Protein AF-A0A0G0MK67-F1 (afdb_monomer)

Structure (mmCIF, N/CA/C/O backbone):
data_AF-A0A0G0MK67-F1
#
_entry.id   AF-A0A0G0MK67-F1
#
loop_
_atom_site.group_PDB
_atom_site.id
_atom_site.type_symbol
_atom_site.label_atom_id
_atom_site.label_alt_id
_atom_site.label_comp_id
_atom_site.label_asym_id
_atom_site.label_entity_id
_atom_site.label_seq_id
_atom_site.pdbx_PDB_ins_code
_atom_site.Cartn_x
_atom_site.Cartn_y
_atom_site.Cartn_z
_atom_site.occupancy
_atom_site.B_iso_or_equiv
_atom_site.auth_seq_id
_atom_site.auth_comp_id
_atom_site.auth_asym_id
_atom_site.auth_atom_id
_atom_site.pdbx_PDB_model_num
ATOM 1 N N . MET A 1 1 ? 23.928 -10.838 -13.574 1.00 69.81 1 MET A N 1
ATOM 2 C CA . MET A 1 1 ? 23.032 -9.668 -13.659 1.00 69.81 1 MET A CA 1
ATOM 3 C C . MET A 1 1 ? 22.895 -9.276 -15.114 1.00 69.81 1 MET A C 1
ATOM 5 O O . MET A 1 1 ? 23.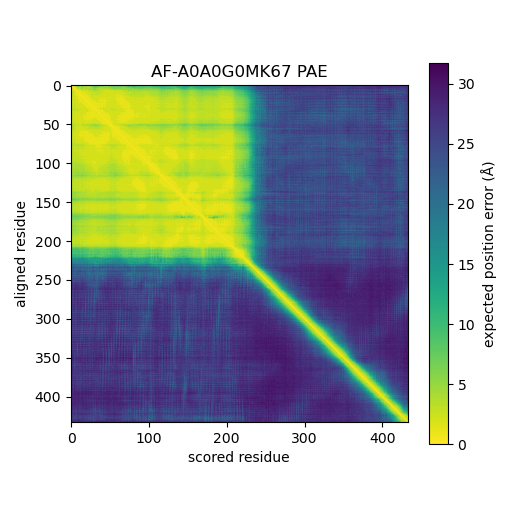907 -9.032 -15.768 1.00 69.81 1 MET A O 1
ATOM 9 N N . LEU A 1 2 ? 21.671 -9.293 -15.635 1.00 80.62 2 LEU A N 1
ATOM 10 C CA . LEU A 1 2 ? 21.385 -8.818 -16.987 1.00 80.62 2 LEU A CA 1
ATOM 11 C C . LEU A 1 2 ? 21.678 -7.317 -17.064 1.00 80.62 2 LEU A C 1
ATOM 13 O O . LEU A 1 2 ? 21.271 -6.547 -16.198 1.00 80.62 2 LEU A O 1
ATOM 17 N N . ASN A 1 3 ? 22.394 -6.876 -18.098 1.00 88.88 3 ASN A N 1
ATOM 18 C CA . ASN A 1 3 ? 22.620 -5.450 -18.303 1.00 88.88 3 ASN A CA 1
ATOM 19 C C . ASN A 1 3 ? 21.432 -4.831 -19.058 1.00 88.88 3 ASN A C 1
ATOM 21 O O . ASN A 1 3 ? 21.464 -4.693 -20.282 1.00 88.88 3 ASN A O 1
ATOM 25 N N . PHE A 1 4 ? 20.381 -4.452 -18.324 1.00 87.62 4 PHE A N 1
ATOM 26 C CA . PHE A 1 4 ? 19.138 -3.906 -18.894 1.00 87.62 4 PHE A CA 1
ATOM 27 C C . PHE A 1 4 ? 19.347 -2.661 -19.761 1.00 87.62 4 PHE A C 1
ATOM 29 O O . PHE A 1 4 ? 18.572 -2.416 -20.684 1.00 87.62 4 PHE A O 1
ATOM 36 N N . SER A 1 5 ? 20.418 -1.901 -19.506 1.00 86.56 5 SER A N 1
ATOM 37 C CA . SER A 1 5 ? 20.736 -0.683 -20.261 1.00 86.56 5 SER A CA 1
ATOM 38 C C . SER A 1 5 ? 21.025 -0.936 -21.747 1.00 86.56 5 SER A C 1
ATOM 40 O O . SER A 1 5 ? 20.899 -0.018 -22.554 1.00 86.56 5 SER A O 1
ATOM 42 N N . GLN A 1 6 ? 21.369 -2.172 -22.127 1.00 91.69 6 GLN A N 1
ATOM 43 C CA . GLN A 1 6 ? 21.769 -2.526 -23.492 1.00 91.69 6 GLN A CA 1
ATOM 44 C C . GLN A 1 6 ? 20.662 -3.209 -24.311 1.00 91.69 6 GLN A C 1
ATOM 46 O O . GLN A 1 6 ? 20.811 -3.372 -25.520 1.00 91.69 6 GLN A O 1
ATOM 51 N N . LEU A 1 7 ? 19.551 -3.613 -23.687 1.00 94.31 7 LEU A N 1
ATOM 52 C CA . LEU A 1 7 ? 18.495 -4.373 -24.362 1.00 94.31 7 LEU A CA 1
ATOM 53 C C . LEU A 1 7 ? 17.641 -3.465 -25.240 1.00 94.31 7 LEU A C 1
ATOM 55 O O . LEU A 1 7 ? 16.976 -2.578 -24.718 1.00 94.31 7 LEU A O 1
ATOM 59 N N . THR A 1 8 ? 17.606 -3.693 -26.552 1.00 95.56 8 THR A N 1
ATOM 60 C CA . THR A 1 8 ? 16.693 -3.001 -27.485 1.00 95.56 8 THR A CA 1
ATOM 61 C C . THR A 1 8 ? 15.224 -3.227 -27.111 1.00 95.56 8 THR A C 1
ATOM 63 O O . THR A 1 8 ? 14.902 -4.167 -26.387 1.00 95.56 8 THR A O 1
ATOM 66 N N . GLN A 1 9 ? 14.311 -2.389 -27.610 1.00 95.25 9 GLN A N 1
ATOM 67 C CA . GLN A 1 9 ? 12.880 -2.542 -27.321 1.00 95.25 9 GLN A CA 1
ATOM 68 C C . GLN A 1 9 ? 12.332 -3.903 -27.764 1.00 95.25 9 GLN A C 1
ATOM 70 O O . GLN A 1 9 ? 11.582 -4.535 -27.018 1.00 95.25 9 GLN A O 1
ATOM 75 N N . ASP A 1 10 ? 12.755 -4.384 -28.933 1.00 96.06 10 ASP A N 1
ATOM 76 C CA . ASP A 1 10 ? 12.340 -5.689 -29.444 1.00 96.06 10 ASP A CA 1
ATOM 77 C C . ASP A 1 10 ? 12.833 -6.825 -28.555 1.00 96.06 10 ASP A C 1
ATOM 79 O O . ASP A 1 10 ? 12.104 -7.786 -28.353 1.00 96.06 10 ASP A O 1
ATOM 83 N N . GLN A 1 11 ? 14.048 -6.721 -28.002 1.00 96.31 11 GLN A N 1
ATOM 84 C CA . GLN A 1 11 ? 14.570 -7.691 -27.034 1.00 96.31 11 GLN A CA 1
ATOM 85 C C . GLN A 1 11 ? 13.819 -7.609 -25.704 1.00 96.31 11 GLN A C 1
ATOM 87 O O . GLN A 1 11 ? 13.453 -8.635 -25.148 1.00 96.31 11 GLN A O 1
ATOM 92 N N . PHE A 1 12 ? 13.548 -6.399 -25.214 1.00 96.06 12 PHE A N 1
ATOM 93 C CA . PHE A 1 12 ? 12.846 -6.177 -23.950 1.00 96.06 12 PHE A CA 1
ATOM 94 C C . PHE A 1 12 ? 11.377 -6.631 -23.999 1.00 96.06 12 PHE A C 1
ATOM 96 O O . PHE A 1 12 ? 10.801 -6.997 -22.981 1.00 96.06 12 PHE A O 1
ATOM 103 N N . SER A 1 13 ? 10.786 -6.674 -25.194 1.00 96.62 13 SER A N 1
ATOM 104 C CA . SER A 1 13 ? 9.431 -7.186 -25.427 1.00 96.62 13 SER A CA 1
ATOM 105 C C . SER A 1 13 ? 9.372 -8.711 -25.582 1.00 96.62 13 SER A C 1
ATOM 107 O O . SER A 1 13 ? 8.296 -9.252 -25.825 1.00 96.62 13 SER A O 1
ATOM 109 N N . ARG A 1 14 ? 10.499 -9.426 -25.474 1.00 97.44 14 ARG A N 1
ATOM 110 C CA . ARG A 1 14 ? 10.517 -10.889 -25.597 1.00 97.44 14 ARG A CA 1
ATOM 111 C C . ARG A 1 14 ? 10.083 -11.563 -24.291 1.00 97.44 14 ARG A C 1
ATOM 113 O O . ARG A 1 14 ? 10.579 -11.177 -23.227 1.00 97.44 14 ARG A O 1
ATOM 120 N N . PRO A 1 15 ? 9.237 -12.609 -24.344 1.00 97.56 15 PRO A N 1
ATOM 121 C CA . PRO A 1 15 ? 8.839 -13.371 -23.159 1.00 97.56 15 PRO A CA 1
ATOM 122 C C . PRO A 1 15 ? 10.022 -13.932 -22.362 1.00 97.56 15 PRO A C 1
ATOM 124 O O . PRO A 1 15 ? 9.974 -13.971 -21.136 1.00 97.56 15 PRO A O 1
ATOM 127 N N . GLU A 1 16 ? 11.111 -14.319 -23.030 1.00 97.12 16 GLU A N 1
ATOM 128 C CA . GLU A 1 16 ? 12.305 -14.861 -22.377 1.00 97.12 16 GLU A CA 1
ATOM 129 C C . GLU A 1 16 ? 13.009 -13.803 -21.520 1.00 97.12 16 GLU A C 1
ATOM 131 O O . GLU A 1 16 ? 13.462 -14.088 -20.411 1.00 97.12 16 GLU A O 1
ATOM 136 N N . THR A 1 17 ? 13.071 -12.559 -22.007 1.00 97.00 17 THR A N 1
ATOM 137 C CA . THR A 1 17 ? 13.635 -11.436 -21.251 1.00 97.00 17 THR A CA 1
ATOM 138 C C . THR A 1 17 ? 12.751 -11.077 -20.065 1.00 97.00 17 THR A C 1
ATOM 140 O O . THR A 1 17 ? 13.273 -10.878 -18.969 1.00 97.00 17 THR A O 1
ATOM 143 N N . LEU A 1 18 ? 11.426 -11.060 -20.246 1.00 97.31 18 LEU A N 1
ATOM 144 C CA . LEU A 1 18 ? 10.483 -10.874 -19.143 1.00 97.31 18 LEU A CA 1
ATOM 145 C C . LEU A 1 18 ? 10.673 -11.943 -18.066 1.00 97.31 18 LEU A C 1
ATOM 147 O O . LEU A 1 18 ? 10.776 -11.607 -16.889 1.00 97.31 18 LEU A O 1
ATOM 151 N N . GLN A 1 19 ? 10.764 -13.214 -18.458 1.00 97.69 19 GLN A N 1
ATOM 152 C CA . GLN A 1 19 ? 10.926 -14.320 -17.520 1.00 97.69 19 GLN A CA 1
ATOM 153 C C . GLN A 1 19 ? 12.242 -14.227 -16.739 1.00 97.69 19 GLN A C 1
ATOM 155 O O . GLN A 1 19 ? 12.255 -14.485 -15.537 1.00 97.69 19 GLN A O 1
ATOM 160 N N . ALA A 1 20 ? 13.334 -13.822 -17.391 1.00 96.81 20 ALA A N 1
ATOM 161 C CA . ALA A 1 20 ? 14.616 -13.644 -16.721 1.00 96.81 20 ALA A CA 1
ATOM 162 C C . ALA A 1 20 ? 14.596 -12.473 -15.722 1.00 96.81 20 ALA A C 1
ATOM 164 O O . ALA A 1 20 ? 15.058 -12.629 -14.594 1.00 96.81 20 ALA A O 1
ATOM 165 N N . VAL A 1 21 ? 13.996 -11.333 -16.094 1.00 97.12 21 VAL A N 1
ATOM 166 C CA . VAL A 1 21 ? 13.812 -10.193 -15.173 1.00 97.12 21 VAL A CA 1
ATOM 167 C C . VAL A 1 21 ? 12.928 -10.591 -13.998 1.00 97.12 21 VAL A C 1
ATOM 169 O O . VAL A 1 21 ? 13.211 -10.226 -12.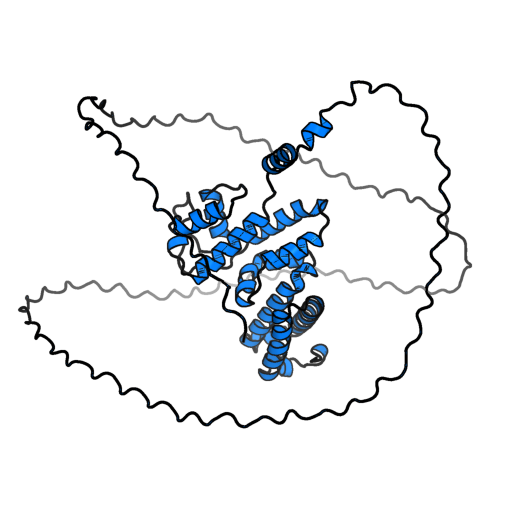865 1.00 97.12 21 VAL A O 1
ATOM 172 N N . LYS A 1 22 ? 11.865 -11.351 -14.261 1.00 97.50 22 LYS A N 1
ATOM 173 C CA . LYS A 1 22 ? 10.928 -11.830 -13.246 1.00 97.50 22 LYS A CA 1
ATOM 174 C C . LYS A 1 22 ? 11.592 -12.759 -12.242 1.00 97.50 22 LYS A C 1
ATOM 176 O O . LYS A 1 22 ? 11.349 -12.610 -11.052 1.00 97.50 22 LYS A O 1
ATOM 181 N N . ALA A 1 23 ? 12.449 -13.667 -12.705 1.00 97.19 23 ALA A N 1
ATOM 182 C CA . ALA A 1 23 ? 13.240 -14.518 -11.825 1.00 97.19 23 ALA A CA 1
ATOM 183 C C . ALA A 1 23 ? 14.174 -13.691 -10.926 1.00 97.19 23 ALA A C 1
ATOM 185 O O . ALA A 1 23 ? 14.188 -13.900 -9.719 1.00 97.19 23 ALA A O 1
ATOM 186 N N . GLU A 1 24 ? 14.892 -12.713 -11.492 1.00 97.56 24 GLU A N 1
ATOM 187 C CA . GLU A 1 24 ? 15.771 -11.821 -10.720 1.00 97.56 24 GLU A CA 1
ATOM 188 C C . GLU A 1 24 ? 14.975 -10.959 -9.728 1.00 97.56 24 GLU A C 1
ATOM 190 O O . GLU A 1 24 ? 15.344 -10.852 -8.565 1.00 97.56 24 GLU A O 1
ATOM 195 N N . ALA A 1 25 ? 13.841 -10.389 -10.144 1.00 97.75 25 ALA A N 1
ATOM 196 C CA . ALA A 1 25 ? 13.008 -9.569 -9.273 1.00 97.75 25 ALA A CA 1
ATOM 197 C C . ALA A 1 25 ? 12.413 -10.371 -8.107 1.00 97.75 25 ALA A C 1
ATOM 199 O O . ALA A 1 25 ? 12.406 -9.872 -6.985 1.00 97.75 25 ALA A O 1
ATOM 200 N N . PHE A 1 26 ? 11.936 -11.597 -8.349 1.00 97.56 26 PHE A N 1
ATOM 201 C CA . PHE A 1 26 ? 11.417 -12.446 -7.276 1.00 97.56 26 PHE A CA 1
ATOM 202 C C . PHE A 1 26 ? 12.500 -12.893 -6.307 1.00 97.56 26 PHE A C 1
ATOM 204 O O . PHE A 1 26 ? 12.257 -12.851 -5.110 1.00 97.56 26 PHE A O 1
ATOM 211 N N . ASP A 1 27 ? 13.699 -13.218 -6.789 1.00 97.88 27 ASP A N 1
ATOM 212 C CA . ASP A 1 27 ? 14.822 -13.542 -5.908 1.00 97.88 27 ASP A CA 1
ATOM 213 C C . ASP A 1 27 ? 15.132 -12.386 -4.939 1.00 97.88 27 ASP A C 1
ATOM 215 O O . ASP A 1 27 ? 15.285 -12.596 -3.735 1.00 97.88 27 ASP A O 1
ATOM 219 N N . LEU A 1 28 ? 15.126 -11.141 -5.432 1.00 97.94 28 LEU A N 1
ATOM 220 C CA . LEU A 1 28 ? 15.316 -9.958 -4.587 1.00 97.94 28 LEU A CA 1
ATOM 221 C C . LEU A 1 28 ? 14.152 -9.717 -3.615 1.00 97.94 28 LEU A C 1
ATOM 223 O O . LEU A 1 28 ? 14.387 -9.252 -2.497 1.00 97.94 28 LEU A O 1
ATOM 227 N N . VAL A 1 29 ? 12.916 -10.007 -4.036 1.00 97.75 29 VAL A N 1
ATOM 228 C CA . VAL A 1 29 ? 11.720 -9.883 -3.191 1.00 97.75 29 VAL A CA 1
ATOM 229 C C . VAL A 1 29 ? 11.734 -10.923 -2.082 1.00 97.75 29 VAL A C 1
ATOM 231 O O . VAL A 1 29 ? 11.586 -10.534 -0.930 1.00 97.75 29 VAL A O 1
ATOM 234 N N . ASP A 1 30 ? 11.988 -12.192 -2.394 1.00 97.44 30 ASP A N 1
ATOM 235 C CA . ASP A 1 30 ? 11.990 -13.301 -1.435 1.00 97.44 30 ASP A CA 1
ATOM 236 C C . ASP A 1 30 ? 13.092 -13.137 -0.379 1.00 97.44 30 ASP A C 1
ATOM 238 O O . ASP A 1 30 ? 12.869 -13.373 0.809 1.00 97.44 30 ASP A O 1
ATOM 242 N N . HIS A 1 31 ? 14.270 -12.657 -0.791 1.00 97.81 31 HIS A N 1
ATOM 243 C CA . HIS A 1 31 ? 15.400 -12.407 0.109 1.00 97.81 31 HIS A CA 1
ATOM 244 C C . HIS A 1 31 ? 15.414 -10.994 0.703 1.00 97.81 31 HIS A C 1
ATOM 246 O O . HIS A 1 31 ? 16.312 -10.658 1.475 1.00 97.81 31 HIS A O 1
ATOM 252 N N . LEU A 1 32 ? 14.418 -10.163 0.382 1.00 97.19 32 LEU A N 1
ATOM 253 C CA . LEU A 1 32 ? 14.241 -8.823 0.943 1.00 97.19 32 LEU A CA 1
ATOM 254 C C . LEU A 1 32 ? 15.464 -7.902 0.722 1.00 97.19 32 LEU A C 1
ATOM 256 O O . LEU A 1 32 ? 15.816 -7.094 1.586 1.00 97.19 32 LEU A O 1
ATOM 260 N N . MET A 1 33 ? 16.125 -8.022 -0.431 1.00 97.69 33 MET A N 1
ATOM 261 C CA . MET A 1 33 ? 17.372 -7.321 -0.765 1.00 97.69 33 MET A CA 1
ATOM 262 C C . MET A 1 33 ? 17.106 -5.841 -1.088 1.00 97.69 33 MET A C 1
ATOM 264 O O . MET A 1 33 ? 16.861 -5.470 -2.238 1.00 97.69 33 MET A O 1
ATOM 268 N N . VAL A 1 34 ? 17.097 -4.981 -0.063 1.00 97.06 34 VAL A N 1
ATOM 269 C CA . VAL A 1 34 ? 16.663 -3.569 -0.157 1.00 97.06 34 VAL A CA 1
ATOM 270 C C . VAL A 1 34 ? 17.471 -2.741 -1.179 1.00 97.06 34 VAL A C 1
ATOM 272 O O . VAL A 1 34 ? 16.844 -2.127 -2.052 1.00 97.06 34 VAL A O 1
ATOM 275 N N . PRO A 1 35 ? 18.820 -2.676 -1.125 1.00 97.38 35 PRO A N 1
ATOM 276 C CA . PRO A 1 35 ? 19.597 -1.844 -2.052 1.00 97.38 35 PRO A CA 1
ATOM 277 C C . PRO A 1 35 ? 19.467 -2.293 -3.512 1.00 97.38 35 PRO A C 1
ATOM 279 O O . PRO A 1 35 ? 19.279 -1.468 -4.411 1.00 97.38 35 PRO A O 1
ATOM 282 N N . GLU A 1 36 ? 19.537 -3.599 -3.748 1.00 97.69 36 GLU A N 1
ATOM 283 C CA . GLU A 1 36 ? 19.430 -4.229 -5.060 1.00 97.69 36 GLU A CA 1
ATOM 284 C C . GLU A 1 36 ? 18.031 -4.033 -5.638 1.00 97.69 36 GLU A C 1
ATOM 286 O O . GLU A 1 36 ? 17.906 -3.649 -6.801 1.00 97.69 36 GLU A O 1
ATOM 291 N N . SER A 1 37 ? 16.988 -4.191 -4.816 1.00 97.94 37 SER A N 1
ATOM 292 C CA . SER A 1 37 ? 15.603 -3.951 -5.229 1.00 97.94 37 SER A CA 1
ATOM 293 C C . SER A 1 37 ? 15.399 -2.504 -5.666 1.00 97.94 37 SER A C 1
ATOM 295 O O . SER A 1 37 ? 14.836 -2.253 -6.733 1.00 97.94 37 SER A O 1
ATOM 297 N N . LYS A 1 38 ? 15.929 -1.534 -4.904 1.00 97.88 38 LYS A N 1
ATOM 298 C CA . LYS A 1 38 ? 15.880 -0.112 -5.279 1.00 97.88 38 LYS A CA 1
ATOM 299 C C . LYS A 1 38 ? 16.573 0.136 -6.619 1.00 97.88 38 LYS A C 1
ATOM 301 O O . LYS A 1 38 ? 16.034 0.834 -7.478 1.00 97.88 38 LYS A O 1
ATOM 306 N N . LYS A 1 39 ? 17.771 -0.429 -6.793 1.00 97.50 39 LYS A N 1
ATOM 307 C CA . LYS A 1 39 ? 18.569 -0.281 -8.014 1.00 97.50 39 LYS A CA 1
ATOM 308 C C . LYS A 1 39 ? 17.855 -0.883 -9.224 1.00 97.50 39 LYS A C 1
ATOM 310 O O . LYS A 1 39 ? 17.766 -0.218 -10.254 1.00 97.50 39 LYS A O 1
ATOM 315 N N . LEU A 1 40 ? 17.334 -2.104 -9.101 1.00 97.38 40 LEU A N 1
ATOM 316 C CA . LEU A 1 40 ? 16.629 -2.784 -10.184 1.00 97.38 40 LEU A CA 1
ATOM 317 C C . LEU A 1 40 ? 15.329 -2.057 -10.547 1.00 97.38 40 LEU A C 1
ATOM 319 O O . LEU A 1 40 ? 15.063 -1.852 -11.729 1.00 97.38 40 LEU A O 1
ATOM 323 N N . ALA A 1 41 ? 14.560 -1.597 -9.554 1.00 97.94 41 ALA A N 1
ATOM 324 C CA . ALA A 1 41 ? 13.352 -0.810 -9.788 1.00 97.94 41 ALA A CA 1
ATOM 325 C C . ALA A 1 41 ? 13.643 0.446 -10.622 1.00 97.94 41 ALA A C 1
ATOM 327 O O . ALA A 1 41 ? 12.952 0.692 -11.609 1.00 97.94 41 ALA A O 1
ATOM 328 N N . ALA A 1 42 ? 14.689 1.200 -10.263 1.00 97.25 42 ALA A N 1
ATOM 329 C CA . ALA A 1 42 ? 15.096 2.397 -10.996 1.00 97.25 42 ALA A CA 1
ATOM 330 C C . ALA A 1 42 ? 15.524 2.070 -12.437 1.00 97.25 42 ALA A C 1
ATOM 332 O O . ALA A 1 42 ? 15.062 2.706 -13.379 1.00 97.25 42 ALA A O 1
ATOM 333 N N . GLN A 1 43 ? 16.342 1.028 -12.626 1.00 96.62 43 GLN A N 1
ATOM 334 C CA . GLN A 1 43 ? 16.786 0.600 -13.957 1.00 96.62 43 GLN A CA 1
ATOM 335 C C . GLN A 1 43 ? 15.622 0.180 -14.864 1.00 96.62 43 GLN A C 1
ATOM 337 O O . GLN A 1 43 ? 15.594 0.548 -16.040 1.00 96.62 43 GLN A O 1
ATOM 342 N N . LEU A 1 44 ? 14.666 -0.587 -14.331 1.00 97.00 44 LEU A N 1
ATOM 343 C CA . LEU A 1 44 ? 13.484 -1.017 -15.076 1.00 97.00 44 LEU A CA 1
ATOM 344 C C . LEU A 1 44 ? 12.588 0.169 -15.422 1.00 97.00 44 LEU A C 1
ATOM 346 O O . LEU A 1 44 ? 12.163 0.299 -16.566 1.00 97.00 44 LEU A O 1
ATOM 350 N N . GLU A 1 45 ? 12.330 1.054 -14.466 1.00 97.12 45 GLU A N 1
ATOM 351 C CA . GLU A 1 45 ? 11.505 2.235 -14.687 1.00 97.12 45 GLU A CA 1
ATOM 352 C C . GLU A 1 45 ? 12.109 3.179 -15.734 1.00 97.12 45 GLU A C 1
ATOM 354 O O . GLU A 1 45 ? 11.406 3.609 -16.652 1.00 97.12 45 GLU A O 1
ATOM 359 N N . ASP A 1 46 ? 13.411 3.461 -15.645 1.00 96.31 46 ASP A N 1
ATOM 360 C CA . ASP A 1 46 ? 14.123 4.269 -16.634 1.00 96.31 46 ASP A CA 1
ATOM 361 C C . ASP A 1 46 ? 14.036 3.628 -18.020 1.00 96.31 46 ASP A C 1
ATOM 363 O O . ASP A 1 46 ? 13.763 4.313 -19.010 1.00 96.31 46 ASP A O 1
ATOM 367 N N . ARG A 1 47 ? 14.174 2.297 -18.111 1.00 95.75 47 ARG A N 1
ATOM 368 C CA . ARG A 1 47 ? 14.028 1.597 -19.392 1.00 95.75 47 ARG A CA 1
ATOM 369 C C . ARG A 1 47 ? 12.613 1.725 -19.947 1.00 95.75 47 ARG A C 1
ATOM 371 O O . ARG A 1 47 ? 12.466 2.089 -21.114 1.00 95.75 47 ARG A O 1
ATOM 378 N N . LEU A 1 48 ? 11.585 1.507 -19.126 1.00 96.12 48 LEU A N 1
ATOM 379 C CA . LEU A 1 48 ? 10.182 1.630 -19.535 1.00 96.12 48 LEU A CA 1
ATOM 380 C C . LEU A 1 48 ? 9.849 3.048 -20.023 1.00 96.12 48 LEU A C 1
ATOM 382 O O . LEU A 1 48 ? 9.129 3.196 -21.009 1.00 96.12 48 LEU A O 1
ATOM 386 N N . LYS A 1 49 ? 10.412 4.090 -19.394 1.00 96.56 49 LYS A N 1
ATOM 387 C CA . LYS A 1 49 ? 10.259 5.492 -19.830 1.00 96.56 49 LYS A CA 1
ATOM 388 C C . LYS A 1 49 ? 10.850 5.744 -21.220 1.00 96.56 49 LYS A C 1
ATOM 390 O O . LYS A 1 49 ? 10.289 6.524 -21.984 1.00 96.56 49 LYS A O 1
ATOM 395 N N . THR A 1 50 ? 11.949 5.072 -21.575 1.00 96.75 50 THR A N 1
ATOM 396 C CA . THR A 1 50 ? 12.578 5.195 -22.906 1.00 96.75 50 THR A CA 1
ATOM 397 C C . THR A 1 50 ? 11.847 4.436 -24.022 1.00 96.75 50 THR A C 1
ATOM 399 O O . THR A 1 50 ? 12.173 4.631 -25.191 1.00 96.75 50 THR A O 1
ATOM 402 N N . MET A 1 51 ? 10.858 3.594 -23.693 1.00 95.38 51 MET A N 1
ATOM 403 C CA . MET A 1 51 ? 10.112 2.752 -24.645 1.00 95.38 51 MET A CA 1
ATOM 404 C C . MET A 1 51 ? 8.593 2.995 -24.587 1.00 95.38 51 MET A C 1
ATOM 406 O O . MET A 1 51 ? 7.824 2.064 -24.336 1.00 95.38 51 MET A O 1
ATOM 410 N N . PRO A 1 52 ? 8.108 4.222 -24.841 1.00 94.44 52 PRO A N 1
ATOM 411 C CA . PRO A 1 52 ? 6.684 4.542 -24.714 1.00 94.44 52 PRO A CA 1
ATOM 412 C C . PRO A 1 52 ? 5.789 3.727 -25.663 1.00 94.44 52 PRO A C 1
ATOM 414 O O . PRO A 1 52 ? 4.632 3.462 -25.347 1.00 94.44 52 PRO A O 1
ATOM 417 N N . THR A 1 53 ? 6.312 3.283 -26.811 1.00 96.94 53 THR A N 1
ATOM 418 C CA . THR A 1 53 ? 5.563 2.465 -27.780 1.00 96.94 53 THR A CA 1
ATOM 419 C C . THR A 1 53 ? 5.315 1.037 -27.292 1.00 96.94 53 THR A C 1
ATOM 421 O O . THR A 1 53 ? 4.371 0.403 -27.758 1.00 96.94 53 THR A O 1
ATOM 424 N N . MET A 1 54 ? 6.088 0.545 -26.316 1.00 95.75 54 MET A N 1
ATOM 425 C CA . MET A 1 54 ? 5.922 -0.799 -25.757 1.00 95.75 54 MET A CA 1
ATOM 426 C C . MET A 1 54 ? 4.567 -0.978 -25.068 1.00 95.75 54 MET A C 1
ATOM 428 O O . MET A 1 54 ? 3.957 -2.040 -25.179 1.00 95.75 54 MET A O 1
ATOM 432 N N . ALA A 1 55 ? 4.060 0.073 -24.419 1.00 96.38 55 ALA A N 1
ATOM 433 C CA . ALA A 1 55 ? 2.737 0.055 -23.801 1.00 96.38 55 ALA A CA 1
ATOM 434 C C . ALA A 1 55 ? 1.618 -0.214 -24.827 1.00 96.38 55 ALA A C 1
ATOM 436 O O . ALA A 1 55 ? 0.602 -0.809 -24.478 1.00 96.38 55 ALA A O 1
ATOM 437 N N . ALA A 1 56 ? 1.813 0.187 -26.089 1.00 96.94 56 ALA A N 1
ATOM 438 C CA . ALA A 1 56 ? 0.866 -0.061 -27.173 1.00 96.94 56 ALA A CA 1
ATOM 439 C C . ALA A 1 56 ? 1.129 -1.391 -27.900 1.00 96.94 56 ALA A C 1
ATOM 441 O O . ALA A 1 56 ? 0.180 -2.087 -28.249 1.00 96.94 56 ALA A O 1
ATOM 442 N N . SER A 1 57 ? 2.396 -1.753 -28.136 1.00 97.19 57 SER A N 1
ATOM 443 C CA . SER A 1 57 ? 2.750 -2.948 -28.915 1.00 97.19 57 SER A CA 1
ATOM 444 C C . SER A 1 57 ? 2.685 -4.251 -28.114 1.00 97.19 57 SER A C 1
ATOM 446 O O . SER A 1 57 ? 2.383 -5.296 -28.681 1.00 97.19 57 SER A O 1
ATOM 448 N N . ALA A 1 58 ? 2.980 -4.206 -26.812 1.00 97.25 58 ALA A N 1
ATOM 449 C CA . ALA A 1 58 ? 3.010 -5.367 -25.922 1.00 97.25 58 ALA A CA 1
ATOM 450 C C . ALA A 1 58 ? 2.462 -5.007 -24.520 1.00 97.25 58 ALA A C 1
ATOM 452 O O . ALA A 1 58 ? 3.201 -5.056 -23.530 1.00 97.25 58 ALA A O 1
ATOM 453 N N . PRO A 1 59 ? 1.166 -4.646 -24.411 1.00 97.00 59 PRO A N 1
ATOM 454 C CA . PRO A 1 59 ? 0.578 -4.109 -23.179 1.00 97.00 59 PRO A CA 1
ATOM 455 C C . PRO A 1 59 ? 0.674 -5.067 -21.984 1.00 97.00 59 PRO A C 1
ATOM 457 O O . PRO A 1 59 ? 0.916 -4.630 -20.860 1.00 97.00 59 PRO A O 1
ATOM 460 N N . GLU A 1 60 ? 0.529 -6.374 -22.212 1.00 97.50 60 GLU A N 1
ATOM 461 C CA . GLU A 1 60 ? 0.601 -7.382 -21.149 1.00 97.50 60 GLU A CA 1
ATOM 462 C C . GLU A 1 60 ? 2.005 -7.464 -20.532 1.00 97.50 60 GLU A C 1
ATOM 464 O O . GLU A 1 60 ? 2.156 -7.446 -19.311 1.00 97.50 60 GLU A O 1
ATOM 469 N N . ILE A 1 61 ? 3.043 -7.485 -21.371 1.00 97.50 61 ILE A N 1
ATOM 470 C CA . ILE A 1 61 ? 4.442 -7.524 -20.927 1.00 97.50 61 ILE A CA 1
ATOM 471 C C . ILE A 1 61 ? 4.794 -6.226 -20.195 1.00 97.50 61 ILE A C 1
ATOM 473 O O . ILE A 1 61 ? 5.388 -6.264 -19.117 1.00 97.50 61 ILE A O 1
ATOM 477 N N . TYR A 1 62 ? 4.381 -5.078 -20.740 1.00 97.69 62 TYR A N 1
ATOM 478 C CA . TYR A 1 62 ? 4.575 -3.777 -20.102 1.00 97.69 62 TYR A CA 1
ATOM 479 C C . TYR A 1 62 ? 3.934 -3.726 -18.705 1.00 97.69 62 TYR A C 1
ATOM 481 O O . TYR A 1 62 ? 4.586 -3.325 -17.741 1.00 97.69 62 TYR A O 1
ATOM 489 N N . SER A 1 63 ? 2.694 -4.211 -18.569 1.00 97.38 63 SER A N 1
ATOM 490 C CA . SER A 1 63 ? 1.996 -4.290 -17.281 1.00 97.38 63 SER A CA 1
ATOM 491 C C . SER A 1 63 ? 2.725 -5.189 -16.275 1.00 97.38 63 SER A C 1
ATOM 493 O O . SER A 1 63 ? 2.862 -4.821 -15.107 1.00 97.38 63 SER A O 1
ATOM 495 N N . GLN A 1 64 ? 3.272 -6.328 -16.716 1.00 98.00 64 GLN A N 1
ATOM 496 C CA . GLN A 1 64 ? 4.070 -7.194 -15.843 1.00 98.00 64 GLN A CA 1
ATOM 497 C C . GLN A 1 64 ? 5.353 -6.506 -15.358 1.00 98.00 64 GLN A C 1
ATOM 499 O O . GLN A 1 64 ? 5.678 -6.602 -14.174 1.00 98.00 64 GLN A O 1
ATOM 504 N N . TYR A 1 65 ? 6.050 -5.756 -16.218 1.00 98.12 65 TYR A N 1
ATOM 505 C CA . TYR A 1 65 ? 7.202 -4.955 -15.792 1.00 98.12 65 TYR A CA 1
ATOM 506 C C . TYR A 1 65 ? 6.828 -3.880 -14.773 1.00 98.12 65 TYR A C 1
ATOM 508 O O . TYR A 1 65 ? 7.518 -3.736 -13.764 1.00 98.12 65 TYR A O 1
ATOM 516 N N . GLN A 1 66 ? 5.720 -3.165 -14.985 1.00 98.00 66 GLN A N 1
ATOM 517 C CA . GLN A 1 66 ? 5.227 -2.193 -14.007 1.00 98.00 66 GLN A CA 1
ATOM 518 C C . GLN A 1 66 ? 4.937 -2.854 -12.654 1.00 98.00 66 GLN A C 1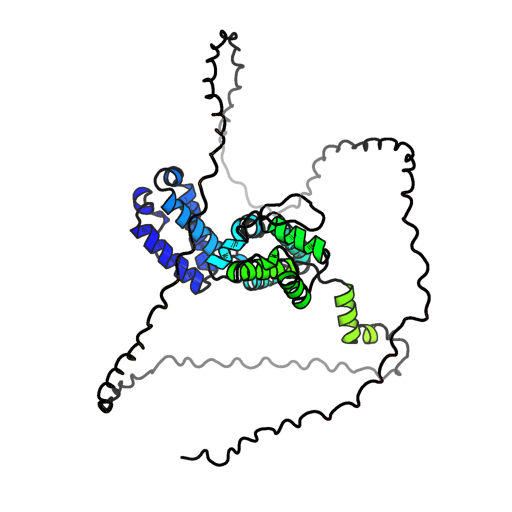
ATOM 520 O O . GLN A 1 66 ? 5.320 -2.312 -11.617 1.00 98.00 66 GLN A O 1
ATOM 525 N N . LYS A 1 67 ? 4.334 -4.051 -12.657 1.00 98.19 67 LYS A N 1
ATOM 526 C CA . LYS A 1 67 ? 4.071 -4.807 -11.426 1.00 98.19 67 LYS A CA 1
ATOM 527 C C . LYS A 1 67 ? 5.363 -5.174 -10.690 1.00 98.19 67 LYS A C 1
ATOM 529 O O . LYS A 1 67 ? 5.448 -4.991 -9.480 1.00 98.19 67 LYS A O 1
ATOM 534 N N . MET A 1 68 ? 6.397 -5.609 -11.412 1.00 98.25 68 MET A N 1
ATOM 535 C CA . MET A 1 68 ? 7.708 -5.894 -10.812 1.00 98.25 68 MET A CA 1
ATOM 536 C C . MET A 1 68 ? 8.363 -4.642 -10.221 1.00 98.25 68 MET A C 1
ATOM 538 O O . MET A 1 68 ? 8.900 -4.707 -9.119 1.00 98.25 68 MET A O 1
ATOM 542 N N . VAL A 1 69 ? 8.280 -3.491 -10.900 1.00 98.44 69 VAL A N 1
ATOM 543 C CA . VAL A 1 69 ? 8.775 -2.213 -10.354 1.00 98.44 69 VAL A CA 1
ATOM 544 C C . VAL A 1 69 ? 8.078 -1.881 -9.033 1.00 98.44 69 VAL A C 1
ATOM 546 O O . VAL A 1 69 ? 8.749 -1.480 -8.083 1.00 98.44 69 VAL A O 1
ATOM 549 N N . ILE A 1 70 ? 6.761 -2.086 -8.940 1.00 98.50 70 ILE A N 1
ATOM 550 C CA . ILE A 1 70 ? 6.000 -1.891 -7.697 1.00 98.50 70 ILE A CA 1
ATOM 551 C C . ILE A 1 70 ? 6.515 -2.825 -6.594 1.00 98.50 70 ILE A C 1
ATOM 553 O O . ILE A 1 70 ? 6.830 -2.348 -5.507 1.00 98.50 70 ILE A O 1
ATOM 557 N N . TYR A 1 71 ? 6.673 -4.123 -6.863 1.00 98.50 71 TYR A N 1
ATOM 558 C CA . TYR A 1 71 ? 7.161 -5.090 -5.867 1.00 98.50 71 TYR A CA 1
ATOM 559 C C . TYR A 1 71 ? 8.556 -4.745 -5.348 1.00 98.50 71 TYR A C 1
ATOM 561 O O . TYR A 1 71 ? 8.775 -4.681 -4.140 1.00 98.50 71 TYR A O 1
ATOM 569 N N . LEU A 1 72 ? 9.481 -4.432 -6.253 1.00 98.50 72 LEU A N 1
ATOM 570 C CA . LEU A 1 72 ? 10.841 -4.036 -5.899 1.00 98.50 72 LEU A CA 1
ATOM 571 C C . LEU A 1 72 ? 10.858 -2.742 -5.074 1.00 98.50 72 LEU A C 1
ATOM 573 O O . LEU A 1 72 ? 11.619 -2.619 -4.115 1.00 98.50 72 LEU A O 1
ATOM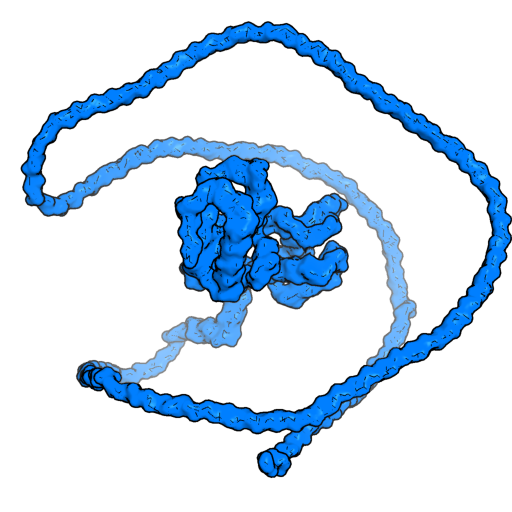 577 N N . ARG A 1 73 ? 9.984 -1.781 -5.395 1.00 98.44 73 ARG A N 1
ATOM 578 C CA . ARG A 1 73 ? 9.812 -0.560 -4.597 1.00 98.44 73 ARG A CA 1
ATOM 579 C C . ARG A 1 73 ? 9.242 -0.844 -3.204 1.00 98.44 73 ARG A C 1
ATOM 581 O O . ARG A 1 73 ? 9.698 -0.231 -2.244 1.00 98.44 73 ARG A O 1
ATOM 588 N N . LEU A 1 74 ? 8.294 -1.773 -3.076 1.00 98.06 74 LEU A N 1
ATOM 589 C CA . LEU A 1 74 ? 7.733 -2.179 -1.781 1.00 98.06 74 LEU A CA 1
ATOM 590 C C . LEU A 1 74 ? 8.789 -2.848 -0.885 1.00 98.06 74 LEU A C 1
ATOM 592 O O . LEU A 1 74 ? 8.831 -2.574 0.312 1.00 98.06 74 LEU A O 1
ATOM 596 N N . VAL A 1 75 ? 9.693 -3.654 -1.452 1.00 98.12 75 VAL A N 1
ATOM 597 C CA . VAL A 1 75 ? 10.865 -4.183 -0.722 1.00 98.12 75 VAL A CA 1
ATOM 598 C C . VAL A 1 75 ? 11.793 -3.043 -0.309 1.00 98.12 75 VAL A C 1
ATOM 600 O O . VAL A 1 75 ? 12.225 -2.959 0.840 1.00 98.12 75 VAL A O 1
ATOM 603 N N . ALA A 1 76 ? 12.061 -2.124 -1.237 1.00 97.94 76 ALA A N 1
ATOM 604 C CA . ALA A 1 76 ? 12.958 -0.996 -1.041 1.00 97.94 76 ALA A CA 1
ATOM 605 C C . ALA A 1 76 ? 12.388 0.145 -0.177 1.00 97.94 76 ALA A C 1
ATOM 607 O O . ALA A 1 76 ? 13.050 1.176 -0.049 1.00 97.94 76 ALA A O 1
ATOM 608 N N . LEU A 1 77 ? 11.198 -0.007 0.417 1.00 97.62 77 LEU A N 1
ATOM 609 C CA . LEU A 1 77 ? 10.415 1.076 1.026 1.00 97.62 77 LEU A CA 1
ATOM 610 C C . LEU A 1 77 ? 11.226 1.949 1.996 1.00 97.62 77 LEU A C 1
ATOM 612 O O . LEU A 1 77 ? 11.144 3.175 1.939 1.00 97.62 77 LEU A O 1
ATOM 616 N N . MET A 1 78 ? 12.066 1.340 2.839 1.00 96.56 78 MET A N 1
ATOM 617 C CA . MET A 1 78 ? 12.914 2.063 3.800 1.00 96.56 78 MET A CA 1
ATOM 618 C C . MET A 1 78 ? 13.948 2.995 3.145 1.00 96.56 78 MET A C 1
ATOM 620 O O . MET A 1 78 ? 14.310 4.018 3.719 1.00 96.56 78 MET A O 1
ATOM 624 N N . ALA A 1 79 ? 14.398 2.670 1.931 1.00 97.06 79 ALA A N 1
ATOM 625 C CA . ALA A 1 79 ? 15.413 3.413 1.191 1.00 97.06 79 ALA A CA 1
ATOM 626 C C . ALA A 1 79 ? 14.822 4.410 0.177 1.00 97.06 79 ALA A C 1
ATOM 628 O O . ALA A 1 79 ? 15.582 5.126 -0.485 1.00 97.06 79 ALA A O 1
ATOM 629 N N . LEU A 1 80 ? 13.498 4.438 0.007 1.00 97.75 80 LEU A N 1
ATOM 630 C CA . LEU A 1 80 ? 12.804 5.387 -0.864 1.00 97.75 80 LEU A CA 1
ATOM 631 C C . LEU A 1 80 ? 12.592 6.729 -0.160 1.00 97.75 80 LEU A C 1
ATOM 633 O O . LEU A 1 80 ? 12.550 6.806 1.071 1.00 97.75 80 LEU A O 1
ATOM 637 N N . ASP A 1 81 ? 12.462 7.795 -0.945 1.00 97.50 81 ASP A N 1
ATOM 638 C CA . ASP A 1 81 ? 12.060 9.097 -0.425 1.00 97.50 81 ASP A CA 1
ATOM 639 C C . ASP A 1 81 ? 10.586 9.087 0.006 1.00 97.50 81 ASP A C 1
ATOM 641 O O . ASP A 1 81 ? 9.785 8.251 -0.416 1.00 97.50 81 ASP A O 1
ATOM 645 N N . ASN A 1 82 ? 10.237 10.039 0.863 1.00 97.19 82 ASN A N 1
ATOM 646 C CA . ASN A 1 82 ? 8.927 10.100 1.497 1.00 97.19 82 ASN A CA 1
ATOM 647 C C . ASN A 1 82 ? 7.783 10.263 0.483 1.00 97.19 82 ASN A C 1
ATOM 649 O O . ASN A 1 82 ? 6.751 9.619 0.636 1.00 97.19 82 ASN A O 1
ATOM 653 N N . ASN A 1 83 ? 7.967 11.040 -0.590 1.00 98.06 83 ASN A N 1
ATOM 654 C CA . ASN A 1 83 ? 6.916 11.246 -1.593 1.00 98.06 83 ASN A CA 1
ATOM 655 C C . ASN A 1 83 ? 6.642 9.968 -2.386 1.00 98.06 83 ASN A C 1
ATOM 657 O O . ASN A 1 83 ? 5.484 9.610 -2.594 1.00 98.06 83 ASN A O 1
ATOM 661 N N . THR A 1 84 ? 7.697 9.248 -2.775 1.00 98.00 84 THR A N 1
ATOM 662 C CA . THR A 1 84 ? 7.549 7.954 -3.451 1.00 98.00 84 THR A CA 1
ATOM 663 C C . THR A 1 84 ? 6.829 6.941 -2.559 1.00 98.00 84 THR A C 1
ATOM 665 O O . THR A 1 84 ? 5.983 6.187 -3.038 1.00 98.00 84 THR A O 1
ATOM 668 N N . VAL A 1 85 ? 7.116 6.922 -1.252 1.00 98.38 85 VAL A N 1
ATOM 669 C CA . VAL A 1 85 ? 6.407 6.043 -0.308 1.00 98.38 85 VAL A CA 1
ATOM 670 C C . VAL A 1 85 ? 4.932 6.436 -0.186 1.00 98.38 85 VAL A C 1
ATOM 672 O O . VAL A 1 85 ? 4.077 5.557 -0.267 1.00 98.38 85 VAL A O 1
ATOM 675 N N . LEU A 1 86 ? 4.610 7.727 -0.053 1.00 98.38 86 LEU A N 1
ATOM 676 C CA . LEU A 1 86 ? 3.221 8.205 -0.029 1.00 98.38 86 LEU A CA 1
ATOM 677 C C . LEU A 1 86 ? 2.461 7.789 -1.296 1.00 98.38 86 LEU A C 1
ATOM 679 O O . LEU A 1 86 ? 1.347 7.273 -1.202 1.00 98.38 86 LEU A O 1
ATOM 683 N N . GLU A 1 87 ? 3.078 7.940 -2.471 1.00 98.38 87 GLU A N 1
ATOM 684 C CA . GLU A 1 87 ? 2.495 7.506 -3.742 1.00 98.38 87 GLU A CA 1
ATOM 685 C C . GLU A 1 87 ? 2.234 5.991 -3.770 1.00 98.38 87 GLU A C 1
ATOM 687 O O . GLU A 1 87 ? 1.153 5.561 -4.182 1.00 98.38 87 GLU A O 1
ATOM 692 N N . LEU A 1 88 ? 3.187 5.178 -3.300 1.00 98.25 88 LEU A N 1
ATOM 693 C CA . LEU A 1 88 ? 3.033 3.722 -3.226 1.00 98.25 88 LEU A CA 1
ATOM 694 C C . LEU A 1 88 ? 1.886 3.316 -2.301 1.00 98.25 88 LEU A C 1
ATOM 696 O O . LEU A 1 88 ? 1.081 2.465 -2.671 1.00 98.25 88 LEU A O 1
ATOM 700 N N . ILE A 1 89 ? 1.767 3.935 -1.125 1.00 98.50 89 ILE A N 1
ATOM 701 C CA . ILE A 1 89 ? 0.664 3.658 -0.195 1.00 98.50 89 ILE A CA 1
ATOM 702 C C . ILE A 1 89 ? -0.678 4.091 -0.795 1.00 98.50 89 ILE A C 1
ATOM 704 O O . ILE A 1 89 ? -1.671 3.371 -0.678 1.00 98.50 89 ILE A O 1
ATOM 708 N N . GLN A 1 90 ? -0.720 5.226 -1.495 1.00 98.50 90 GLN A N 1
ATOM 709 C CA . GLN A 1 90 ? -1.941 5.718 -2.127 1.00 98.50 90 GLN A CA 1
ATOM 710 C C . GLN A 1 90 ? -2.410 4.838 -3.294 1.00 98.50 90 GLN A C 1
ATOM 712 O O . GLN A 1 90 ? -3.611 4.655 -3.476 1.00 98.50 90 GLN A O 1
ATOM 717 N N . LYS A 1 91 ? -1.495 4.319 -4.118 1.00 98.56 91 LYS A N 1
ATOM 718 C CA . LYS A 1 91 ? -1.859 3.661 -5.386 1.00 98.56 91 LYS A CA 1
ATOM 719 C C . LYS A 1 91 ? -1.733 2.142 -5.360 1.00 98.56 91 LYS A C 1
ATOM 721 O O . LYS A 1 91 ? -2.447 1.472 -6.103 1.00 98.56 91 LYS A O 1
ATOM 726 N N . ASN A 1 92 ? -0.831 1.611 -4.536 1.00 98.56 92 ASN A N 1
ATOM 727 C CA . ASN A 1 92 ? -0.313 0.248 -4.652 1.00 98.56 92 ASN A CA 1
ATOM 728 C C . ASN A 1 92 ? -0.218 -0.510 -3.317 1.00 98.56 92 ASN A C 1
ATOM 730 O O . ASN A 1 92 ? 0.477 -1.520 -3.232 1.00 98.56 92 ASN A O 1
ATOM 734 N N . TYR A 1 93 ? -0.924 -0.074 -2.271 1.00 98.50 93 TYR A N 1
ATOM 735 C CA . TYR A 1 93 ? -0.944 -0.772 -0.982 1.00 98.50 93 TYR A CA 1
ATOM 736 C C . TYR A 1 93 ? -1.301 -2.264 -1.110 1.00 98.50 93 TYR A C 1
ATOM 738 O O . TYR A 1 93 ? -0.600 -3.111 -0.567 1.00 98.50 93 TYR A O 1
ATOM 746 N N . LEU A 1 94 ? -2.356 -2.621 -1.860 1.00 98.31 94 LEU A N 1
ATOM 747 C CA . LEU A 1 94 ? -2.774 -4.028 -1.983 1.00 98.31 94 LEU A CA 1
ATOM 748 C C . LEU A 1 94 ? -1.801 -4.898 -2.790 1.00 98.31 94 LEU A C 1
ATOM 750 O O . LEU A 1 94 ? -1.865 -6.123 -2.678 1.00 98.31 94 LEU A O 1
ATOM 754 N N . ASP A 1 95 ? -0.890 -4.297 -3.560 1.00 98.44 95 ASP A N 1
ATOM 755 C CA . ASP A 1 95 ? 0.117 -5.044 -4.317 1.00 98.44 95 ASP A CA 1
ATOM 756 C C . ASP A 1 95 ? 1.140 -5.718 -3.388 1.00 98.44 95 ASP A C 1
ATOM 758 O O . ASP A 1 95 ? 1.764 -6.703 -3.782 1.00 98.44 95 ASP A O 1
ATOM 762 N N . SER A 1 96 ? 1.268 -5.267 -2.131 1.00 97.75 96 SER A N 1
ATOM 763 C CA . SER A 1 96 ? 2.137 -5.920 -1.147 1.00 97.75 96 SER A CA 1
ATOM 764 C C . SER A 1 96 ? 1.665 -7.323 -0.778 1.00 97.75 96 SER A C 1
ATOM 766 O O . SER A 1 96 ? 2.494 -8.201 -0.567 1.00 97.75 96 SER A O 1
ATOM 768 N N . PHE A 1 97 ? 0.351 -7.567 -0.751 1.00 97.38 97 PHE A N 1
ATOM 769 C CA . PHE A 1 97 ? -0.200 -8.892 -0.451 1.00 97.38 97 PHE A CA 1
ATOM 770 C C . PHE A 1 97 ? 0.121 -9.880 -1.561 1.00 97.38 97 PHE A C 1
ATOM 772 O O . PHE A 1 97 ? 0.482 -11.019 -1.282 1.00 97.38 97 PHE A O 1
ATOM 779 N N . ASP A 1 98 ? 0.014 -9.435 -2.813 1.00 96.62 98 ASP A N 1
ATOM 780 C CA . ASP A 1 98 ? 0.368 -10.260 -3.964 1.00 96.62 98 ASP A CA 1
ATOM 781 C C . ASP A 1 98 ? 1.875 -10.575 -3.986 1.00 96.62 98 ASP A C 1
ATOM 783 O O . ASP A 1 98 ? 2.272 -11.620 -4.492 1.00 96.62 98 ASP A O 1
ATOM 787 N N . ALA A 1 99 ? 2.702 -9.681 -3.433 1.00 96.94 99 ALA A N 1
ATOM 788 C CA . ALA A 1 99 ? 4.140 -9.878 -3.261 1.00 96.94 99 ALA A CA 1
ATOM 789 C C . ALA A 1 99 ? 4.517 -10.670 -1.993 1.00 96.94 99 ALA A C 1
ATOM 791 O O . ALA A 1 99 ? 5.699 -10.896 -1.763 1.00 96.94 99 ALA A O 1
ATOM 792 N N . GLY A 1 100 ? 3.553 -11.051 -1.143 1.00 97.12 100 GLY A N 1
ATOM 793 C CA . GLY A 1 100 ? 3.833 -11.727 0.130 1.00 97.12 100 GLY A CA 1
ATOM 794 C C . GLY A 1 100 ? 4.539 -10.849 1.173 1.00 97.12 100 GLY A C 1
ATOM 795 O O . GLY A 1 100 ? 5.196 -11.370 2.069 1.00 97.12 100 GLY A O 1
ATOM 796 N N . LEU A 1 101 ? 4.421 -9.523 1.069 1.00 97.00 101 LEU A N 1
ATOM 797 C CA . LEU A 1 101 ? 5.094 -8.558 1.939 1.00 97.00 101 LEU A CA 1
ATOM 798 C C . LEU A 1 101 ? 4.147 -8.009 3.016 1.00 97.00 101 LEU A C 1
ATOM 800 O O . LEU A 1 101 ? 3.083 -7.465 2.702 1.00 97.00 101 LEU A O 1
ATOM 804 N N . ASP A 1 102 ? 4.581 -8.054 4.280 1.00 96.19 102 ASP A N 1
ATOM 805 C CA . ASP A 1 102 ? 3.937 -7.310 5.367 1.00 96.19 102 ASP A CA 1
ATOM 806 C C . ASP A 1 102 ? 4.423 -5.852 5.375 1.00 96.19 102 ASP A C 1
ATOM 808 O O . ASP A 1 102 ? 5.552 -5.531 5.762 1.00 96.19 102 ASP A O 1
ATOM 812 N N . LEU A 1 103 ? 3.552 -4.941 4.936 1.00 96.19 103 LEU A N 1
ATOM 813 C CA . LEU A 1 103 ? 3.851 -3.511 4.920 1.00 96.19 103 LEU A CA 1
ATOM 814 C C . LEU A 1 103 ? 4.010 -2.907 6.317 1.00 96.19 103 LEU A C 1
ATOM 816 O O . LEU A 1 103 ? 4.718 -1.908 6.440 1.00 96.19 103 LEU A O 1
ATOM 820 N N . ASN A 1 104 ? 3.402 -3.485 7.360 1.00 95.19 104 ASN A N 1
ATOM 821 C CA . ASN A 1 104 ? 3.599 -2.996 8.726 1.00 95.19 104 ASN A CA 1
ATOM 822 C C . ASN A 1 104 ? 5.058 -3.153 9.142 1.00 95.19 104 ASN A C 1
ATOM 824 O O . ASN A 1 104 ? 5.671 -2.191 9.594 1.00 95.19 104 ASN A O 1
ATOM 828 N N . GLU A 1 105 ? 5.634 -4.335 8.926 1.00 94.12 105 GLU A N 1
ATOM 829 C CA . GLU A 1 105 ? 7.033 -4.615 9.253 1.00 94.12 105 GLU A CA 1
ATOM 830 C C . GLU A 1 105 ? 7.990 -3.684 8.490 1.00 94.12 105 GLU A C 1
ATOM 832 O O . GLU A 1 105 ? 8.909 -3.098 9.068 1.00 94.12 105 GLU A O 1
ATOM 837 N N . ARG A 1 106 ? 7.730 -3.458 7.195 1.00 95.06 106 ARG A N 1
ATOM 838 C CA . ARG A 1 106 ? 8.528 -2.528 6.377 1.00 95.06 106 ARG A CA 1
ATOM 839 C C . ARG A 1 106 ? 8.428 -1.092 6.853 1.00 95.06 106 ARG A C 1
ATOM 841 O O . ARG A 1 106 ? 9.434 -0.378 6.864 1.00 95.06 106 ARG A O 1
ATOM 848 N N . MET A 1 107 ? 7.230 -0.668 7.238 1.00 95.50 107 MET A N 1
ATOM 849 C CA . MET A 1 107 ? 7.006 0.686 7.718 1.00 95.50 107 MET A CA 1
ATOM 850 C C . MET A 1 107 ? 7.635 0.910 9.090 1.00 95.50 107 MET A C 1
ATOM 852 O O . MET A 1 107 ? 8.179 1.984 9.315 1.00 95.50 107 MET A O 1
ATOM 856 N N . THR A 1 108 ? 7.683 -0.105 9.954 1.00 93.69 108 THR A N 1
ATOM 857 C CA . THR A 1 108 ? 8.466 -0.060 11.198 1.00 93.69 108 THR A CA 1
ATOM 858 C C . THR A 1 108 ? 9.943 0.224 10.907 1.00 93.69 108 THR A C 1
ATOM 860 O O . THR A 1 108 ? 10.542 1.098 11.528 1.00 93.69 108 THR A O 1
ATOM 863 N N . GLY A 1 109 ? 10.529 -0.430 9.897 1.00 93.94 109 GLY A N 1
ATOM 864 C CA . GLY A 1 109 ? 11.893 -0.119 9.449 1.00 93.94 109 GLY A CA 1
ATOM 865 C C . GLY A 1 109 ? 12.054 1.324 8.947 1.00 93.94 109 GLY A C 1
ATOM 866 O O . GLY A 1 109 ? 13.038 1.989 9.268 1.00 93.94 109 GLY A O 1
ATOM 867 N N . LYS A 1 110 ? 11.072 1.837 8.192 1.00 94.75 110 LYS A N 1
ATOM 868 C CA . LYS A 1 110 ? 11.054 3.234 7.726 1.00 94.75 110 LYS A CA 1
ATOM 869 C C . LYS A 1 110 ? 10.916 4.222 8.887 1.00 94.75 110 LYS A C 1
ATOM 871 O O . LYS A 1 110 ? 11.609 5.235 8.872 1.00 94.75 110 LYS A O 1
ATOM 876 N N . MET A 1 111 ? 10.088 3.923 9.885 1.00 95.44 111 MET A N 1
ATOM 877 C CA . MET A 1 111 ? 9.903 4.739 11.087 1.00 95.44 111 MET A CA 1
ATOM 878 C C . MET A 1 111 ? 11.241 5.001 11.778 1.00 95.44 111 MET A C 1
ATOM 880 O O . MET A 1 111 ? 11.580 6.154 12.003 1.00 95.44 111 MET A O 1
ATOM 884 N N . TYR A 1 112 ? 12.063 3.966 11.986 1.00 94.25 112 TYR A N 1
ATOM 885 C CA . TYR A 1 112 ? 13.393 4.119 12.595 1.00 94.25 112 TYR A CA 1
ATOM 886 C C . TYR A 1 112 ? 14.397 4.922 11.754 1.00 94.25 112 TYR A C 1
ATOM 888 O O . TYR A 1 112 ? 15.420 5.362 12.274 1.00 94.25 112 TYR A O 1
ATOM 896 N N . SER A 1 113 ? 14.138 5.112 10.458 1.00 93.69 113 SER A N 1
ATOM 897 C CA . SER A 1 113 ? 14.978 5.950 9.590 1.00 93.69 113 SER A CA 1
ATOM 898 C C . SER A 1 113 ? 14.590 7.432 9.606 1.00 93.69 113 SER A C 1
ATOM 900 O O . SER A 1 113 ? 15.322 8.263 9.066 1.00 93.69 113 SER A O 1
ATOM 902 N N . ILE A 1 114 ? 13.435 7.769 10.187 1.00 93.75 114 ILE A N 1
ATOM 903 C CA . ILE A 1 114 ? 12.893 9.126 10.239 1.00 93.75 114 ILE A CA 1
ATOM 904 C C . ILE A 1 114 ? 13.127 9.682 11.648 1.00 93.75 114 ILE A C 1
ATOM 906 O O . ILE A 1 114 ? 12.868 8.979 12.618 1.00 93.75 114 ILE A O 1
ATOM 910 N N . PRO A 1 115 ? 13.593 10.935 11.797 1.00 95.50 115 PRO A N 1
ATOM 911 C CA . PRO A 1 115 ? 13.702 11.557 13.113 1.00 95.50 115 PRO A CA 1
ATOM 912 C C . PRO A 1 115 ? 12.357 11.576 13.854 1.00 95.50 115 PRO A C 1
ATOM 914 O O . PRO A 1 115 ? 11.350 11.976 13.267 1.00 95.50 115 PRO A O 1
ATOM 917 N N . ASP A 1 116 ? 12.356 11.248 15.149 1.00 9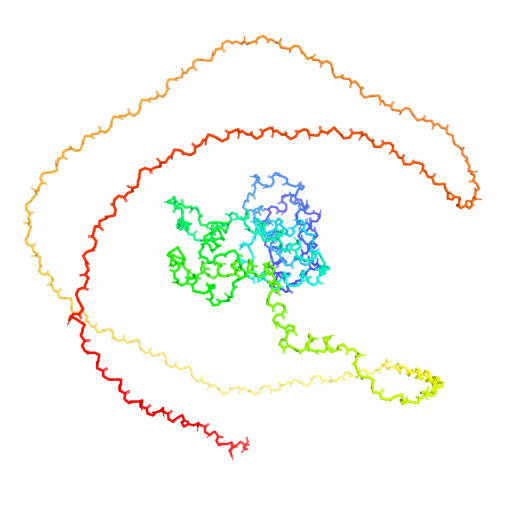2.81 116 ASP A N 1
ATOM 918 C CA . ASP A 1 116 ? 11.143 11.167 15.984 1.00 92.81 116 ASP A CA 1
ATOM 919 C C . ASP A 1 116 ? 10.267 12.427 15.912 1.00 92.81 116 ASP A C 1
ATOM 921 O O . ASP A 1 116 ? 9.043 12.340 15.935 1.00 92.81 116 ASP A O 1
ATOM 925 N N . LEU A 1 117 ? 10.883 13.606 15.762 1.00 94.00 117 LEU A N 1
ATOM 926 C CA . LEU A 1 117 ? 10.176 14.886 15.653 1.00 94.00 117 LEU A CA 1
ATOM 927 C C . LEU A 1 117 ? 9.331 15.008 14.369 1.00 94.00 117 LEU A C 1
ATOM 929 O O . LEU A 1 117 ? 8.338 15.726 14.358 1.00 94.00 117 LEU A O 1
ATOM 933 N N . ILE A 1 118 ? 9.729 14.324 13.294 1.00 95.56 118 ILE A N 1
ATOM 934 C CA . ILE A 1 118 ? 9.089 14.390 11.969 1.00 95.56 118 ILE A CA 1
ATOM 935 C C . ILE A 1 118 ? 8.083 13.246 11.788 1.00 95.56 118 ILE A C 1
ATOM 937 O O . ILE A 1 118 ? 7.147 13.356 10.994 1.00 95.56 118 ILE A O 1
ATOM 941 N N . TRP A 1 119 ? 8.254 12.143 12.523 1.00 94.56 119 TRP A N 1
ATOM 942 C CA . TRP A 1 119 ? 7.415 10.956 12.377 1.00 94.56 119 TRP A CA 1
ATOM 943 C C . TRP A 1 119 ? 5.904 11.230 12.501 1.00 94.56 119 TRP A C 1
ATOM 945 O O . TRP A 1 119 ? 5.184 10.753 11.627 1.00 94.56 119 TRP A O 1
ATOM 955 N N . PRO A 1 120 ? 5.393 12.006 13.481 1.00 94.94 120 PRO A N 1
ATOM 956 C CA . PRO A 1 120 ? 3.954 12.245 13.609 1.00 94.94 120 PRO A CA 1
ATOM 957 C C . PRO A 1 120 ? 3.323 12.884 12.366 1.00 94.94 120 PRO A C 1
ATOM 959 O O . PRO A 1 120 ? 2.294 12.411 11.889 1.00 94.94 120 PRO A O 1
ATOM 962 N N . GLU A 1 121 ? 3.965 13.912 11.804 1.00 96.19 121 GLU A N 1
ATOM 963 C CA . GLU A 1 121 ? 3.490 14.581 10.587 1.00 96.19 121 GLU A CA 1
ATOM 964 C C . GLU A 1 121 ? 3.525 13.623 9.390 1.00 96.19 121 GLU A C 1
ATOM 966 O O . GLU A 1 121 ? 2.582 13.540 8.603 1.00 96.19 121 GLU A O 1
ATOM 971 N N . TYR A 1 122 ? 4.595 12.838 9.267 1.00 96.88 122 TYR A N 1
ATOM 972 C CA . TYR A 1 122 ? 4.715 11.874 8.181 1.00 96.88 122 TYR A CA 1
ATOM 973 C C . TYR A 1 122 ? 3.720 10.706 8.302 1.00 96.88 122 TYR A C 1
ATOM 975 O O . TYR A 1 122 ? 3.165 10.259 7.297 1.00 96.88 122 TYR A O 1
ATOM 983 N N . ALA A 1 123 ? 3.441 10.231 9.517 1.00 97.12 123 ALA A N 1
ATOM 984 C CA . ALA A 1 123 ? 2.427 9.215 9.782 1.00 97.12 123 ALA A CA 1
ATOM 985 C C . ALA A 1 123 ? 1.020 9.714 9.417 1.00 97.12 123 ALA A C 1
ATOM 987 O O . ALA A 1 123 ? 0.249 8.976 8.801 1.00 97.12 123 ALA A O 1
ATOM 988 N N . GLU A 1 124 ? 0.710 10.984 9.697 1.00 96.75 124 GLU A N 1
ATOM 989 C CA . GLU A 1 124 ? -0.534 11.621 9.253 1.00 96.75 124 GLU A CA 1
ATOM 990 C C . GLU A 1 124 ? -0.626 11.678 7.720 1.00 96.75 124 GLU A C 1
ATOM 992 O O . GLU A 1 124 ? -1.659 11.323 7.147 1.00 96.75 124 GLU A O 1
ATOM 997 N N . GLN A 1 125 ? 0.466 12.032 7.035 1.00 97.88 125 GLN A N 1
ATOM 998 C CA . GLN A 1 125 ? 0.521 12.013 5.570 1.00 97.88 125 GLN A CA 1
ATOM 999 C C . GLN A 1 125 ? 0.314 10.598 5.006 1.00 97.88 125 GLN A C 1
ATOM 1001 O O . GLN A 1 125 ? -0.428 10.432 4.036 1.00 97.88 125 GLN A O 1
ATOM 1006 N N . LEU A 1 126 ? 0.905 9.563 5.617 1.00 98.25 126 LEU A N 1
ATOM 1007 C CA . LEU A 1 126 ? 0.688 8.161 5.235 1.00 98.25 126 LEU A CA 1
ATOM 1008 C C . LEU A 1 126 ? -0.769 7.735 5.447 1.00 98.25 126 LEU A C 1
ATOM 1010 O O . LEU A 1 126 ? -1.358 7.084 4.580 1.00 98.25 126 LEU A O 1
ATOM 1014 N N . ALA A 1 127 ? -1.368 8.123 6.574 1.00 97.94 127 ALA A N 1
ATOM 1015 C CA . ALA A 1 127 ? -2.764 7.841 6.884 1.00 97.94 127 ALA A CA 1
ATOM 1016 C C . ALA A 1 127 ? -3.696 8.525 5.874 1.00 97.94 127 ALA A C 1
ATOM 1018 O O . ALA A 1 127 ? -4.654 7.913 5.393 1.00 97.94 127 ALA A O 1
ATOM 1019 N N . TYR A 1 128 ? -3.387 9.768 5.501 1.00 98.19 128 TYR A N 1
ATOM 1020 C CA . TYR A 1 128 ? -4.090 10.493 4.452 1.00 98.19 128 TYR A CA 1
ATOM 1021 C C . TYR A 1 128 ? -3.934 9.812 3.086 1.00 98.19 128 TYR A C 1
ATOM 1023 O O . TYR A 1 128 ? -4.936 9.570 2.415 1.00 98.19 128 TYR A O 1
ATOM 1031 N N . ALA A 1 129 ? -2.716 9.430 2.693 1.00 98.44 129 ALA A N 1
ATOM 1032 C CA . ALA A 1 129 ? -2.449 8.717 1.444 1.00 98.44 129 ALA A CA 1
ATOM 1033 C C . ALA A 1 129 ? -3.248 7.406 1.353 1.00 98.44 129 ALA A C 1
ATOM 1035 O O . ALA A 1 129 ? -3.887 7.139 0.334 1.00 98.44 129 ALA A O 1
ATOM 1036 N N . LEU A 1 130 ? -3.298 6.630 2.440 1.00 98.50 130 LEU A N 1
ATOM 1037 C CA . LEU A 1 130 ? -4.090 5.403 2.518 1.00 98.50 130 LEU A CA 1
ATOM 1038 C C . LEU A 1 130 ? -5.599 5.677 2.399 1.00 98.50 130 LEU A C 1
ATOM 1040 O O . LEU A 1 130 ? -6.304 4.946 1.706 1.00 98.50 130 LEU A O 1
ATOM 1044 N N . LYS A 1 131 ? -6.102 6.765 2.999 1.00 98.31 131 LYS A N 1
ATOM 1045 C CA . LYS A 1 131 ? -7.500 7.210 2.842 1.00 98.31 131 LYS A CA 1
ATOM 1046 C C . LYS A 1 131 ? -7.850 7.645 1.418 1.00 98.31 131 LYS A C 1
ATOM 1048 O O . LYS A 1 131 ? -9.029 7.687 1.093 1.00 98.31 131 LYS A O 1
ATOM 1053 N N . GLN A 1 132 ? -6.868 7.944 0.570 1.00 98.50 132 GLN A N 1
ATOM 1054 C CA . GLN A 1 132 ? -7.074 8.242 -0.853 1.00 98.50 132 GLN A CA 1
ATOM 1055 C C . GLN A 1 132 ? -6.893 7.007 -1.755 1.00 98.50 132 GLN A C 1
ATOM 1057 O O . GLN A 1 132 ? -6.935 7.131 -2.981 1.00 98.50 132 GLN A O 1
ATOM 1062 N N . ASN A 1 133 ? -6.669 5.820 -1.182 1.00 98.69 133 ASN A N 1
ATOM 1063 C CA . ASN A 1 133 ? -6.429 4.609 -1.954 1.00 98.69 133 ASN A CA 1
ATOM 1064 C C . ASN A 1 133 ? -7.742 4.007 -2.497 1.00 98.69 133 ASN A C 1
ATOM 1066 O O . ASN A 1 133 ? -8.657 3.642 -1.751 1.00 98.69 133 ASN A O 1
ATOM 1070 N N . ILE A 1 134 ? -7.809 3.881 -3.827 1.00 98.62 134 ILE A N 1
ATOM 1071 C CA . ILE A 1 134 ? -8.983 3.405 -4.579 1.00 98.62 134 ILE A CA 1
ATOM 1072 C C . ILE A 1 134 ? -8.946 1.905 -4.921 1.00 98.62 134 ILE A C 1
ATOM 1074 O O . ILE A 1 134 ? -9.839 1.410 -5.613 1.00 98.62 134 ILE A O 1
ATOM 1078 N N . GLN A 1 135 ? -7.930 1.163 -4.473 1.00 98.31 135 GLN A N 1
ATOM 1079 C CA . GLN A 1 135 ? -7.861 -0.286 -4.666 1.00 98.31 135 GLN A CA 1
ATOM 1080 C C . GLN A 1 135 ? -9.000 -0.970 -3.893 1.00 98.31 135 GLN A C 1
ATOM 1082 O O . GLN A 1 135 ? -9.382 -0.542 -2.801 1.00 98.31 135 GLN A O 1
ATOM 1087 N N . LYS A 1 136 ? -9.580 -2.023 -4.480 1.00 98.62 136 LYS A N 1
ATOM 1088 C CA . LYS A 1 136 ? -10.789 -2.686 -3.966 1.00 98.62 136 LYS A CA 1
ATOM 1089 C C . LYS A 1 136 ? -10.462 -3.879 -3.068 1.00 98.62 136 LYS A C 1
ATOM 1091 O O . LYS A 1 136 ? -9.593 -4.681 -3.398 1.00 98.62 136 LYS A O 1
ATOM 1096 N N . ILE A 1 137 ? -11.226 -4.032 -1.988 1.00 98.50 137 ILE A N 1
ATOM 1097 C CA . ILE A 1 137 ? -11.252 -5.208 -1.111 1.00 98.50 137 ILE A CA 1
ATOM 1098 C C . ILE A 1 137 ? -12.689 -5.714 -1.074 1.00 98.50 137 ILE A C 1
ATOM 1100 O O . ILE A 1 137 ? -13.531 -5.112 -0.413 1.00 98.50 137 ILE A O 1
ATOM 1104 N N . GLY A 1 138 ? -12.980 -6.800 -1.783 1.00 98.19 138 GLY A N 1
ATOM 1105 C CA . GLY A 1 138 ? -14.357 -7.235 -1.989 1.00 98.19 138 GLY A CA 1
ATOM 1106 C C . GLY A 1 138 ? -14.851 -7.002 -3.411 1.00 98.19 138 GLY A C 1
ATOM 1107 O O . GLY A 1 138 ? -14.448 -6.063 -4.102 1.00 98.19 138 GLY A O 1
ATOM 1108 N N . GLN A 1 139 ? -15.792 -7.844 -3.826 1.00 98.00 139 GLN A N 1
ATOM 1109 C CA . GLN A 1 139 ? -16.568 -7.672 -5.061 1.00 98.00 139 GLN A CA 1
ATOM 1110 C C . GLN A 1 139 ? -17.867 -6.881 -4.825 1.00 98.00 139 GLN A C 1
ATOM 1112 O O . GLN A 1 139 ? -18.355 -6.185 -5.716 1.00 98.00 139 GLN A O 1
ATOM 1117 N N . LYS A 1 140 ? -18.455 -7.008 -3.630 1.00 98.12 140 LYS A N 1
ATOM 1118 C CA . LYS A 1 140 ? -19.783 -6.467 -3.310 1.00 98.12 140 LYS A CA 1
ATOM 1119 C C . LYS A 1 140 ? -19.686 -5.006 -2.853 1.00 98.12 140 LYS A C 1
ATOM 1121 O O . LYS A 1 140 ? -18.786 -4.695 -2.077 1.00 98.12 140 LYS A O 1
ATOM 1126 N N . PRO A 1 141 ? -20.607 -4.124 -3.282 1.00 98.38 141 PRO A N 1
ATOM 1127 C CA . PRO A 1 141 ? -20.718 -2.778 -2.729 1.00 98.38 141 PRO A CA 1
ATOM 1128 C C . PRO A 1 141 ? -20.933 -2.799 -1.212 1.00 98.38 141 PRO A C 1
ATOM 1130 O O . PRO A 1 141 ? -21.558 -3.724 -0.690 1.00 98.38 141 PRO A O 1
ATOM 1133 N N . ILE A 1 142 ? -20.458 -1.762 -0.525 1.00 98.62 142 ILE A N 1
ATOM 1134 C CA . ILE A 1 142 ? -20.611 -1.593 0.925 1.00 98.62 142 ILE A CA 1
ATOM 1135 C C . ILE A 1 142 ? -21.512 -0.403 1.238 1.00 98.62 142 ILE A C 1
ATOM 1137 O O . ILE A 1 142 ? -21.531 0.575 0.497 1.00 98.62 142 ILE A O 1
ATOM 1141 N N . ILE A 1 143 ? -22.257 -0.471 2.337 1.00 98.56 143 ILE A N 1
ATOM 1142 C CA . ILE A 1 143 ? -23.052 0.658 2.832 1.00 98.56 143 ILE A CA 1
ATOM 1143 C C . ILE A 1 143 ? -22.302 1.250 4.018 1.00 98.56 143 ILE A C 1
ATOM 1145 O O . ILE A 1 143 ? -22.240 0.628 5.079 1.00 98.56 143 ILE A O 1
ATOM 1149 N N . ILE A 1 144 ? -21.710 2.428 3.826 1.00 98.38 144 ILE A N 1
ATOM 1150 C CA . ILE A 1 144 ? -20.974 3.126 4.883 1.00 98.38 144 ILE A CA 1
ATOM 1151 C C . ILE A 1 144 ? -21.972 3.561 5.961 1.00 98.38 144 ILE A C 1
ATOM 1153 O O . ILE A 1 144 ? -23.029 4.108 5.646 1.00 98.38 144 ILE A O 1
ATOM 1157 N N . LYS A 1 145 ? -21.653 3.360 7.243 1.00 97.44 145 LYS A N 1
ATOM 1158 C CA . LYS A 1 145 ? -22.513 3.788 8.357 1.00 97.44 145 LYS A CA 1
ATOM 1159 C C . LYS A 1 145 ? -22.941 5.257 8.202 1.00 97.44 145 LYS A C 1
ATOM 1161 O O . LYS A 1 145 ? -22.109 6.154 8.047 1.00 97.44 145 LYS A O 1
ATOM 1166 N N . GLY A 1 146 ? -24.254 5.492 8.247 1.00 97.38 146 GLY A N 1
ATOM 1167 C CA . GLY A 1 146 ? -24.876 6.810 8.064 1.00 97.38 146 GLY A CA 1
ATOM 1168 C C . GLY A 1 146 ? -25.181 7.195 6.610 1.00 97.38 146 GLY A C 1
ATOM 1169 O O . GLY A 1 146 ? -25.888 8.173 6.393 1.00 97.38 146 GLY A O 1
ATOM 1170 N N . GLU A 1 147 ? -24.708 6.432 5.624 1.00 97.81 147 GLU A N 1
ATOM 1171 C CA . GLU A 1 147 ? -25.081 6.593 4.216 1.00 97.81 147 GLU A CA 1
ATOM 1172 C C . GLU A 1 147 ? -26.168 5.597 3.808 1.00 97.81 147 GLU A C 1
ATOM 1174 O O . GLU A 1 147 ? -26.306 4.513 4.374 1.00 97.81 147 GLU A O 1
ATOM 1179 N N . THR A 1 148 ? -26.953 5.975 2.802 1.00 97.25 148 THR A N 1
ATOM 1180 C CA . THR A 1 148 ? -28.011 5.132 2.228 1.00 97.25 148 THR A CA 1
ATOM 1181 C C . THR A 1 148 ? -27.599 4.503 0.901 1.00 97.25 148 THR A C 1
ATOM 1183 O O . THR A 1 148 ? -28.115 3.451 0.529 1.00 97.25 148 THR A O 1
ATOM 1186 N N . SER A 1 149 ? -26.671 5.133 0.180 1.00 97.88 149 SER A N 1
ATOM 1187 C CA . SER A 1 149 ? -26.194 4.672 -1.118 1.00 97.88 149 SER A CA 1
ATOM 1188 C C . SER A 1 149 ? -25.085 3.627 -0.970 1.00 97.88 149 SER A C 1
ATOM 1190 O O . SER A 1 149 ? -24.109 3.881 -0.261 1.00 97.88 149 SER A O 1
ATOM 1192 N N . PRO A 1 150 ? -25.169 2.488 -1.680 1.00 98.25 150 PRO A N 1
ATOM 1193 C CA . PRO A 1 150 ? -24.056 1.556 -1.788 1.00 98.25 150 PRO A CA 1
ATOM 1194 C C . PRO A 1 150 ? -22.844 2.213 -2.462 1.00 98.25 150 PRO A C 1
ATOM 1196 O O . PRO A 1 150 ? -22.973 2.836 -3.515 1.00 98.25 150 PRO A O 1
ATOM 1199 N N . GLN A 1 151 ? -21.668 2.026 -1.876 1.00 98.56 151 GLN A N 1
ATOM 1200 C CA . GLN A 1 151 ? -20.388 2.538 -2.354 1.00 98.56 151 GLN A CA 1
ATOM 1201 C C . GLN A 1 151 ? -19.504 1.401 -2.871 1.00 98.56 151 GLN A C 1
ATOM 1203 O O . GLN A 1 151 ? -19.654 0.237 -2.487 1.00 98.56 151 GLN A O 1
ATOM 1208 N N . ALA A 1 152 ? -18.541 1.730 -3.734 1.00 98.31 152 ALA A N 1
ATOM 1209 C CA . ALA A 1 152 ? -17.532 0.763 -4.160 1.00 98.31 152 ALA A CA 1
ATOM 1210 C C . ALA A 1 152 ? -16.695 0.288 -2.951 1.00 98.31 152 ALA A C 1
ATOM 1212 O O . ALA A 1 152 ? -16.371 1.108 -2.091 1.00 98.31 152 ALA A O 1
ATOM 1213 N N . PRO A 1 153 ? -16.293 -0.992 -2.882 1.00 98.50 153 PRO A N 1
ATOM 1214 C CA . PRO A 1 153 ? -15.572 -1.538 -1.732 1.00 98.50 153 PRO A CA 1
ATOM 1215 C C . PRO A 1 153 ? -14.070 -1.197 -1.777 1.00 98.50 153 PRO A C 1
ATOM 1217 O O . PRO A 1 153 ? -13.219 -2.080 -1.815 1.00 98.50 153 PRO A O 1
ATOM 1220 N N . THR A 1 154 ? -13.724 0.087 -1.865 1.00 98.75 154 THR A N 1
ATOM 1221 C CA . THR A 1 154 ? -12.334 0.576 -1.908 1.00 98.75 154 THR A CA 1
ATOM 1222 C C . THR A 1 154 ? -11.735 0.701 -0.508 1.00 98.75 154 THR A C 1
ATOM 1224 O O . THR A 1 154 ? -12.482 0.834 0.461 1.00 98.75 154 THR A O 1
ATOM 1227 N N . ILE A 1 155 ? -10.399 0.703 -0.384 1.00 98.69 155 ILE A N 1
ATOM 1228 C CA . ILE A 1 155 ? -9.708 0.983 0.892 1.00 98.69 155 ILE A CA 1
ATOM 1229 C C . ILE A 1 155 ? -10.240 2.274 1.521 1.00 98.69 155 ILE A C 1
ATOM 1231 O O . ILE A 1 155 ? -10.637 2.263 2.683 1.00 98.69 155 ILE A O 1
ATOM 1235 N N . GLN A 1 156 ? -10.323 3.355 0.742 1.00 98.69 156 GLN A N 1
ATOM 1236 C CA . GLN A 1 156 ? -10.909 4.627 1.169 1.00 98.69 156 GLN A CA 1
ATOM 1237 C C . GLN A 1 156 ? -12.273 4.454 1.860 1.00 98.69 156 GLN A C 1
ATOM 1239 O O . GLN A 1 156 ? -12.482 4.969 2.960 1.00 98.69 156 GLN A O 1
ATOM 1244 N N . ASN A 1 157 ? -13.195 3.713 1.240 1.00 98.69 157 ASN A N 1
ATOM 1245 C CA . ASN A 1 157 ? -14.554 3.549 1.757 1.00 98.69 157 ASN A CA 1
ATOM 1246 C C . ASN A 1 157 ? -14.613 2.593 2.958 1.00 98.69 157 ASN A C 1
ATOM 1248 O O . ASN A 1 157 ? -15.405 2.815 3.872 1.00 98.69 157 ASN A O 1
ATOM 1252 N N . TRP A 1 158 ? -13.746 1.577 3.001 1.00 98.69 158 TRP A N 1
ATOM 1253 C CA . TRP A 1 158 ? -13.581 0.714 4.173 1.00 98.69 158 TRP A CA 1
ATOM 1254 C C . TRP A 1 158 ? -13.083 1.488 5.392 1.00 98.69 158 TRP A C 1
ATOM 1256 O O . TRP A 1 158 ? -13.625 1.327 6.483 1.00 98.69 158 TRP A O 1
ATOM 1266 N N . LEU A 1 159 ? -12.094 2.366 5.210 1.00 98.56 159 LEU A N 1
ATOM 1267 C CA . LEU A 1 159 ? -11.586 3.219 6.284 1.00 98.56 159 LEU A CA 1
ATOM 1268 C C . LEU A 1 159 ? -12.636 4.232 6.753 1.00 98.56 159 LEU A C 1
ATOM 1270 O O . LEU A 1 159 ? -12.768 4.462 7.953 1.00 98.56 159 LEU A O 1
ATOM 1274 N N . ALA A 1 160 ? -13.425 4.793 5.833 1.00 98.44 160 ALA A N 1
ATOM 1275 C CA . ALA A 1 160 ? -14.531 5.680 6.186 1.00 98.44 160 ALA A CA 1
ATOM 1276 C C . ALA A 1 160 ? -15.617 4.960 7.009 1.00 98.44 160 ALA A C 1
ATOM 1278 O O . ALA A 1 160 ? -16.093 5.505 8.006 1.00 98.44 160 ALA A O 1
ATOM 1279 N N . ASP A 1 161 ? -15.995 3.735 6.630 1.00 98.56 161 ASP A N 1
ATOM 1280 C CA . ASP A 1 161 ? -16.953 2.928 7.396 1.00 98.56 161 ASP A CA 1
ATOM 1281 C C . ASP A 1 161 ? -16.409 2.539 8.775 1.00 98.56 161 ASP A C 1
ATOM 1283 O O . ASP A 1 161 ? -17.130 2.617 9.774 1.00 98.56 161 ASP A O 1
ATOM 1287 N N . TYR A 1 162 ? -15.127 2.182 8.845 1.00 98.44 162 TYR A N 1
ATOM 1288 C CA . TYR A 1 162 ? -14.435 1.859 10.087 1.00 98.44 162 TYR A CA 1
ATOM 1289 C C . TYR A 1 162 ? -14.422 3.041 11.068 1.00 98.44 162 TYR A C 1
ATOM 1291 O O . TYR A 1 162 ? -14.918 2.907 12.191 1.00 98.44 162 TYR A O 1
ATOM 1299 N N . ASP A 1 163 ? -13.969 4.219 10.622 1.00 97.88 163 ASP A N 1
ATOM 1300 C CA . ASP A 1 163 ? -13.921 5.437 11.442 1.00 97.88 163 ASP A CA 1
ATOM 1301 C C . ASP A 1 163 ? -15.326 5.882 11.893 1.00 97.88 163 ASP A C 1
ATOM 1303 O O . ASP A 1 163 ? -15.506 6.303 13.033 1.00 97.88 163 ASP A O 1
ATOM 1307 N N . ARG A 1 164 ? -16.368 5.753 11.056 1.00 97.88 164 ARG A N 1
ATOM 1308 C CA . ARG A 1 164 ? -17.753 6.068 11.475 1.00 97.88 164 ARG A CA 1
ATOM 1309 C C . ARG A 1 164 ? -18.338 5.033 12.433 1.00 97.88 164 ARG A C 1
ATOM 1311 O O . ARG A 1 164 ? -19.249 5.336 13.216 1.00 97.88 164 ARG A O 1
ATOM 1318 N N . THR A 1 165 ? -17.868 3.791 12.356 1.00 97.50 165 THR A N 1
ATOM 1319 C CA . THR A 1 165 ? -18.353 2.703 13.205 1.00 97.50 165 THR A CA 1
ATOM 1320 C C . THR A 1 165 ? -17.779 2.795 14.607 1.00 97.50 165 THR A C 1
ATOM 1322 O O . THR A 1 165 ? -18.570 2.790 15.552 1.00 97.50 165 THR A O 1
ATOM 1325 N N . LEU A 1 166 ? -16.455 2.914 14.727 1.00 96.94 166 LEU A N 1
ATOM 1326 C CA . LEU A 1 166 ? -15.737 2.871 16.003 1.00 96.94 166 LEU A CA 1
ATOM 1327 C C . LEU A 1 166 ? -15.266 4.243 16.509 1.00 96.94 166 LEU A C 1
ATOM 1329 O O . LEU A 1 166 ? -14.867 4.353 17.667 1.00 96.94 166 LEU A O 1
ATOM 1333 N N . GLY A 1 167 ? -15.306 5.279 15.673 1.00 95.69 167 GLY A N 1
ATOM 1334 C CA . GLY A 1 167 ? -14.702 6.583 15.942 1.00 95.69 167 GLY A CA 1
ATOM 1335 C C . GLY A 1 167 ? -13.283 6.708 15.364 1.00 95.69 167 GLY A C 1
ATOM 1336 O O . GLY A 1 167 ? -12.651 5.697 15.048 1.00 95.69 167 GLY A O 1
ATOM 1337 N N . PRO A 1 168 ? -12.762 7.943 15.240 1.00 92.19 168 PRO A N 1
ATOM 1338 C CA . PRO A 1 168 ? -11.471 8.218 14.608 1.00 92.19 168 PRO A CA 1
ATOM 1339 C C . PRO A 1 168 ? -10.262 7.880 15.493 1.00 92.19 168 PRO A C 1
ATOM 1341 O O . PRO A 1 168 ? -9.142 7.837 14.988 1.00 92.19 168 PRO A O 1
ATOM 1344 N N . ASP A 1 169 ? -10.459 7.616 16.785 1.00 92.25 169 ASP A N 1
ATOM 1345 C CA . ASP A 1 169 ? -9.369 7.357 17.731 1.00 92.25 169 ASP A CA 1
ATOM 1346 C C . ASP A 1 169 ? -8.610 6.054 17.433 1.00 92.25 169 ASP A C 1
ATOM 1348 O O . ASP A 1 169 ? -9.045 5.220 16.630 1.00 92.25 169 ASP A O 1
ATOM 1352 N N . LEU A 1 170 ? -7.462 5.876 18.091 1.00 89.19 170 LEU A N 1
ATOM 1353 C CA . LEU A 1 170 ? -6.709 4.624 18.069 1.00 89.19 170 LEU A CA 1
ATOM 1354 C C . LEU A 1 170 ? -7.590 3.477 18.586 1.00 89.19 170 LEU A C 1
ATOM 1356 O O . LEU A 1 170 ? -8.215 3.599 19.641 1.00 89.19 170 LEU A O 1
ATOM 1360 N N . LYS A 1 171 ? -7.631 2.373 17.837 1.00 93.88 171 LYS A N 1
ATOM 1361 C CA . LYS A 1 171 ? -8.371 1.159 18.200 1.00 93.88 171 LYS A CA 1
ATOM 1362 C C . LYS A 1 171 ? -7.410 0.010 18.435 1.00 93.88 171 LYS A C 1
ATOM 1364 O O . LYS A 1 171 ? -6.407 -0.101 17.732 1.00 93.88 171 LYS A O 1
ATOM 1369 N N . ASN A 1 172 ? -7.722 -0.831 19.411 1.00 93.88 172 ASN A N 1
ATOM 1370 C CA . ASN A 1 172 ? -6.933 -2.028 19.690 1.00 93.88 172 ASN A CA 1
ATOM 1371 C C . ASN A 1 172 ? -7.333 -3.203 18.773 1.00 93.88 172 ASN A C 1
ATOM 1373 O O . ASN A 1 172 ? -8.341 -3.151 18.063 1.00 93.88 172 ASN A O 1
ATOM 1377 N N . ASP A 1 173 ? -6.546 -4.280 18.814 1.00 95.75 173 ASP A N 1
ATOM 1378 C CA . ASP A 1 173 ? -6.782 -5.479 17.999 1.00 95.75 173 ASP A CA 1
ATOM 1379 C C . ASP A 1 173 ? -8.156 -6.116 18.275 1.00 95.75 173 ASP A C 1
ATOM 1381 O O . ASP A 1 173 ? -8.801 -6.621 17.358 1.00 95.75 173 ASP A O 1
ATOM 1385 N N . LEU A 1 174 ? -8.646 -6.056 19.519 1.00 97.38 174 LEU A N 1
ATOM 1386 C CA . LEU A 1 174 ? -9.949 -6.612 19.884 1.00 97.38 174 LEU A CA 1
ATOM 1387 C C . LEU A 1 174 ? -11.090 -5.843 19.208 1.00 97.38 174 LEU A C 1
ATOM 1389 O O . LEU A 1 174 ? -11.939 -6.459 18.572 1.00 97.38 174 LEU A O 1
ATOM 1393 N N . GLU A 1 175 ? -11.099 -4.512 19.296 1.00 97.62 175 GLU A N 1
ATOM 1394 C CA . GLU A 1 175 ? -12.090 -3.655 18.632 1.00 97.62 175 GLU A CA 1
ATOM 1395 C C . GLU A 1 175 ? -12.071 -3.848 17.110 1.00 97.62 175 GLU A C 1
ATOM 1397 O O . GLU A 1 175 ? -13.121 -3.873 16.461 1.00 97.62 175 GLU A O 1
ATOM 1402 N N . GLN A 1 176 ? -10.880 -4.037 16.537 1.00 97.75 176 GLN A N 1
ATOM 1403 C CA . GLN A 1 176 ? -10.723 -4.330 15.119 1.00 97.75 176 GLN A CA 1
ATOM 1404 C C . GLN A 1 176 ? -11.352 -5.682 14.738 1.00 97.75 176 GLN A C 1
ATOM 1406 O O . GLN A 1 176 ? -12.104 -5.758 13.761 1.00 97.75 176 GLN A O 1
ATOM 1411 N N . GLU A 1 177 ? -11.087 -6.749 15.495 1.00 98.00 177 GLU A N 1
ATOM 1412 C CA . GLU A 1 177 ? -11.711 -8.057 15.256 1.00 98.00 177 GLU A CA 1
ATOM 1413 C C . GLU A 1 177 ? -13.226 -8.014 15.491 1.00 98.00 177 GLU A C 1
ATOM 1415 O O . GLU A 1 177 ? -13.990 -8.615 14.732 1.00 98.00 177 GLU A O 1
ATOM 1420 N N . GLU A 1 178 ? -13.693 -7.248 16.480 1.00 98.19 178 GLU A N 1
ATOM 1421 C CA . GLU A 1 178 ? -15.120 -7.021 16.688 1.00 98.19 178 GLU A CA 1
ATOM 1422 C C . GLU A 1 178 ? -15.773 -6.331 15.490 1.00 98.19 178 GLU A C 1
ATOM 1424 O O . GLU A 1 178 ? -16.866 -6.734 15.084 1.00 98.19 178 GLU A O 1
ATOM 1429 N N . TYR A 1 179 ? -15.116 -5.332 14.892 1.00 98.44 179 TYR A N 1
ATOM 1430 C CA . TYR A 1 179 ? -15.588 -4.707 13.660 1.00 98.44 179 TYR A CA 1
ATOM 1431 C C . TYR A 1 179 ? -15.703 -5.739 12.533 1.00 98.44 179 TYR A C 1
ATOM 1433 O O . TYR A 1 179 ? -16.778 -5.880 11.949 1.00 98.44 179 TYR A O 1
ATOM 1441 N N . LEU A 1 180 ? -14.652 -6.526 12.277 1.00 98.38 180 LEU A N 1
ATOM 1442 C CA . LEU A 1 180 ? -14.658 -7.558 11.229 1.00 98.38 180 LEU A CA 1
ATOM 1443 C C . LEU A 1 180 ? -15.731 -8.638 11.458 1.00 98.38 180 LEU A C 1
ATOM 1445 O O . LEU A 1 180 ? -16.301 -9.164 10.498 1.00 98.38 180 LEU A O 1
ATOM 1449 N N . ALA A 1 181 ? -16.019 -8.966 12.720 1.00 98.25 181 ALA A N 1
ATOM 1450 C CA . ALA A 1 181 ? -16.997 -9.978 13.100 1.00 98.25 181 ALA A CA 1
ATOM 1451 C C . ALA A 1 181 ? -18.443 -9.464 13.094 1.00 98.25 181 ALA A C 1
ATOM 1453 O O . ALA A 1 181 ? -19.352 -10.217 12.741 1.00 98.25 181 ALA A O 1
ATOM 1454 N N . LYS A 1 182 ? -18.688 -8.214 13.509 1.00 98.31 182 LYS A N 1
ATOM 1455 C CA . LYS A 1 182 ? -20.041 -7.667 13.717 1.00 98.31 182 LYS A CA 1
ATOM 1456 C C . LYS A 1 182 ? -20.543 -6.859 12.519 1.00 98.31 182 LYS A C 1
ATOM 1458 O O . LYS A 1 182 ? -21.745 -6.913 12.245 1.00 98.31 182 LYS A O 1
ATOM 1463 N N . ASN A 1 183 ? -19.661 -6.168 11.790 1.00 98.44 183 ASN A N 1
ATOM 1464 C CA . ASN A 1 183 ? -20.039 -5.277 10.693 1.00 98.44 183 ASN A CA 1
ATOM 1465 C C . ASN A 1 183 ? -20.707 -6.055 9.534 1.00 98.44 183 ASN A C 1
ATOM 1467 O O . ASN A 1 183 ? -20.161 -7.059 9.066 1.00 98.44 183 ASN A O 1
ATOM 1471 N N . PRO A 1 184 ? -21.889 -5.620 9.052 1.00 98.19 184 PRO A N 1
ATOM 1472 C CA . PRO A 1 184 ? -22.628 -6.338 8.017 1.00 98.19 184 PRO A CA 1
ATOM 1473 C C . PRO A 1 184 ? -21.896 -6.380 6.671 1.00 98.19 184 PRO A C 1
ATOM 1475 O O . PRO A 1 184 ? -21.979 -7.398 5.991 1.00 98.19 184 PRO A O 1
ATOM 1478 N N . ASN A 1 185 ? -21.145 -5.334 6.310 1.00 98.38 185 ASN A N 1
ATOM 1479 C CA . ASN A 1 185 ? -20.332 -5.315 5.096 1.00 98.38 185 ASN A CA 1
ATOM 1480 C C . ASN A 1 185 ? -19.176 -6.319 5.217 1.00 98.38 185 ASN A C 1
ATOM 1482 O O . ASN A 1 185 ? -18.985 -7.155 4.336 1.00 98.38 185 ASN A O 1
ATOM 1486 N N . ALA A 1 186 ? -18.432 -6.283 6.330 1.00 98.38 186 ALA A N 1
ATOM 1487 C CA . ALA A 1 186 ? -17.259 -7.140 6.537 1.00 98.38 186 ALA A CA 1
ATOM 1488 C C . ALA A 1 186 ? -17.618 -8.635 6.571 1.00 98.38 186 ALA A C 1
ATOM 1490 O O . ALA A 1 186 ? -16.850 -9.476 6.105 1.00 98.38 186 ALA A O 1
ATOM 1491 N N . LYS A 1 187 ? -18.817 -8.988 7.055 1.00 98.25 187 LYS A N 1
ATOM 1492 C CA . LYS A 1 187 ? -19.328 -10.370 7.033 1.00 98.25 187 LYS A CA 1
ATOM 1493 C C . LYS A 1 187 ? -19.451 -10.958 5.626 1.00 98.25 187 LYS A C 1
ATOM 1495 O O . LYS A 1 187 ? -19.371 -12.177 5.498 1.00 98.25 187 LYS A O 1
ATOM 1500 N N . LEU A 1 188 ? -19.653 -10.120 4.607 1.00 98.06 188 LEU A N 1
ATOM 1501 C CA . LEU A 1 188 ? -19.845 -10.546 3.217 1.00 98.06 188 LEU A CA 1
ATOM 1502 C C . LEU A 1 188 ? -18.539 -10.849 2.478 1.00 98.06 188 LEU A C 1
ATOM 1504 O O . LEU A 1 188 ? -18.612 -11.398 1.376 1.00 98.06 188 LEU A O 1
ATOM 1508 N N . LEU A 1 189 ? -17.398 -10.478 3.062 1.00 98.31 189 LEU A N 1
ATOM 1509 C CA . LEU A 1 189 ? -16.069 -10.739 2.522 1.00 98.31 189 LEU A CA 1
ATOM 1510 C C . LEU A 1 189 ? -15.678 -12.207 2.693 1.00 98.31 189 LEU A C 1
ATOM 1512 O O . LEU A 1 189 ? -16.006 -12.840 3.706 1.00 98.31 189 LEU A O 1
ATOM 1516 N N . ASP A 1 190 ? -14.929 -12.726 1.725 1.00 98.00 190 ASP A N 1
ATOM 1517 C CA . ASP A 1 190 ? -14.298 -14.036 1.853 1.00 98.00 190 ASP A CA 1
ATOM 1518 C C . ASP A 1 190 ? -13.102 -14.017 2.831 1.00 98.00 190 ASP A C 1
ATOM 1520 O O . ASP A 1 190 ? -12.732 -12.985 3.399 1.00 98.00 190 ASP A O 1
ATOM 1524 N N . GLY A 1 191 ? -12.501 -15.185 3.082 1.00 97.50 191 GLY A N 1
ATOM 1525 C CA . GLY A 1 191 ? -11.379 -15.305 4.017 1.00 97.50 191 GLY A CA 1
ATOM 1526 C C . GLY A 1 191 ? -10.152 -14.474 3.619 1.00 97.50 191 GLY A C 1
ATOM 1527 O O . GLY A 1 191 ? -9.558 -13.817 4.475 1.00 97.50 191 GLY A O 1
ATOM 1528 N N . ASN A 1 192 ? -9.798 -14.450 2.333 1.00 97.38 192 ASN A N 1
ATOM 1529 C CA . ASN A 1 192 ? -8.632 -13.719 1.832 1.00 97.38 192 ASN A CA 1
ATOM 1530 C C . ASN A 1 192 ? -8.882 -12.207 1.847 1.00 97.38 192 ASN A C 1
ATOM 1532 O O . ASN A 1 192 ? -8.015 -11.429 2.243 1.00 97.38 192 ASN A O 1
ATOM 1536 N N . GLU A 1 193 ? -10.083 -11.779 1.466 1.00 98.06 193 GLU A N 1
ATOM 1537 C CA . GLU A 1 193 ? -10.521 -10.388 1.524 1.00 98.06 193 GLU A CA 1
ATOM 1538 C C . GLU A 1 193 ? -10.545 -9.865 2.967 1.00 98.06 193 GLU A C 1
ATOM 1540 O O . GLU A 1 193 ? -10.076 -8.754 3.223 1.00 98.06 193 GLU A O 1
ATOM 1545 N N . LYS A 1 194 ? -10.999 -10.675 3.937 1.00 98.19 194 LYS A N 1
ATOM 1546 C CA . LYS A 1 194 ? -10.926 -10.326 5.367 1.00 98.19 194 LYS A CA 1
ATOM 1547 C C . LYS A 1 194 ? -9.493 -10.166 5.856 1.00 98.19 194 LYS A C 1
ATOM 1549 O O . LYS A 1 194 ? -9.228 -9.245 6.623 1.00 98.19 194 LYS A O 1
ATOM 1554 N N . ILE A 1 195 ? -8.565 -11.017 5.410 1.00 97.44 195 ILE A N 1
ATOM 1555 C CA . ILE A 1 195 ? -7.137 -10.880 5.740 1.00 97.44 195 ILE A CA 1
ATOM 1556 C C . ILE A 1 195 ? -6.581 -9.565 5.181 1.00 97.44 195 ILE A C 1
ATOM 1558 O O . ILE A 1 195 ? -5.864 -8.859 5.893 1.00 97.44 195 ILE A O 1
ATOM 1562 N N . LYS A 1 196 ? -6.934 -9.199 3.941 1.00 98.06 196 LYS A N 1
ATOM 1563 C CA . LYS A 1 196 ? -6.541 -7.910 3.348 1.00 98.06 196 LYS A CA 1
ATOM 1564 C C . LYS A 1 196 ? -7.090 -6.737 4.159 1.00 98.06 196 LYS A C 1
ATOM 1566 O O . LYS A 1 196 ? -6.318 -5.871 4.562 1.00 98.06 196 LYS A O 1
ATOM 1571 N N . LEU A 1 197 ? -8.390 -6.746 4.469 1.00 98.38 197 LEU A N 1
ATOM 1572 C CA . LEU A 1 197 ? -9.020 -5.693 5.268 1.00 98.38 197 LEU A CA 1
ATOM 1573 C C . LEU A 1 197 ? -8.390 -5.582 6.663 1.00 98.38 197 LEU A C 1
ATOM 1575 O O . LEU A 1 197 ? -8.031 -4.487 7.077 1.00 98.38 197 LEU A O 1
ATOM 1579 N N . ARG A 1 198 ? -8.180 -6.702 7.363 1.00 98.06 198 ARG A N 1
ATOM 1580 C CA . ARG A 1 198 ? -7.520 -6.734 8.679 1.00 98.06 198 ARG A CA 1
ATOM 1581 C C . ARG A 1 198 ? -6.156 -6.043 8.652 1.00 98.06 198 ARG A C 1
ATOM 1583 O O . ARG A 1 198 ? -5.856 -5.240 9.527 1.00 98.06 198 ARG A O 1
ATOM 1590 N N . ASN A 1 199 ? -5.331 -6.346 7.657 1.00 97.75 199 ASN A N 1
ATOM 1591 C CA . ASN A 1 199 ? -3.996 -5.763 7.551 1.00 97.75 199 ASN A CA 1
ATOM 1592 C C . ASN A 1 199 ? -4.035 -4.266 7.210 1.00 97.75 199 ASN A C 1
ATOM 1594 O O . ASN A 1 199 ? -3.269 -3.505 7.796 1.00 97.75 199 ASN A O 1
ATOM 1598 N N . VAL A 1 200 ? -4.970 -3.837 6.352 1.00 98.31 200 VAL A N 1
ATOM 1599 C CA . VAL A 1 200 ? -5.228 -2.410 6.083 1.00 98.31 200 VAL A CA 1
ATOM 1600 C C . VAL A 1 200 ? -5.625 -1.675 7.361 1.00 98.31 200 VAL A C 1
ATOM 1602 O O . VAL A 1 200 ? -5.061 -0.624 7.650 1.00 98.31 200 VAL A O 1
ATOM 1605 N N . LEU A 1 201 ? -6.562 -2.225 8.143 1.00 98.19 201 LEU A N 1
ATOM 1606 C CA . LEU A 1 201 ? -7.023 -1.616 9.395 1.00 98.19 201 LEU A CA 1
ATOM 1607 C C . LEU A 1 201 ? -5.907 -1.553 10.442 1.00 98.19 201 LEU A C 1
ATOM 1609 O O . LEU A 1 201 ? -5.718 -0.511 11.067 1.00 98.19 201 LEU A O 1
ATOM 1613 N N . LYS A 1 202 ? -5.121 -2.628 10.573 1.00 97.12 202 LYS A N 1
ATOM 1614 C CA . LYS A 1 202 ? -3.962 -2.678 11.471 1.00 97.12 202 LYS A CA 1
ATOM 1615 C C . LYS A 1 202 ? -2.927 -1.618 11.095 1.00 97.12 202 LYS A C 1
ATOM 1617 O O . LYS A 1 202 ? -2.496 -0.849 11.946 1.00 97.12 202 LYS A O 1
ATOM 1622 N N . PHE A 1 203 ? -2.578 -1.538 9.812 1.00 97.75 203 PHE A N 1
ATOM 1623 C CA . PHE A 1 203 ? -1.652 -0.531 9.302 1.00 97.75 203 PHE A CA 1
ATOM 1624 C C . PHE A 1 203 ? -2.174 0.885 9.520 1.00 97.75 203 PHE A C 1
ATOM 1626 O O . PHE A 1 203 ? -1.447 1.737 10.017 1.00 97.75 203 PHE A O 1
ATOM 1633 N N . TYR A 1 204 ? -3.452 1.125 9.232 1.00 97.88 204 TYR A N 1
ATOM 1634 C CA . TYR A 1 204 ? -4.089 2.412 9.472 1.00 97.88 204 TYR A CA 1
ATOM 1635 C C . TYR A 1 204 ? -4.064 2.819 10.956 1.00 97.88 204 TYR A C 1
ATOM 1637 O O . TYR A 1 204 ? -3.740 3.961 11.270 1.00 97.88 204 TYR A O 1
ATOM 1645 N N . ASN A 1 205 ? -4.350 1.890 11.872 1.00 96.62 205 ASN A N 1
ATOM 1646 C CA . ASN A 1 205 ? -4.271 2.124 13.314 1.00 96.62 205 ASN A CA 1
ATOM 1647 C C . ASN A 1 205 ? -2.837 2.412 13.781 1.00 96.62 205 ASN A C 1
ATOM 1649 O O . ASN A 1 205 ? -2.644 3.320 14.581 1.00 96.62 205 ASN A O 1
ATOM 1653 N N . ASN A 1 206 ? -1.835 1.704 13.251 1.00 95.44 206 ASN A N 1
ATOM 1654 C CA . ASN A 1 206 ? -0.423 1.921 13.590 1.00 95.44 206 ASN A CA 1
ATOM 1655 C C . ASN A 1 206 ? 0.096 3.313 13.186 1.00 95.44 206 ASN A C 1
ATOM 1657 O O . ASN A 1 206 ? 1.100 3.770 13.724 1.00 95.44 206 ASN A O 1
ATOM 1661 N N . LEU A 1 207 ? -0.573 3.983 12.242 1.00 96.31 207 LEU A N 1
ATOM 1662 C CA . LEU A 1 207 ? -0.252 5.353 11.835 1.00 96.31 207 LEU A CA 1
ATOM 1663 C C . LEU A 1 207 ? -0.927 6.419 12.708 1.00 96.31 207 LEU A C 1
ATOM 1665 O O . LEU A 1 207 ? -0.586 7.596 12.600 1.00 96.31 207 LEU A O 1
ATOM 1669 N N . LYS A 1 208 ? -1.903 6.048 13.548 1.00 94.75 208 LYS A N 1
ATOM 1670 C CA . LYS A 1 208 ? -2.582 7.012 14.419 1.00 94.75 208 LYS A CA 1
ATOM 1671 C C . LYS A 1 208 ? -1.650 7.428 15.563 1.00 94.75 208 LYS A C 1
ATOM 1673 O O . LYS A 1 208 ? -0.943 6.582 16.115 1.00 94.75 208 LYS A O 1
ATOM 1678 N N . PRO A 1 209 ? -1.661 8.712 15.963 1.00 89.75 209 PRO A N 1
ATOM 1679 C CA . PRO A 1 209 ? -0.878 9.160 17.103 1.00 89.75 209 PRO A CA 1
ATOM 1680 C C . PRO A 1 209 ? -1.346 8.438 18.367 1.00 89.75 209 PRO A C 1
ATOM 1682 O O . PRO A 1 209 ? -2.546 8.250 18.584 1.00 89.75 209 PRO A O 1
ATOM 1685 N N . ILE A 1 210 ? -0.395 8.057 19.218 1.00 86.75 210 ILE A N 1
ATOM 1686 C CA . ILE A 1 210 ? -0.711 7.505 20.534 1.00 86.75 210 ILE A CA 1
ATOM 1687 C C . ILE A 1 210 ? -1.336 8.639 21.362 1.00 86.75 210 ILE A C 1
ATOM 1689 O O . ILE A 1 210 ? -0.690 9.676 21.537 1.00 86.75 210 ILE A O 1
ATOM 1693 N N . PRO A 1 211 ? -2.569 8.482 21.877 1.00 85.00 211 PRO A N 1
ATOM 1694 C CA . PRO A 1 211 ? -3.192 9.503 22.708 1.00 85.00 211 PRO A CA 1
ATOM 1695 C C . PRO A 1 211 ? -2.308 9.859 23.909 1.00 85.00 211 PRO A C 1
ATOM 1697 O O . PRO A 1 211 ? -1.840 8.969 24.625 1.00 85.00 211 PRO A O 1
ATOM 1700 N N . THR A 1 212 ? -2.124 11.156 24.174 1.00 83.88 212 THR A N 1
ATOM 1701 C CA . THR A 1 212 ? -1.298 11.644 25.294 1.00 83.88 212 THR A CA 1
ATOM 1702 C C . THR A 1 212 ? -1.756 11.080 26.633 1.00 83.88 212 THR A C 1
ATOM 1704 O O . THR A 1 212 ? -0.921 10.725 27.453 1.00 83.88 212 THR A O 1
ATOM 1707 N N . ALA A 1 213 ? -3.061 10.872 26.823 1.00 85.06 213 ALA A N 1
ATOM 1708 C CA . ALA A 1 213 ? -3.611 10.246 28.023 1.00 85.06 213 ALA A CA 1
ATOM 1709 C C . ALA A 1 213 ? -3.052 8.833 28.290 1.00 85.06 213 ALA A C 1
ATOM 1711 O O . ALA A 1 213 ? -2.853 8.457 29.445 1.00 85.06 213 ALA A O 1
ATOM 1712 N N . ILE A 1 214 ? -2.774 8.046 27.241 1.00 84.94 214 ILE A N 1
ATOM 1713 C CA . ILE A 1 214 ? -2.160 6.715 27.381 1.00 84.94 214 ILE A CA 1
ATOM 1714 C C . ILE A 1 214 ? -0.699 6.860 27.806 1.00 84.94 214 ILE A C 1
ATOM 1716 O O . ILE A 1 214 ? -0.246 6.147 28.698 1.00 84.94 214 ILE A O 1
ATOM 1720 N N . ILE A 1 215 ? 0.015 7.811 27.201 1.00 85.50 215 ILE A N 1
ATOM 1721 C CA . ILE A 1 215 ? 1.414 8.113 27.516 1.00 85.50 215 ILE A CA 1
ATOM 1722 C C . ILE A 1 215 ? 1.540 8.597 28.969 1.00 85.50 215 ILE A C 1
ATOM 1724 O O . ILE A 1 215 ? 2.333 8.060 29.735 1.00 85.50 215 ILE A O 1
ATOM 1728 N N . GLU A 1 216 ? 0.709 9.554 29.383 1.00 86.38 216 GLU A N 1
ATOM 1729 C CA . GLU A 1 216 ? 0.661 10.075 30.752 1.00 86.38 216 GLU A CA 1
ATOM 1730 C C . GLU A 1 216 ? 0.341 8.987 31.774 1.00 86.38 216 GLU A C 1
ATOM 1732 O O . GLU A 1 216 ? 0.956 8.940 32.838 1.00 86.38 216 GLU A O 1
ATOM 1737 N N . LYS A 1 217 ? -0.620 8.108 31.466 1.00 88.88 217 LYS A N 1
ATOM 1738 C CA . LYS A 1 217 ? -0.938 6.968 32.325 1.00 88.88 217 LYS A CA 1
ATOM 1739 C C . LYS A 1 217 ? 0.263 6.030 32.450 1.00 88.88 217 LYS A C 1
ATOM 1741 O O . LYS A 1 217 ? 0.622 5.677 33.565 1.00 88.88 217 LYS A O 1
ATOM 1746 N N . ALA A 1 218 ? 0.920 5.686 31.342 1.00 88.38 218 ALA A N 1
ATOM 1747 C CA . ALA A 1 218 ? 2.101 4.825 31.363 1.00 88.38 218 ALA A CA 1
ATOM 1748 C C . ALA A 1 218 ? 3.245 5.433 32.193 1.00 88.38 218 ALA A C 1
ATOM 1750 O O . ALA A 1 218 ? 3.864 4.740 32.995 1.00 88.38 218 ALA A O 1
ATOM 1751 N N . PHE A 1 219 ? 3.495 6.738 32.068 1.00 87.12 219 PHE A N 1
ATOM 1752 C CA . PHE A 1 219 ? 4.500 7.427 32.881 1.00 87.12 219 PHE A CA 1
ATOM 1753 C C . PHE A 1 219 ? 4.134 7.499 34.372 1.00 87.12 219 PHE A C 1
ATOM 1755 O O . PHE A 1 219 ? 5.029 7.403 35.216 1.00 87.12 219 PHE A O 1
ATOM 1762 N N . ARG A 1 220 ? 2.842 7.636 34.711 1.00 86.94 220 ARG A N 1
ATOM 1763 C CA . ARG A 1 220 ? 2.364 7.526 36.101 1.00 86.94 220 ARG A CA 1
ATOM 1764 C C . ARG A 1 220 ? 2.570 6.119 36.652 1.00 86.94 220 ARG A C 1
ATOM 1766 O O . ARG A 1 220 ? 3.114 5.982 37.739 1.00 86.94 220 ARG A O 1
ATOM 1773 N N . ASP A 1 221 ? 2.221 5.091 35.884 1.00 89.62 221 ASP A N 1
ATOM 1774 C CA . ASP A 1 221 ? 2.333 3.689 36.305 1.00 89.62 221 ASP A CA 1
ATOM 1775 C C . ASP A 1 221 ? 3.802 3.259 36.533 1.00 89.62 221 ASP A C 1
ATOM 1777 O O . ASP A 1 221 ? 4.073 2.406 37.376 1.00 89.62 221 ASP A O 1
ATOM 1781 N N . ILE A 1 222 ? 4.768 3.873 35.835 1.00 91.12 222 ILE A N 1
ATOM 1782 C CA . ILE A 1 222 ? 6.217 3.641 36.032 1.00 91.12 222 ILE A CA 1
ATOM 1783 C C . ILE A 1 222 ? 6.769 4.433 37.242 1.00 91.12 222 ILE A C 1
ATOM 1785 O O . ILE A 1 222 ? 7.916 4.243 37.646 1.00 91.12 222 ILE A O 1
ATOM 1789 N N . GLY A 1 223 ? 5.971 5.315 37.855 1.00 83.81 223 GLY A N 1
ATOM 1790 C CA . GLY A 1 223 ? 6.393 6.145 38.989 1.00 83.81 223 GLY A CA 1
ATOM 1791 C C . GLY A 1 223 ? 7.361 7.271 38.608 1.00 83.81 223 GLY A C 1
ATOM 1792 O O . GLY A 1 223 ? 8.042 7.819 39.473 1.00 83.81 223 GLY A O 1
ATOM 1793 N N . VAL A 1 224 ? 7.445 7.633 37.320 1.00 80.06 224 VAL A N 1
ATOM 1794 C CA . VAL A 1 224 ? 8.337 8.711 36.848 1.00 80.06 224 VAL A CA 1
ATOM 1795 C C . VAL A 1 224 ? 7.879 10.066 37.390 1.00 80.06 224 VAL A C 1
ATOM 1797 O O . VAL A 1 224 ? 8.709 10.886 37.778 1.00 80.06 224 VAL A O 1
ATOM 1800 N N . TYR A 1 225 ? 6.564 10.289 37.469 1.00 73.19 225 TYR A N 1
ATOM 1801 C CA . TYR A 1 225 ? 6.008 11.534 38.004 1.00 73.19 225 TYR A CA 1
ATOM 1802 C C . TYR A 1 225 ? 6.157 11.648 39.528 1.00 73.19 225 TYR A C 1
ATOM 1804 O O . TYR A 1 225 ? 6.533 12.715 40.004 1.00 73.19 225 TYR A O 1
ATOM 1812 N N . ASP A 1 226 ? 6.016 10.552 40.281 1.00 78.38 226 ASP A N 1
ATOM 1813 C CA . ASP A 1 226 ? 6.226 10.548 41.742 1.00 78.38 226 ASP A CA 1
ATOM 1814 C C . ASP A 1 226 ? 7.676 10.903 42.131 1.00 78.38 226 ASP A C 1
ATOM 1816 O O . ASP A 1 226 ? 7.934 11.436 43.213 1.00 78.38 226 ASP A O 1
ATOM 1820 N N . ALA A 1 227 ? 8.641 10.620 41.249 1.00 72.38 227 ALA A N 1
ATOM 1821 C CA . ALA A 1 227 ? 10.043 10.986 41.438 1.00 72.38 227 ALA A CA 1
ATOM 1822 C C . ALA A 1 227 ? 10.340 12.461 41.106 1.00 72.38 227 ALA A C 1
ATOM 1824 O O . ALA A 1 227 ? 11.291 13.016 41.652 1.00 72.38 227 ALA A O 1
ATOM 1825 N N . LEU A 1 228 ? 9.546 13.086 40.230 1.00 72.62 228 LEU A N 1
ATOM 1826 C CA . LEU A 1 228 ? 9.707 14.483 39.810 1.00 72.62 228 LEU A CA 1
ATOM 1827 C C . LEU A 1 228 ? 8.923 15.462 40.697 1.00 72.62 228 LEU A C 1
ATOM 1829 O O . LEU A 1 228 ? 9.376 16.584 40.891 1.00 72.62 228 LEU A O 1
ATOM 1833 N N . GLU A 1 229 ? 7.785 15.043 41.261 1.00 73.81 229 GLU A N 1
ATOM 1834 C CA . GLU A 1 229 ? 6.976 15.861 42.183 1.00 73.81 229 GLU A CA 1
ATOM 1835 C C . GLU A 1 229 ? 7.512 15.875 43.622 1.00 73.81 229 GLU A C 1
ATOM 1837 O O . GLU A 1 229 ? 7.098 16.708 44.432 1.00 73.81 229 GLU A O 1
ATOM 1842 N N . LYS A 1 230 ? 8.485 15.014 43.950 1.00 71.94 230 LYS A N 1
ATOM 1843 C CA . LYS A 1 230 ? 9.342 15.236 45.119 1.00 71.94 230 LYS A CA 1
ATOM 1844 C C . LYS A 1 230 ? 10.262 16.419 44.833 1.00 71.94 230 LYS A C 1
ATOM 1846 O O . LYS A 1 230 ? 11.433 16.254 44.496 1.00 71.94 230 LYS A O 1
ATOM 1851 N N . GLU A 1 231 ? 9.702 17.615 45.000 1.00 65.19 231 GLU A N 1
ATOM 1852 C CA . GLU A 1 231 ? 10.443 18.852 45.215 1.00 65.19 231 GLU A CA 1
ATOM 1853 C C . GLU A 1 231 ? 11.648 18.548 46.128 1.00 65.19 231 GLU A C 1
ATOM 1855 O O . GLU A 1 231 ? 11.475 17.881 47.158 1.00 65.19 231 GLU A O 1
ATOM 1860 N N . PRO A 1 232 ? 12.873 18.991 45.785 1.00 64.25 232 PRO A N 1
ATOM 1861 C CA . PRO A 1 232 ? 14.071 18.836 46.612 1.00 64.25 232 PRO A CA 1
ATOM 1862 C C . PRO A 1 232 ? 14.004 19.756 47.847 1.00 64.25 232 PRO A C 1
ATOM 1864 O O . PRO A 1 232 ? 14.870 20.594 48.089 1.00 64.25 232 PRO A O 1
ATOM 1867 N N . GLY A 1 233 ? 12.936 19.605 48.624 1.00 67.75 233 GLY A N 1
ATOM 1868 C CA . GLY A 1 233 ? 12.498 20.474 49.698 1.00 67.75 233 GLY A CA 1
ATOM 1869 C C . GLY A 1 233 ? 12.314 19.721 51.007 1.00 67.75 233 GLY A C 1
ATOM 1870 O O . GLY A 1 233 ? 11.320 19.926 51.682 1.00 67.75 233 GLY A O 1
ATOM 1871 N N . GLU A 1 234 ? 13.270 18.875 51.389 1.00 56.28 234 GLU A N 1
ATOM 1872 C CA . GLU A 1 234 ? 13.637 18.765 52.803 1.00 56.28 234 GLU A CA 1
ATOM 1873 C C . GLU A 1 234 ? 15.082 18.279 52.923 1.00 56.28 234 GLU A C 1
ATOM 1875 O O . GLU A 1 234 ? 15.444 17.149 52.600 1.00 56.28 234 GLU A O 1
ATOM 1880 N N . SER A 1 235 ? 15.929 19.222 53.320 1.00 58.53 235 SER A N 1
ATOM 1881 C CA . SER A 1 235 ? 17.360 19.105 53.557 1.00 58.53 235 SER A CA 1
ATOM 1882 C C . SER A 1 235 ? 17.756 17.803 54.258 1.00 58.53 235 SER A C 1
ATOM 1884 O O . SER A 1 235 ? 17.664 17.690 55.483 1.00 58.53 235 SER A O 1
ATOM 1886 N N . ALA A 1 236 ? 18.320 16.857 53.505 1.00 57.62 236 ALA A N 1
ATOM 1887 C CA . ALA A 1 236 ? 19.254 15.919 54.105 1.00 57.62 236 ALA A CA 1
ATOM 1888 C C . ALA A 1 236 ? 20.463 16.737 54.607 1.00 57.62 236 ALA A C 1
ATOM 1890 O O . ALA A 1 236 ? 20.992 17.566 53.858 1.00 57.62 236 ALA A O 1
ATOM 1891 N N . PRO A 1 237 ? 20.888 16.562 55.869 1.00 59.38 237 PRO A N 1
ATOM 1892 C CA . PRO A 1 237 ? 21.932 17.376 56.473 1.00 59.38 237 PRO A CA 1
ATOM 1893 C C . PRO A 1 237 ? 23.230 17.276 55.673 1.00 59.38 237 PRO A C 1
ATOM 1895 O O . PRO A 1 237 ? 23.635 16.186 55.266 1.00 59.38 237 PRO A O 1
ATOM 1898 N N . ALA A 1 238 ? 23.870 18.432 55.486 1.00 60.94 238 ALA A N 1
ATOM 1899 C CA . ALA A 1 238 ? 25.144 18.634 54.809 1.00 60.94 238 ALA A CA 1
ATOM 1900 C C . ALA A 1 238 ? 26.201 17.594 55.226 1.00 60.94 238 ALA A C 1
ATOM 1902 O O . ALA A 1 238 ? 26.944 17.773 56.192 1.00 60.94 238 ALA A O 1
ATOM 1903 N N . LYS A 1 239 ? 26.296 16.492 54.479 1.00 57.28 239 LYS A N 1
ATOM 1904 C CA . LYS A 1 239 ? 27.438 15.586 54.553 1.00 57.28 239 LYS A CA 1
ATOM 1905 C C . LYS A 1 239 ? 28.519 16.130 53.635 1.00 57.28 239 LYS A C 1
ATOM 1907 O O . LYS A 1 239 ? 28.433 15.969 52.429 1.00 57.28 239 LYS A O 1
ATOM 1912 N N . GLN A 1 240 ? 29.446 16.819 54.296 1.00 58.41 240 GLN A N 1
ATOM 1913 C CA . GLN A 1 240 ? 30.875 17.031 54.049 1.00 58.41 240 GLN A CA 1
ATOM 1914 C C . GLN A 1 240 ? 31.400 17.096 52.601 1.00 58.41 240 GLN A C 1
ATOM 1916 O O . GLN A 1 240 ? 31.014 16.301 51.750 1.00 58.41 240 GLN A O 1
ATOM 1921 N N . PRO A 1 241 ? 32.366 17.998 52.335 1.00 60.56 241 PRO A N 1
ATOM 1922 C CA . PRO A 1 241 ? 32.993 18.132 51.026 1.00 60.56 241 PRO A CA 1
ATOM 1923 C C . PRO A 1 241 ? 33.548 16.783 50.569 1.00 60.56 241 PRO A C 1
ATOM 1925 O O . PRO A 1 241 ? 34.460 16.229 51.183 1.00 60.56 241 PRO A O 1
ATOM 1928 N N . TYR A 1 242 ? 32.989 16.257 49.481 1.00 57.91 242 TYR A N 1
ATOM 1929 C CA . TYR A 1 242 ? 33.612 15.170 48.748 1.00 57.91 242 TYR A CA 1
ATOM 1930 C C . TYR A 1 242 ? 34.950 15.710 48.245 1.00 57.91 242 TYR A C 1
ATOM 1932 O O . TYR A 1 242 ? 34.995 16.601 47.396 1.00 57.91 242 TYR A O 1
ATOM 1940 N N . ILE A 1 243 ? 36.043 15.211 48.820 1.00 60.12 243 ILE A N 1
ATOM 1941 C CA . ILE A 1 243 ? 37.371 15.375 48.246 1.00 60.12 243 ILE A CA 1
ATOM 1942 C C . ILE A 1 243 ? 37.275 14.755 46.854 1.00 60.12 243 ILE A C 1
ATOM 1944 O O . ILE A 1 243 ? 37.073 13.547 46.720 1.00 60.12 243 ILE A O 1
ATOM 1948 N N . ILE A 1 244 ? 37.349 15.594 45.822 1.00 57.31 244 ILE A N 1
ATOM 1949 C CA . ILE A 1 244 ? 37.542 15.148 44.447 1.00 57.31 244 ILE A CA 1
ATOM 1950 C C . ILE A 1 244 ? 38.920 14.491 44.448 1.00 57.31 244 ILE A C 1
ATOM 1952 O O . ILE A 1 244 ? 39.941 15.172 44.379 1.00 57.31 244 ILE A O 1
ATOM 1956 N N . ALA A 1 245 ? 38.953 13.172 44.632 1.00 58.53 245 ALA A N 1
ATOM 1957 C CA . ALA A 1 245 ? 40.144 12.401 44.344 1.00 58.53 245 ALA A CA 1
ATOM 1958 C C . ALA A 1 245 ? 40.457 12.646 42.869 1.00 58.53 245 ALA A C 1
ATOM 1960 O O . ALA A 1 245 ? 39.594 12.456 42.006 1.00 58.53 245 ALA A O 1
ATOM 1961 N N . GLU A 1 246 ? 41.662 13.149 42.610 1.00 58.78 246 GLU A N 1
ATOM 1962 C CA . GLU A 1 246 ? 42.163 13.388 41.265 1.00 58.78 246 GLU A CA 1
ATOM 1963 C C . GLU A 1 246 ? 41.877 12.160 40.391 1.00 58.78 246 GLU A C 1
ATOM 1965 O O . GLU A 1 246 ? 42.052 11.024 40.856 1.00 58.78 246 GLU A O 1
ATOM 1970 N N . PRO A 1 247 ? 41.411 12.352 39.144 1.00 58.69 247 PRO A N 1
ATOM 1971 C CA . PRO A 1 247 ? 41.172 11.242 38.244 1.00 58.69 247 PRO A CA 1
ATOM 1972 C C . PRO A 1 247 ? 42.480 10.474 38.107 1.00 58.69 247 PRO A C 1
ATOM 1974 O O . PRO A 1 247 ? 43.453 10.955 37.526 1.00 58.69 247 PRO A O 1
ATOM 1977 N N . THR A 1 248 ? 42.506 9.270 38.675 1.00 56.94 248 THR A N 1
ATOM 1978 C CA . THR A 1 248 ? 43.591 8.330 38.442 1.00 56.94 248 THR A CA 1
ATOM 1979 C C . THR A 1 248 ? 43.637 8.124 36.939 1.00 56.94 248 THR A C 1
ATOM 1981 O O . THR A 1 248 ? 42.688 7.610 36.347 1.00 56.94 248 THR A O 1
ATOM 1984 N N . ILE A 1 249 ? 44.719 8.595 36.319 1.00 56.38 249 ILE A N 1
ATOM 1985 C CA . ILE A 1 249 ? 45.024 8.375 34.912 1.00 56.38 249 ILE A CA 1
ATOM 1986 C C . ILE A 1 249 ? 45.097 6.859 34.733 1.00 56.38 249 ILE A C 1
ATOM 1988 O O . ILE A 1 249 ? 46.109 6.228 35.042 1.00 56.38 249 ILE A O 1
ATOM 1992 N N . ILE A 1 250 ? 43.998 6.260 34.277 1.00 51.97 250 ILE A N 1
ATOM 1993 C CA . ILE A 1 250 ? 43.981 4.871 33.842 1.00 51.97 250 ILE A CA 1
ATOM 1994 C C . ILE A 1 250 ? 44.880 4.840 32.612 1.00 51.97 250 ILE A C 1
ATOM 1996 O O . ILE A 1 250 ? 44.524 5.339 31.543 1.00 51.97 250 ILE A O 1
ATOM 2000 N N . GLN A 1 251 ? 46.095 4.320 32.797 1.00 52.19 251 GLN A N 1
ATOM 2001 C CA . GLN A 1 251 ? 47.016 4.067 31.703 1.00 52.19 251 GLN A CA 1
ATOM 2002 C C . GLN A 1 251 ? 46.289 3.233 30.651 1.00 52.19 251 GLN A C 1
ATOM 2004 O O . GLN A 1 251 ? 45.687 2.204 30.965 1.00 52.19 251 GLN A O 1
ATOM 2009 N N . ALA A 1 252 ? 46.338 3.715 29.410 1.00 54.00 252 ALA A N 1
ATOM 2010 C CA . ALA A 1 252 ? 45.740 3.055 28.266 1.00 54.00 252 ALA A CA 1
ATOM 2011 C C . ALA A 1 252 ? 46.125 1.563 28.260 1.00 54.00 252 ALA A C 1
ATOM 2013 O O . ALA A 1 252 ? 47.315 1.248 28.397 1.00 54.00 252 ALA A O 1
ATOM 2014 N N . PRO A 1 253 ? 45.160 0.638 28.102 1.00 50.50 253 PRO A N 1
ATOM 2015 C CA . PRO A 1 253 ? 45.480 -0.773 27.991 1.00 50.50 253 PRO A CA 1
ATOM 2016 C C . PRO A 1 253 ? 46.456 -0.953 26.829 1.00 50.50 253 PRO A C 1
ATOM 2018 O O . PRO A 1 253 ? 46.222 -0.476 25.713 1.00 50.50 253 PRO A O 1
ATOM 2021 N N . LYS A 1 254 ? 47.586 -1.607 27.118 1.00 49.97 254 LYS A N 1
ATOM 2022 C CA . LYS A 1 254 ? 48.582 -1.983 26.116 1.00 49.97 254 LYS A CA 1
ATOM 2023 C C . LYS A 1 254 ? 47.852 -2.659 24.961 1.00 49.97 254 LYS A C 1
ATOM 2025 O O . LYS A 1 254 ? 47.165 -3.660 25.158 1.00 49.97 254 LYS A O 1
ATOM 2030 N N . ARG A 1 255 ? 47.995 -2.079 23.766 1.00 43.88 255 ARG A N 1
ATOM 2031 C CA . ARG A 1 255 ? 47.557 -2.677 22.505 1.00 43.88 255 ARG A CA 1
ATOM 2032 C C . ARG A 1 255 ? 48.087 -4.107 22.468 1.00 43.88 255 ARG A C 1
ATOM 2034 O O . ARG A 1 255 ? 49.297 -4.306 22.396 1.00 43.88 255 ARG A O 1
ATOM 2041 N N . TYR A 1 256 ? 47.187 -5.081 22.537 1.00 48.16 256 TYR A N 1
ATOM 2042 C CA . TYR A 1 256 ? 47.518 -6.446 22.171 1.00 48.16 256 TYR A CA 1
ATOM 2043 C C . TYR A 1 256 ? 47.869 -6.430 20.687 1.00 48.16 256 TYR A C 1
ATOM 2045 O O . TYR A 1 256 ? 47.017 -6.180 19.832 1.00 48.16 256 TYR A O 1
ATOM 2053 N N . SER A 1 257 ? 49.149 -6.640 20.393 1.00 46.59 257 SER A N 1
ATOM 2054 C CA . SER A 1 257 ? 49.607 -7.005 19.063 1.00 46.59 257 SER A CA 1
ATOM 2055 C C . SER A 1 257 ? 48.861 -8.271 18.659 1.00 46.59 257 SER A C 1
ATOM 2057 O O . SER A 1 257 ? 49.024 -9.324 19.273 1.00 46.59 257 SER A O 1
ATOM 2059 N N . ARG A 1 258 ? 47.991 -8.135 17.660 1.00 41.84 258 ARG A N 1
ATOM 2060 C CA . ARG A 1 258 ? 47.307 -9.244 17.001 1.00 41.84 258 ARG A CA 1
ATOM 2061 C C . ARG A 1 258 ? 48.394 -10.161 16.416 1.00 41.84 258 ARG A C 1
ATOM 2063 O O . ARG A 1 258 ? 49.185 -9.660 15.616 1.00 41.84 258 ARG A O 1
ATOM 2070 N N . PRO A 1 259 ? 48.488 -11.443 16.810 1.00 44.03 259 PRO A N 1
ATOM 2071 C CA . PRO A 1 259 ? 49.381 -12.371 16.141 1.00 44.03 259 PRO A CA 1
ATOM 2072 C C . PRO A 1 259 ? 48.864 -12.566 14.718 1.00 44.03 259 PRO A C 1
ATOM 2074 O O . PRO A 1 259 ? 47.691 -12.886 14.509 1.00 44.03 259 PRO A O 1
ATOM 2077 N N . ASP A 1 260 ? 49.741 -12.313 13.759 1.00 53.19 260 ASP A N 1
ATOM 2078 C CA . ASP A 1 260 ? 49.547 -12.615 12.350 1.00 53.19 260 ASP A CA 1
ATOM 2079 C C . ASP A 1 260 ? 49.629 -14.140 12.193 1.00 53.19 260 ASP A C 1
ATOM 2081 O O . ASP A 1 260 ? 50.699 -14.706 12.006 1.00 53.19 260 ASP A O 1
ATOM 2085 N N . ASN A 1 261 ? 48.499 -14.823 12.394 1.00 46.28 261 ASN A N 1
ATOM 2086 C CA . ASN A 1 261 ? 48.367 -16.256 12.135 1.00 46.28 261 ASN A CA 1
ATOM 2087 C C . ASN A 1 261 ? 47.818 -16.433 10.718 1.00 46.28 261 ASN A C 1
ATOM 2089 O O . ASN A 1 261 ? 46.660 -16.788 10.492 1.00 46.28 261 ASN A O 1
ATOM 2093 N N . ARG A 1 262 ? 48.676 -16.101 9.757 1.00 51.62 262 ARG A N 1
ATOM 2094 C CA . ARG A 1 262 ? 48.542 -16.466 8.356 1.00 51.62 262 ARG A CA 1
ATOM 2095 C C . ARG A 1 262 ? 49.589 -17.543 8.120 1.00 51.62 262 ARG A C 1
ATOM 2097 O O . ARG A 1 262 ? 50.752 -17.207 7.979 1.00 51.62 262 ARG A O 1
ATOM 2104 N N . ASP A 1 263 ? 49.169 -18.798 8.250 1.00 53.75 263 ASP A N 1
ATOM 2105 C CA . ASP A 1 263 ? 49.681 -19.991 7.560 1.00 53.75 263 ASP A CA 1
ATOM 2106 C C . ASP A 1 263 ? 49.292 -21.259 8.337 1.00 53.75 263 ASP A C 1
ATOM 2108 O O . ASP A 1 263 ? 49.278 -21.275 9.564 1.00 53.75 263 ASP A O 1
ATOM 2112 N N . GLN A 1 264 ? 49.003 -22.323 7.583 1.00 50.78 264 GLN A N 1
ATOM 2113 C CA . GLN A 1 264 ? 48.643 -23.686 8.009 1.00 50.78 264 GLN A CA 1
ATOM 2114 C C . GLN A 1 264 ? 47.164 -23.946 8.336 1.00 50.78 264 GLN A C 1
ATOM 2116 O O . GLN A 1 264 ? 46.792 -24.263 9.462 1.00 50.78 264 GLN A O 1
ATOM 2121 N N . TYR A 1 265 ? 46.337 -23.976 7.289 1.00 51.09 265 TYR A N 1
ATOM 2122 C CA . TYR A 1 265 ? 45.336 -25.040 7.187 1.00 51.09 265 TYR A CA 1
ATOM 2123 C C . TYR A 1 265 ? 45.955 -26.170 6.362 1.00 51.09 265 TYR A C 1
ATOM 2125 O O . TYR A 1 265 ? 46.123 -26.042 5.152 1.00 51.09 265 TYR A O 1
ATOM 2133 N N . LEU A 1 266 ? 46.358 -27.243 7.049 1.00 51.16 266 LEU A N 1
ATOM 2134 C CA . LEU A 1 266 ? 46.585 -28.541 6.426 1.00 51.16 266 LEU A CA 1
ATOM 2135 C C . LEU A 1 266 ? 45.232 -29.072 5.936 1.00 51.16 266 LEU A C 1
ATOM 2137 O O . LEU A 1 266 ? 44.281 -29.159 6.716 1.00 51.16 266 LEU A O 1
ATOM 2141 N N . GLU A 1 267 ? 45.180 -29.451 4.662 1.00 48.53 267 GLU A N 1
ATOM 2142 C CA . GLU A 1 267 ? 44.166 -30.345 4.105 1.00 48.53 267 GLU A CA 1
ATOM 2143 C C . GLU A 1 267 ? 44.022 -31.581 5.000 1.00 48.53 267 GLU A C 1
ATOM 2145 O O . GLU A 1 267 ? 44.950 -32.375 5.157 1.00 48.53 267 GLU A O 1
ATOM 2150 N N . SER A 1 268 ? 42.846 -31.727 5.608 1.00 52.34 268 SER A N 1
ATOM 2151 C CA . SER A 1 268 ? 42.405 -33.008 6.151 1.00 52.34 268 SER A CA 1
ATOM 2152 C C . SER A 1 268 ? 41.787 -33.807 5.002 1.00 52.34 268 SER A C 1
ATOM 2154 O O . SER A 1 268 ? 40.955 -33.249 4.285 1.00 52.34 268 SER A O 1
ATOM 2156 N N . PRO A 1 269 ? 42.174 -35.075 4.792 1.00 55.78 269 PRO A N 1
ATOM 2157 C CA . PRO A 1 269 ? 41.561 -35.902 3.765 1.00 55.78 269 PRO A CA 1
ATOM 2158 C C . PRO A 1 269 ? 40.094 -36.166 4.122 1.00 55.78 269 PRO A C 1
ATOM 2160 O O . PRO A 1 269 ? 39.784 -36.596 5.233 1.00 55.78 269 PRO A O 1
ATOM 2163 N N . GLU A 1 270 ? 39.198 -35.891 3.174 1.00 49.62 270 GLU A N 1
ATOM 2164 C CA . GLU A 1 270 ? 37.794 -36.298 3.221 1.00 49.62 270 GLU A CA 1
ATOM 2165 C C . GLU A 1 270 ? 37.714 -37.829 3.321 1.00 49.62 270 GLU A C 1
ATOM 2167 O O . GLU A 1 270 ? 37.958 -38.549 2.352 1.00 49.62 270 GLU A O 1
ATOM 2172 N N . GLU A 1 271 ? 37.374 -38.345 4.502 1.00 52.44 271 GLU A N 1
ATOM 2173 C CA . GLU A 1 271 ? 36.872 -39.710 4.628 1.00 52.44 271 GLU A CA 1
ATOM 2174 C C . GLU A 1 271 ? 35.413 -39.740 4.164 1.00 52.44 271 GLU A C 1
ATOM 2176 O O . GLU A 1 271 ? 34.511 -39.198 4.807 1.00 52.44 271 GLU A O 1
ATOM 2181 N N . GLU A 1 272 ? 35.187 -40.399 3.028 1.00 55.41 272 GLU A N 1
ATOM 2182 C CA . GLU A 1 272 ? 33.860 -40.724 2.520 1.00 55.41 272 GLU A CA 1
ATOM 2183 C C . GLU A 1 272 ? 33.041 -41.496 3.574 1.00 55.41 272 GLU A C 1
ATOM 2185 O O . GLU A 1 272 ? 33.473 -42.553 4.061 1.00 55.41 272 GLU A O 1
ATOM 2190 N N . PRO A 1 273 ? 31.813 -41.056 3.904 1.00 51.72 273 PRO A N 1
ATOM 2191 C CA . PRO A 1 273 ? 30.934 -41.833 4.757 1.00 51.72 273 PRO A CA 1
ATOM 2192 C C . PRO A 1 273 ? 30.462 -43.079 4.000 1.00 51.72 273 PRO A C 1
ATOM 2194 O O . PRO A 1 273 ? 29.600 -43.017 3.120 1.00 51.72 273 PRO A O 1
ATOM 2197 N N . LYS A 1 274 ? 30.995 -44.245 4.388 1.00 49.34 274 LYS A N 1
ATOM 2198 C CA . LYS A 1 274 ? 30.455 -45.563 4.021 1.00 49.34 274 LYS A CA 1
ATOM 2199 C C . LYS A 1 274 ? 29.014 -45.677 4.520 1.00 49.34 274 LYS A C 1
ATOM 2201 O O . LYS A 1 274 ? 28.750 -46.060 5.660 1.00 49.34 274 LYS A O 1
ATOM 2206 N N . THR A 1 275 ? 28.073 -45.356 3.644 1.00 50.88 275 THR A N 1
ATOM 2207 C CA . THR A 1 275 ? 26.646 -45.582 3.840 1.00 50.88 275 THR A CA 1
ATOM 2208 C C . THR A 1 275 ? 26.376 -47.086 3.821 1.00 50.88 275 THR A C 1
A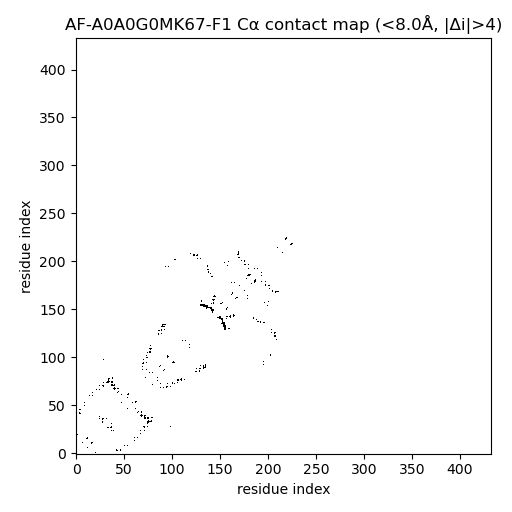TOM 2210 O O . THR A 1 275 ? 26.559 -47.776 2.819 1.00 50.88 275 THR A O 1
ATOM 2213 N N . LYS A 1 276 ? 25.960 -47.628 4.971 1.00 57.25 276 LYS A N 1
ATOM 2214 C CA . LYS A 1 276 ? 25.375 -48.971 5.045 1.00 57.25 276 LYS A CA 1
ATOM 2215 C C . LYS A 1 276 ? 24.066 -48.969 4.239 1.00 57.25 276 LYS A C 1
ATOM 2217 O O . LYS A 1 276 ? 23.274 -48.042 4.419 1.00 57.25 276 LYS A O 1
ATOM 2222 N N . PRO A 1 277 ? 23.801 -49.980 3.393 1.00 54.97 277 PRO A N 1
ATOM 2223 C CA . PRO A 1 277 ? 22.528 -50.076 2.695 1.00 54.97 277 PRO A CA 1
ATOM 2224 C C . PRO A 1 277 ? 21.396 -50.241 3.714 1.00 54.97 277 PRO A C 1
ATOM 2226 O O . PRO A 1 277 ? 21.448 -51.108 4.590 1.00 54.97 277 PRO A O 1
ATOM 2229 N N . ALA A 1 278 ? 20.387 -49.378 3.605 1.00 57.41 278 ALA A N 1
ATOM 2230 C CA . ALA A 1 278 ? 19.163 -49.484 4.381 1.00 57.41 278 ALA A CA 1
ATOM 2231 C C . ALA A 1 278 ? 18.468 -50.832 4.092 1.00 57.41 278 ALA A C 1
ATOM 2233 O O . ALA A 1 278 ? 18.479 -51.291 2.944 1.00 57.41 278 ALA A O 1
ATOM 2234 N N . PRO A 1 279 ? 17.862 -51.482 5.101 1.00 62.53 279 PRO A N 1
ATOM 2235 C CA . PRO A 1 279 ? 17.096 -52.702 4.895 1.00 62.53 279 PRO A CA 1
ATOM 2236 C C . PRO A 1 279 ? 15.931 -52.451 3.929 1.00 62.53 279 PRO A C 1
ATOM 2238 O O . PRO A 1 279 ? 15.165 -51.500 4.081 1.00 62.53 279 PRO A O 1
ATOM 2241 N N . TYR A 1 280 ? 15.815 -53.324 2.929 1.00 67.94 280 TYR A N 1
ATOM 2242 C CA . TYR A 1 280 ? 14.729 -53.346 1.956 1.00 67.94 280 TYR A CA 1
ATOM 2243 C C . TYR A 1 280 ? 13.388 -53.548 2.675 1.00 67.94 280 TYR A C 1
ATOM 2245 O O . TYR A 1 280 ? 13.104 -54.631 3.188 1.00 67.94 280 TYR A O 1
ATOM 2253 N N . ILE A 1 281 ? 12.568 -52.498 2.714 1.00 64.81 281 ILE A N 1
ATOM 2254 C CA . ILE A 1 281 ? 11.170 -52.573 3.140 1.00 64.81 281 ILE A CA 1
ATOM 2255 C C . ILE A 1 281 ? 10.349 -52.910 1.886 1.00 64.81 281 ILE A C 1
ATOM 2257 O O . ILE A 1 281 ? 10.335 -52.106 0.950 1.00 64.81 281 ILE A O 1
ATOM 2261 N N . PRO A 1 282 ? 9.687 -54.080 1.814 1.00 68.25 282 PRO A N 1
ATOM 2262 C CA . PRO A 1 282 ? 8.820 -54.399 0.689 1.00 68.25 282 PRO A CA 1
ATOM 2263 C C . PRO A 1 282 ? 7.666 -53.385 0.605 1.00 68.25 282 PRO A C 1
ATOM 2265 O O . PRO A 1 282 ? 7.144 -52.957 1.639 1.00 68.25 282 PRO A O 1
ATOM 2268 N N . PRO A 1 283 ? 7.248 -52.989 -0.610 1.00 59.34 283 PRO A N 1
ATOM 2269 C CA . PRO A 1 283 ? 6.172 -52.027 -0.790 1.00 59.34 283 PRO A CA 1
ATOM 2270 C C . PRO A 1 283 ? 4.878 -52.553 -0.164 1.00 59.34 283 PRO A C 1
ATOM 2272 O O . PRO A 1 283 ? 4.420 -53.656 -0.471 1.00 59.34 283 PRO A O 1
ATOM 2275 N N . ALA A 1 284 ? 4.292 -51.740 0.716 1.00 58.22 284 ALA A N 1
ATOM 2276 C CA . ALA A 1 284 ? 2.989 -51.995 1.303 1.00 58.22 284 ALA A CA 1
ATOM 2277 C C . ALA A 1 284 ? 1.953 -52.219 0.191 1.00 58.22 284 ALA A C 1
ATOM 2279 O O . ALA A 1 284 ? 1.828 -51.423 -0.744 1.00 58.22 284 ALA A O 1
ATOM 2280 N N . GLN A 1 285 ? 1.220 -53.327 0.299 1.00 61.34 285 GLN A N 1
ATOM 2281 C CA . GLN A 1 285 ? 0.100 -53.643 -0.574 1.00 61.34 285 GLN A CA 1
ATOM 2282 C C . GLN A 1 285 ? -0.904 -52.486 -0.545 1.00 61.34 285 GLN A C 1
ATOM 2284 O O . GLN A 1 285 ? -1.340 -52.053 0.522 1.00 61.34 285 GLN A O 1
ATOM 2289 N N . LYS A 1 286 ? -1.260 -51.984 -1.734 1.00 54.69 286 LYS A N 1
ATOM 2290 C CA . LYS A 1 286 ? -2.350 -51.022 -1.914 1.00 54.69 286 LYS A CA 1
ATOM 2291 C C . LYS A 1 286 ? -3.605 -51.562 -1.213 1.00 54.69 286 LYS A C 1
ATOM 2293 O O . LYS A 1 286 ? -4.029 -52.665 -1.562 1.00 54.69 286 LYS A O 1
ATOM 2298 N N . PRO A 1 287 ? -4.223 -50.814 -0.284 1.00 52.31 287 PRO A N 1
ATOM 2299 C CA . PRO A 1 287 ? -5.519 -51.195 0.244 1.00 52.31 287 PRO A CA 1
ATOM 2300 C C . PRO A 1 287 ? -6.533 -51.214 -0.903 1.00 52.31 287 PRO A C 1
ATOM 2302 O O . PRO A 1 287 ? -6.677 -50.243 -1.651 1.00 52.31 287 PRO A O 1
ATOM 2305 N N . SER A 1 288 ? -7.194 -52.358 -1.057 1.00 57.78 288 SER A N 1
ATOM 2306 C CA . SER A 1 288 ? -8.320 -52.559 -1.960 1.00 57.78 288 SER A CA 1
ATOM 2307 C C . SER A 1 288 ? -9.367 -51.470 -1.737 1.00 57.78 288 SER A C 1
ATOM 2309 O O . SER A 1 288 ? -9.715 -51.152 -0.599 1.00 57.78 288 SER A O 1
ATOM 2311 N N . ALA A 1 289 ? -9.856 -50.896 -2.836 1.00 55.66 289 ALA A N 1
ATOM 2312 C CA . ALA A 1 289 ? -10.899 -49.883 -2.818 1.00 55.66 289 ALA A CA 1
ATOM 2313 C C . ALA A 1 289 ? -12.123 -50.372 -2.014 1.00 55.66 289 ALA A C 1
ATOM 2315 O O . ALA A 1 289 ? -12.531 -51.527 -2.177 1.00 55.66 289 ALA A O 1
ATOM 2316 N N . PRO A 1 290 ? -12.728 -49.522 -1.167 1.00 57.84 290 PRO A N 1
ATOM 2317 C CA . PRO A 1 290 ? -13.961 -49.873 -0.485 1.00 57.84 290 PRO A CA 1
ATOM 2318 C C . PRO A 1 290 ? -15.068 -50.107 -1.517 1.00 57.84 290 PRO A C 1
ATOM 2320 O O . PRO A 1 290 ? -15.373 -49.247 -2.347 1.00 57.84 290 PRO A O 1
ATOM 2323 N N . VAL A 1 291 ? -15.658 -51.300 -1.450 1.00 58.50 291 VAL A N 1
ATOM 2324 C CA . VAL A 1 291 ? -16.881 -51.683 -2.156 1.00 58.50 291 VAL A CA 1
ATOM 2325 C C . VAL A 1 291 ? -17.963 -50.668 -1.792 1.00 58.50 291 VAL A C 1
ATOM 2327 O O . VAL A 1 291 ? -18.372 -50.575 -0.636 1.00 58.50 291 VAL A O 1
ATOM 2330 N N . GLN A 1 292 ? -18.400 -49.875 -2.771 1.00 55.34 292 GLN A N 1
ATOM 2331 C CA . GLN A 1 292 ? -19.524 -48.964 -2.586 1.00 55.34 292 GLN A CA 1
ATOM 2332 C C . GLN A 1 292 ? -20.804 -49.787 -2.363 1.00 55.34 292 GLN A C 1
ATOM 2334 O O . GLN A 1 292 ? -21.093 -50.673 -3.172 1.00 55.34 292 GLN A O 1
ATOM 2339 N N . PRO A 1 293 ? -21.590 -49.523 -1.306 1.00 54.66 293 PRO A N 1
ATOM 2340 C CA . PRO A 1 293 ? -22.903 -50.130 -1.166 1.00 54.66 293 PRO A CA 1
ATOM 2341 C C . PRO A 1 293 ? -23.834 -49.606 -2.266 1.00 54.66 293 PRO A C 1
ATOM 2343 O O . PRO A 1 293 ? -23.916 -48.404 -2.526 1.00 54.66 293 PRO A O 1
ATOM 2346 N N . ALA A 1 294 ? -24.532 -50.534 -2.917 1.00 43.94 294 ALA A N 1
ATOM 2347 C CA . ALA A 1 294 ? -25.542 -50.254 -3.922 1.00 43.94 294 ALA A CA 1
ATOM 2348 C C . ALA A 1 294 ? -26.673 -49.402 -3.322 1.00 43.94 294 ALA A C 1
ATOM 2350 O O . ALA A 1 294 ? -27.485 -49.886 -2.537 1.00 43.94 294 ALA A O 1
ATOM 2351 N N . TYR A 1 295 ? -26.744 -48.130 -3.716 1.00 49.41 295 TYR A N 1
ATOM 2352 C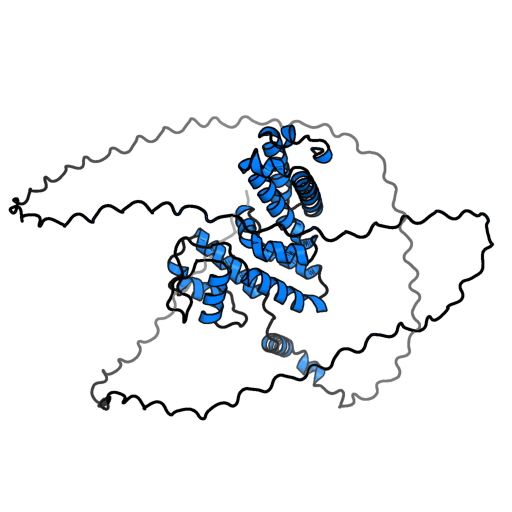 CA . TYR A 1 295 ? -27.913 -47.295 -3.466 1.00 49.41 295 TYR A CA 1
ATOM 2353 C C . TYR A 1 295 ? -29.026 -47.694 -4.439 1.00 49.41 295 TYR A C 1
ATOM 2355 O O . TYR A 1 295 ? -29.046 -47.291 -5.603 1.00 49.41 295 TYR A O 1
ATOM 2363 N N . THR A 1 296 ? -29.983 -48.478 -3.951 1.00 51.38 296 THR A N 1
ATOM 2364 C CA . THR A 1 296 ? -31.301 -48.608 -4.573 1.00 51.38 296 THR A CA 1
ATOM 2365 C C . THR A 1 296 ? -32.002 -47.251 -4.520 1.00 51.38 296 THR A C 1
ATOM 2367 O O . THR A 1 296 ? -32.367 -46.774 -3.446 1.00 51.38 296 THR A O 1
ATOM 2370 N N . ARG A 1 297 ? -32.176 -46.615 -5.685 1.00 43.34 297 ARG A N 1
ATOM 2371 C CA . ARG A 1 297 ? -33.028 -45.430 -5.861 1.00 43.34 297 ARG A CA 1
ATOM 2372 C C . ARG A 1 297 ? -34.471 -45.766 -5.452 1.00 43.34 297 ARG A C 1
ATOM 2374 O O . ARG A 1 297 ? -35.049 -46.667 -6.061 1.00 43.34 297 ARG A O 1
ATOM 2381 N N . PRO A 1 298 ? -35.093 -45.035 -4.514 1.00 47.84 298 PRO A N 1
ATOM 2382 C CA . PRO A 1 298 ? -36.537 -45.067 -4.372 1.00 47.84 298 PRO A CA 1
ATOM 2383 C C . PRO A 1 298 ? -37.176 -44.359 -5.573 1.00 47.84 298 PRO A C 1
ATOM 2385 O O . PRO A 1 298 ? -36.810 -43.239 -5.934 1.00 47.84 298 PRO A O 1
ATOM 2388 N N . VAL A 1 299 ? -38.112 -45.057 -6.214 1.00 47.09 299 VAL A N 1
ATOM 2389 C CA . VAL A 1 299 ? -38.976 -44.545 -7.279 1.00 47.09 299 VAL A CA 1
ATOM 2390 C C . VAL A 1 299 ? -39.844 -43.438 -6.681 1.00 47.09 299 VAL A C 1
ATOM 2392 O O . VAL A 1 299 ? -40.723 -43.706 -5.866 1.00 47.09 299 VAL A O 1
ATOM 2395 N N . ALA A 1 300 ? -39.567 -42.189 -7.052 1.00 48.56 300 ALA A N 1
ATOM 2396 C CA . ALA A 1 300 ? -40.420 -41.060 -6.716 1.00 48.56 300 ALA A CA 1
ATOM 2397 C C . ALA A 1 300 ? -41.652 -41.082 -7.627 1.00 48.56 300 ALA A C 1
ATOM 2399 O O . ALA A 1 300 ? -41.549 -40.960 -8.849 1.00 48.56 300 ALA A O 1
ATOM 2400 N N . SER A 1 301 ? -42.812 -41.265 -7.006 1.00 47.78 301 SER A N 1
ATOM 2401 C CA . SER A 1 301 ? -44.131 -41.161 -7.613 1.00 47.78 301 SER A CA 1
ATOM 2402 C C . SER A 1 301 ? -44.322 -39.786 -8.254 1.00 47.78 301 SER A C 1
ATOM 2404 O O . SER A 1 301 ? -44.169 -38.755 -7.602 1.00 47.78 301 SER A O 1
ATOM 2406 N N . ILE A 1 302 ? -44.667 -39.792 -9.538 1.00 49.53 302 ILE A N 1
ATOM 2407 C CA . ILE A 1 302 ? -45.035 -38.620 -10.334 1.00 49.53 302 ILE A CA 1
ATOM 2408 C C . ILE A 1 302 ? -46.380 -38.081 -9.809 1.00 49.53 302 ILE A C 1
ATOM 2410 O O . ILE A 1 302 ? -47.363 -38.825 -9.846 1.00 49.53 302 ILE A O 1
ATOM 2414 N N . PRO A 1 303 ? -46.478 -36.827 -9.329 1.00 54.88 303 PRO A N 1
ATOM 2415 C CA . PRO A 1 303 ? -47.771 -36.198 -9.086 1.00 54.88 303 PRO A CA 1
ATOM 2416 C C . PRO A 1 303 ? -48.431 -35.771 -10.415 1.00 54.88 303 PRO A C 1
ATOM 2418 O O . PRO A 1 303 ? -47.729 -35.415 -11.368 1.00 54.88 303 PRO A O 1
ATOM 2421 N N . PRO A 1 304 ? -49.773 -35.806 -10.502 1.00 54.69 304 PRO A N 1
ATOM 2422 C CA . PRO A 1 304 ? -50.507 -35.541 -11.732 1.00 54.69 304 PRO A CA 1
ATOM 2423 C C . PRO A 1 304 ? -50.403 -34.078 -12.172 1.00 54.69 304 PRO A C 1
ATOM 2425 O O . PRO A 1 304 ? -50.423 -33.141 -11.375 1.00 54.69 304 PRO A O 1
ATOM 2428 N N . SER A 1 305 ? -50.308 -33.923 -13.488 1.00 46.84 305 SER A N 1
ATOM 2429 C CA . SER A 1 305 ? -50.227 -32.675 -14.233 1.00 46.84 305 SER A CA 1
ATOM 2430 C C . SER A 1 305 ? -51.472 -31.811 -14.009 1.00 46.84 305 SER A C 1
ATOM 2432 O O . SER A 1 305 ? -52.581 -32.212 -14.359 1.00 46.84 305 SER A O 1
ATOM 2434 N N . SER A 1 306 ? -51.280 -30.606 -13.472 1.00 52.66 306 SER A N 1
ATOM 2435 C CA . SER A 1 306 ? -52.299 -29.551 -13.493 1.00 52.66 306 SER A CA 1
ATOM 2436 C C . SER A 1 306 ? -52.288 -28.808 -14.839 1.00 52.66 306 SER A C 1
ATOM 2438 O O . SER A 1 306 ? -51.223 -28.660 -15.444 1.00 52.66 306 SER A O 1
ATOM 2440 N N . PRO A 1 307 ? -53.456 -28.344 -15.320 1.00 54.19 307 PRO A N 1
ATOM 2441 C CA . PRO A 1 307 ? -53.639 -27.846 -16.679 1.00 54.19 307 PRO A CA 1
ATOM 2442 C C . PRO A 1 307 ? -53.045 -26.450 -16.907 1.00 54.19 307 PRO A C 1
ATOM 2444 O O . PRO A 1 307 ? -53.047 -25.592 -16.021 1.00 54.19 307 PRO A O 1
ATOM 2447 N N . LEU A 1 308 ? -52.578 -26.245 -18.144 1.00 47.03 308 LEU A N 1
ATOM 2448 C CA . LEU A 1 308 ? -52.077 -24.991 -18.702 1.00 47.03 308 LEU A CA 1
ATOM 2449 C C . LEU A 1 308 ? -52.987 -23.801 -18.360 1.00 47.03 308 LEU A C 1
ATOM 2451 O O . LEU A 1 308 ? -54.130 -23.726 -18.812 1.00 47.03 308 LEU A O 1
ATOM 2455 N N . LYS A 1 309 ? -52.433 -22.820 -17.641 1.00 46.44 309 LYS A N 1
ATOM 2456 C CA . LYS A 1 309 ? -52.916 -21.438 -17.686 1.00 46.44 309 LYS A CA 1
ATOM 2457 C C . LYS A 1 309 ? -52.277 -20.747 -18.886 1.00 46.44 309 LYS A C 1
ATOM 2459 O O . LYS A 1 309 ? -51.061 -20.753 -19.034 1.00 46.44 309 LYS A O 1
ATOM 2464 N N . GLN A 1 310 ? -53.139 -20.185 -19.726 1.00 45.19 310 GLN A N 1
ATOM 2465 C CA . GLN A 1 310 ? -52.814 -19.372 -20.891 1.00 45.19 310 GLN A CA 1
ATOM 2466 C C . GLN A 1 310 ? -51.855 -18.233 -20.518 1.00 45.19 310 GLN A C 1
ATOM 2468 O O . GLN A 1 310 ? -52.149 -17.424 -19.637 1.00 45.19 310 GLN A O 1
ATOM 2473 N N . GLU A 1 311 ? -50.719 -18.184 -21.212 1.00 43.34 311 GLU A N 1
ATOM 2474 C CA . GLU A 1 311 ? -49.805 -17.046 -21.236 1.00 43.34 311 GLU A CA 1
ATOM 2475 C C . GLU A 1 311 ? -50.524 -15.826 -21.819 1.00 43.34 311 GLU A C 1
ATOM 2477 O O . GLU A 1 311 ? -50.979 -15.825 -22.965 1.00 43.34 311 GLU A O 1
ATOM 2482 N N . ALA A 1 312 ? -50.630 -14.775 -21.008 1.00 50.66 312 ALA A N 1
ATOM 2483 C CA . ALA A 1 312 ? -50.998 -13.453 -21.476 1.00 50.66 312 ALA A CA 1
ATOM 2484 C C . ALA A 1 312 ? -49.842 -12.891 -22.314 1.00 50.66 312 ALA A C 1
ATOM 2486 O O . ALA A 1 312 ? -48.696 -12.844 -21.866 1.00 50.66 312 ALA A O 1
ATOM 2487 N N . GLN A 1 313 ? -50.163 -12.474 -23.537 1.00 46.41 313 GLN A N 1
ATOM 2488 C CA . GLN A 1 313 ? -49.247 -11.831 -24.473 1.00 46.41 313 GLN A CA 1
ATOM 2489 C C . GLN A 1 313 ? -48.614 -10.589 -23.833 1.00 46.41 313 GLN A C 1
ATOM 2491 O O . GLN A 1 313 ? -49.300 -9.621 -23.509 1.00 46.41 313 GLN A O 1
ATOM 2496 N N . ILE A 1 314 ? -47.292 -10.617 -23.671 1.00 53.97 314 ILE A N 1
ATOM 2497 C CA . ILE A 1 314 ? -46.498 -9.448 -23.298 1.00 53.97 314 ILE A CA 1
ATOM 2498 C C . ILE A 1 314 ? -46.349 -8.570 -24.556 1.00 53.97 314 ILE A C 1
ATOM 2500 O O . ILE A 1 314 ? -45.907 -9.079 -25.590 1.00 53.97 314 ILE A O 1
ATOM 2504 N N . PRO A 1 315 ? -46.707 -7.273 -24.517 1.00 55.78 315 PRO A N 1
ATOM 2505 C CA . PRO A 1 315 ? -46.540 -6.382 -25.656 1.00 55.78 315 PRO A CA 1
ATOM 2506 C C . PRO A 1 315 ? -45.053 -6.157 -25.960 1.00 55.78 315 PRO A C 1
ATOM 2508 O O . PRO A 1 315 ? -44.257 -5.800 -25.092 1.00 55.78 315 PRO A O 1
ATOM 2511 N N . VAL A 1 316 ? -44.699 -6.372 -27.226 1.00 63.34 316 VAL A N 1
ATOM 2512 C CA . VAL A 1 316 ? -43.369 -6.140 -27.798 1.00 63.34 316 VAL A CA 1
ATOM 2513 C C . VAL A 1 316 ? -43.021 -4.646 -27.694 1.00 63.34 316 VAL A C 1
ATOM 2515 O O . VAL A 1 316 ? -43.798 -3.819 -28.178 1.00 63.34 316 VAL A O 1
ATOM 2518 N N . PRO A 1 317 ? -41.877 -4.259 -27.098 1.00 63.22 317 PRO A N 1
ATOM 2519 C CA . PRO A 1 317 ? -41.456 -2.863 -27.072 1.00 63.22 317 PRO A CA 1
ATOM 2520 C C . PRO A 1 317 ? -41.086 -2.372 -28.486 1.00 63.22 317 PRO A C 1
ATOM 2522 O O . PRO A 1 317 ? -40.489 -3.123 -29.266 1.00 63.22 317 PRO A O 1
ATOM 2525 N N . PRO A 1 318 ? -41.419 -1.117 -28.846 1.00 60.28 318 PRO A N 1
ATOM 2526 C CA . PRO A 1 318 ? -41.136 -0.576 -30.167 1.00 60.28 318 PRO A CA 1
ATOM 2527 C C . PRO A 1 318 ? -39.629 -0.439 -30.418 1.00 60.28 318 PRO A C 1
ATOM 2529 O O . PRO A 1 318 ? -38.848 -0.019 -29.565 1.00 60.28 318 PRO A O 1
ATOM 2532 N N . LYS A 1 319 ? -39.254 -0.805 -31.643 1.00 60.25 319 LYS A N 1
ATOM 2533 C CA . LYS A 1 319 ? -37.907 -0.763 -32.217 1.00 60.25 319 LYS A CA 1
ATOM 2534 C C . LYS A 1 319 ? -37.320 0.661 -32.122 1.00 60.25 319 LYS A C 1
ATOM 2536 O O . LYS A 1 319 ? -37.993 1.595 -32.558 1.00 60.25 319 LYS A O 1
ATOM 2541 N N . PRO A 1 320 ? -36.089 0.851 -31.612 1.00 54.94 320 PRO A N 1
ATOM 2542 C CA . PRO A 1 320 ? -35.476 2.173 -31.541 1.00 54.94 320 PRO A CA 1
ATOM 2543 C C . PRO A 1 320 ? -35.184 2.710 -32.947 1.00 54.94 320 PRO A C 1
ATOM 2545 O O . PRO A 1 320 ? -34.544 2.054 -33.771 1.00 54.94 320 PRO A O 1
ATOM 2548 N N . THR A 1 321 ? -35.691 3.910 -33.213 1.00 62.59 321 THR A N 1
ATOM 2549 C CA . THR A 1 321 ? -35.450 4.700 -34.421 1.00 62.59 321 THR A CA 1
ATOM 2550 C C . THR A 1 321 ? -33.975 5.122 -34.479 1.00 62.59 321 THR A C 1
ATOM 2552 O O . THR A 1 321 ? -33.433 5.546 -33.456 1.00 62.59 321 THR A O 1
ATOM 2555 N N . PRO A 1 322 ? -33.300 5.032 -35.639 1.00 61.19 322 PRO A N 1
ATOM 2556 C CA . PRO A 1 322 ? -31.928 5.511 -35.777 1.00 61.19 322 PRO A CA 1
ATOM 2557 C C . PRO A 1 322 ? -31.856 7.040 -35.605 1.00 61.19 322 PRO A C 1
ATOM 2559 O O . PRO A 1 322 ? -32.774 7.744 -36.035 1.00 61.19 322 PRO A O 1
ATOM 2562 N N . PRO A 1 323 ? -30.782 7.574 -34.996 1.00 56.53 323 PRO A N 1
ATOM 2563 C CA . PRO A 1 323 ? -30.614 9.011 -34.835 1.00 56.53 323 PRO A CA 1
ATOM 2564 C C . PRO A 1 323 ? -30.424 9.694 -36.195 1.00 56.53 323 PRO A C 1
ATOM 2566 O O . PRO A 1 323 ? -29.591 9.287 -37.007 1.00 56.53 323 PRO A O 1
ATOM 2569 N N . SER A 1 324 ? -31.205 10.752 -36.422 1.00 54.22 324 SER A N 1
ATOM 2570 C CA . SER A 1 324 ? -31.066 11.659 -37.559 1.00 54.22 324 SER A CA 1
ATOM 2571 C C . SER A 1 324 ? -29.656 12.240 -37.622 1.00 54.22 324 SER A C 1
ATOM 2573 O O . SER A 1 324 ? -29.200 12.914 -36.699 1.00 54.22 324 SER A O 1
ATOM 2575 N N . VAL A 1 325 ? -28.997 12.015 -38.754 1.00 53.31 325 VAL A N 1
ATOM 2576 C CA . VAL A 1 325 ? -27.757 12.679 -39.155 1.00 53.31 325 VAL A CA 1
ATOM 2577 C C . VAL A 1 325 ? -28.047 14.173 -39.323 1.00 53.31 325 VAL A C 1
ATOM 2579 O O . VAL A 1 325 ? -28.716 14.580 -40.272 1.00 53.31 325 VAL A O 1
ATOM 2582 N N . GLN A 1 326 ? -27.568 14.996 -38.389 1.00 50.06 326 GLN A N 1
ATOM 2583 C CA . GLN A 1 326 ? -27.517 16.446 -38.565 1.00 50.06 326 GLN A CA 1
ATOM 2584 C C . GLN A 1 326 ? -26.367 16.801 -39.513 1.00 50.06 326 GLN A C 1
ATOM 2586 O O . GLN A 1 326 ? -25.217 16.419 -39.301 1.00 50.06 326 GLN A O 1
ATOM 2591 N N . GLN A 1 327 ? -26.711 17.526 -40.576 1.00 56.12 327 GLN A N 1
ATOM 2592 C CA . GLN A 1 327 ? -25.772 18.141 -41.507 1.00 56.12 327 GLN A CA 1
ATOM 2593 C C . GLN A 1 327 ? -24.854 19.139 -40.775 1.00 56.12 327 GLN A C 1
ATOM 2595 O O . GLN A 1 327 ? -25.337 19.892 -39.925 1.00 56.12 327 GLN A O 1
ATOM 2600 N N . PRO A 1 328 ? -23.554 19.202 -41.111 1.00 55.19 328 PRO A N 1
ATOM 2601 C CA . PRO A 1 328 ? -22.661 20.212 -40.565 1.00 55.19 328 PRO A CA 1
ATOM 2602 C C . PRO A 1 328 ? -22.962 21.592 -41.165 1.00 55.19 328 PRO A C 1
ATOM 2604 O O . PRO A 1 328 ? -23.048 21.765 -42.381 1.00 55.19 328 PRO A O 1
ATOM 2607 N N . ALA A 1 329 ? -23.108 22.574 -40.277 1.00 50.28 329 ALA A N 1
ATOM 2608 C CA . ALA A 1 329 ? -23.218 23.984 -40.612 1.00 50.28 329 ALA A CA 1
ATOM 2609 C C . ALA A 1 329 ? -21.896 24.547 -41.170 1.00 50.28 329 ALA A C 1
ATOM 2611 O O . ALA A 1 329 ? -20.800 24.125 -40.800 1.00 50.28 329 ALA A O 1
ATOM 2612 N N . SER A 1 330 ? -22.056 25.524 -42.058 1.00 60.50 330 SER A N 1
ATOM 2613 C CA . SER A 1 330 ? -21.063 26.288 -42.819 1.00 60.50 330 SER A CA 1
ATOM 2614 C C . SER A 1 330 ? -19.894 26.888 -42.004 1.00 60.50 330 SER A C 1
ATOM 2616 O O . SER A 1 330 ? -20.013 27.102 -40.796 1.00 60.50 330 SER A O 1
ATOM 2618 N N . PRO A 1 331 ? -18.764 27.220 -42.666 1.00 57.03 331 PRO A N 1
ATOM 2619 C CA . PRO A 1 331 ? -17.513 27.580 -42.005 1.00 57.03 331 PRO A CA 1
ATOM 2620 C C . PRO A 1 331 ? -17.498 29.025 -41.481 1.00 57.03 331 PRO A C 1
ATOM 2622 O O . PRO A 1 331 ? -17.936 29.961 -42.151 1.00 57.03 331 PRO A O 1
ATOM 2625 N N . ARG A 1 332 ? -16.938 29.206 -40.277 1.00 53.53 332 ARG A N 1
ATOM 2626 C CA . ARG A 1 332 ? -16.585 30.513 -39.696 1.00 53.53 332 ARG A CA 1
ATOM 2627 C C . ARG A 1 332 ? -15.294 31.068 -40.330 1.00 53.53 332 ARG A C 1
ATOM 2629 O O . ARG A 1 332 ? -14.434 30.281 -40.725 1.00 53.53 332 ARG A O 1
ATOM 2636 N N . PRO A 1 333 ? -15.135 32.404 -40.399 1.00 54.78 333 PRO A N 1
ATOM 2637 C CA . PRO A 1 333 ? -14.009 33.053 -41.060 1.00 54.78 333 PRO A CA 1
ATOM 2638 C C . PRO A 1 333 ? -12.702 32.953 -40.261 1.00 54.78 333 PRO A C 1
ATOM 2640 O O . PRO A 1 333 ? -12.695 32.853 -39.033 1.00 54.78 333 PRO A O 1
ATOM 2643 N N . ALA A 1 334 ? -11.603 32.987 -41.015 1.00 45.75 334 ALA A N 1
ATOM 2644 C CA . ALA A 1 334 ? -10.224 32.867 -40.572 1.00 45.75 334 ALA A CA 1
ATOM 2645 C C . ALA A 1 334 ? -9.824 33.940 -39.544 1.00 45.75 334 ALA A C 1
ATOM 2647 O O . ALA A 1 334 ? -9.992 35.136 -39.778 1.00 45.75 334 ALA A O 1
ATOM 2648 N N . PHE A 1 335 ? -9.231 33.494 -38.436 1.00 52.09 335 PHE A N 1
ATOM 2649 C CA . PHE A 1 335 ? -8.448 34.341 -37.542 1.00 52.09 335 PHE A CA 1
ATOM 2650 C C . PHE A 1 335 ? -6.988 34.352 -38.006 1.00 52.09 335 PHE A C 1
ATOM 2652 O O . PHE A 1 335 ? -6.366 33.303 -38.173 1.00 52.09 335 PHE A O 1
ATOM 2659 N N . SER A 1 336 ? -6.462 35.557 -38.214 1.00 52.91 336 SER A N 1
ATOM 2660 C CA . SER A 1 336 ? -5.058 35.837 -38.512 1.00 52.91 336 SER A CA 1
ATOM 2661 C C . SER A 1 336 ? -4.131 35.362 -37.383 1.00 52.91 336 SER A C 1
ATOM 2663 O O . SER A 1 336 ? -4.457 35.571 -36.212 1.00 52.91 336 SER A O 1
ATOM 2665 N N . PRO A 1 337 ? -2.951 34.793 -37.688 1.00 54.16 337 PRO A N 1
ATOM 2666 C CA . PRO A 1 337 ? -1.966 34.469 -36.667 1.00 54.16 337 PRO A CA 1
ATOM 2667 C C . PRO A 1 337 ? -1.231 35.734 -36.203 1.00 54.16 337 PRO A C 1
ATOM 2669 O O . PRO A 1 337 ? -0.651 36.471 -37.003 1.00 54.16 337 PRO A O 1
ATOM 2672 N N . ALA A 1 338 ? -1.250 35.969 -34.891 1.00 45.56 338 ALA A N 1
ATOM 2673 C CA . ALA A 1 338 ? -0.386 36.936 -34.231 1.00 45.56 338 ALA A CA 1
ATOM 2674 C C . ALA A 1 338 ? 1.072 36.447 -34.266 1.00 45.56 338 ALA A C 1
ATOM 2676 O O . ALA A 1 338 ? 1.361 35.271 -34.039 1.00 45.56 338 ALA A O 1
ATOM 2677 N N . GLN A 1 339 ? 1.974 37.374 -34.575 1.00 45.12 339 GLN A N 1
ATOM 2678 C CA . GLN A 1 339 ? 3.414 37.171 -34.694 1.00 45.12 339 GLN A CA 1
ATOM 2679 C C . GLN A 1 339 ? 4.020 36.713 -33.358 1.00 45.12 339 GLN A C 1
ATOM 2681 O O . GLN A 1 339 ? 3.821 37.352 -32.325 1.00 45.12 339 GLN A O 1
ATOM 2686 N N . GLN A 1 340 ? 4.785 35.621 -33.387 1.00 52.47 340 GLN A N 1
ATOM 2687 C CA . GLN A 1 340 ? 5.662 35.229 -32.284 1.00 52.47 340 GLN A CA 1
ATOM 2688 C C . GLN A 1 340 ? 6.936 36.094 -32.299 1.00 52.47 340 GLN A C 1
ATOM 2690 O O . GLN A 1 340 ? 7.518 36.279 -33.371 1.00 52.47 340 GLN A O 1
ATOM 2695 N N . PRO A 1 341 ? 7.402 36.603 -31.145 1.00 48.88 341 PRO A N 1
ATOM 2696 C CA . PRO A 1 341 ? 8.684 37.287 -31.055 1.00 48.88 341 PRO A CA 1
ATOM 2697 C C . PRO A 1 341 ? 9.850 36.292 -31.131 1.00 48.88 341 PRO A C 1
ATOM 2699 O O . PRO A 1 341 ? 9.882 35.264 -30.455 1.00 48.88 341 PRO A O 1
ATOM 2702 N N . THR A 1 342 ? 10.816 36.634 -31.974 1.00 52.91 342 THR A N 1
ATOM 2703 C CA . THR A 1 342 ? 12.084 35.942 -32.212 1.00 52.91 342 THR A CA 1
ATOM 2704 C C . THR A 1 342 ? 12.944 35.887 -30.938 1.00 52.91 342 THR A C 1
ATOM 2706 O O . THR A 1 342 ? 13.113 36.919 -30.285 1.00 52.91 342 THR A O 1
ATOM 2709 N N . PRO A 1 343 ? 13.564 34.743 -30.591 1.00 52.16 343 PRO A N 1
ATOM 2710 C CA . PRO A 1 343 ? 14.558 34.696 -29.526 1.00 52.16 343 PRO A CA 1
ATOM 2711 C C . PRO A 1 343 ? 15.883 35.316 -29.998 1.00 52.16 343 PRO A C 1
ATOM 2713 O O . PRO A 1 343 ? 16.473 34.887 -30.990 1.00 52.16 343 PRO A O 1
ATOM 2716 N N . GLN A 1 344 ? 16.347 36.340 -29.278 1.00 48.56 344 GLN A N 1
ATOM 2717 C CA . GLN A 1 344 ? 17.676 36.927 -29.451 1.00 48.56 344 GLN A CA 1
ATOM 2718 C C . GLN A 1 344 ? 18.754 35.955 -28.954 1.00 48.56 344 GLN A C 1
ATOM 2720 O O . GLN A 1 344 ? 18.735 35.507 -27.810 1.00 48.56 344 GLN A O 1
ATOM 2725 N N . ILE A 1 345 ? 19.707 35.661 -29.835 1.00 50.88 345 ILE A N 1
ATOM 2726 C CA . ILE A 1 345 ? 20.932 34.907 -29.562 1.00 50.88 345 ILE A CA 1
ATOM 2727 C C . ILE A 1 345 ? 21.943 35.866 -28.906 1.00 50.88 345 ILE A C 1
ATOM 2729 O O . ILE A 1 345 ? 22.270 36.883 -29.524 1.00 50.88 345 ILE A O 1
ATOM 2733 N N . PRO A 1 346 ? 22.481 35.583 -27.705 1.00 53.44 346 PRO A N 1
ATOM 2734 C CA . PRO A 1 346 ? 23.570 36.379 -27.148 1.00 53.44 346 PRO A CA 1
ATOM 2735 C C . PRO A 1 346 ? 24.887 36.096 -27.882 1.00 53.44 346 PRO A C 1
ATOM 2737 O O . PRO A 1 346 ? 25.302 34.946 -28.028 1.00 53.44 346 PRO A O 1
ATOM 2740 N N . GLN A 1 347 ? 25.550 37.164 -28.329 1.00 54.94 347 GLN A N 1
ATOM 2741 C CA . GLN A 1 347 ? 26.915 37.131 -28.857 1.00 54.94 347 GLN A CA 1
ATOM 2742 C C . GLN A 1 347 ? 27.938 36.741 -27.769 1.00 54.94 347 GLN A C 1
ATOM 2744 O O . GLN A 1 347 ? 27.786 37.151 -26.616 1.00 54.94 347 GLN A O 1
ATOM 2749 N N . PRO A 1 348 ? 29.024 36.029 -28.124 1.00 52.06 348 PRO A N 1
ATOM 2750 C CA . PRO A 1 348 ? 30.128 35.754 -27.213 1.00 52.06 348 PRO A CA 1
ATOM 2751 C C . PRO A 1 348 ? 31.106 36.939 -27.153 1.00 52.06 348 PRO A C 1
ATOM 2753 O O . PRO A 1 348 ? 31.583 37.415 -28.184 1.00 52.06 348 PRO A O 1
ATOM 2756 N N . GLN A 1 349 ? 31.446 37.391 -25.943 1.00 53.81 349 GLN A N 1
ATOM 2757 C CA . GLN A 1 349 ? 32.576 38.299 -25.725 1.00 53.81 349 GLN A CA 1
ATOM 2758 C C . GLN A 1 349 ? 33.882 37.515 -25.516 1.00 53.81 349 GLN A C 1
ATOM 2760 O O . GLN A 1 349 ? 33.883 36.524 -24.782 1.00 53.81 349 GLN A O 1
ATOM 2765 N N . PRO A 1 350 ? 35.009 37.958 -26.102 1.00 59.50 350 PRO A N 1
ATOM 2766 C CA . PRO A 1 350 ? 36.332 37.453 -25.772 1.00 59.50 350 PRO A CA 1
ATOM 2767 C C . PRO A 1 350 ? 37.008 38.351 -24.721 1.00 59.50 350 PRO A C 1
ATOM 2769 O O . PRO A 1 350 ? 36.897 39.569 -24.801 1.00 59.50 350 PRO A O 1
ATOM 2772 N N . HIS A 1 351 ? 37.733 37.748 -23.769 1.00 40.50 351 HIS A N 1
ATOM 2773 C CA . HIS A 1 351 ? 39.109 38.106 -23.367 1.00 40.50 351 HIS A CA 1
ATOM 2774 C C . HIS A 1 351 ? 39.516 37.491 -22.011 1.00 40.50 351 HIS A C 1
ATOM 2776 O O . HIS A 1 351 ? 38.979 37.804 -20.959 1.00 40.50 351 HIS A O 1
ATOM 2782 N N . SER A 1 352 ? 40.501 36.595 -22.089 1.00 45.69 352 SER A N 1
ATOM 2783 C CA . SER A 1 352 ? 41.849 36.720 -21.516 1.00 45.69 352 SER A CA 1
ATOM 2784 C C . SER A 1 352 ? 42.079 37.231 -20.075 1.00 45.69 352 SER A C 1
ATOM 2786 O O . SER A 1 352 ? 41.949 38.415 -19.791 1.00 45.69 352 SER A O 1
ATOM 2788 N N . GLN A 1 353 ? 42.730 36.334 -19.316 1.00 45.44 353 GLN A N 1
ATOM 2789 C CA . GLN A 1 353 ? 43.859 36.508 -18.374 1.00 45.44 353 GLN A CA 1
ATOM 2790 C C . GLN A 1 353 ? 43.641 36.482 -16.841 1.00 45.44 353 GLN A C 1
ATOM 2792 O O . GLN A 1 353 ? 42.582 36.849 -16.341 1.00 45.44 353 GLN A O 1
ATOM 2797 N N . PRO A 1 354 ? 44.650 35.970 -16.086 1.00 58.84 354 PRO A N 1
ATOM 2798 C CA . PRO A 1 354 ? 44.477 35.407 -14.751 1.00 58.84 354 PRO A CA 1
ATOM 2799 C C . PRO A 1 354 ? 44.934 36.361 -13.637 1.00 58.84 354 PRO A C 1
ATOM 2801 O O . PRO A 1 354 ? 45.998 36.976 -13.723 1.00 58.84 354 PRO A O 1
ATOM 2804 N N . ALA A 1 355 ? 44.189 36.412 -12.530 1.00 41.62 355 ALA A N 1
ATOM 2805 C CA . ALA A 1 355 ? 44.589 37.153 -11.337 1.00 41.62 355 ALA A CA 1
ATOM 2806 C C . ALA A 1 355 ? 44.519 36.293 -10.064 1.00 41.62 355 ALA A C 1
ATOM 2808 O O . ALA A 1 355 ? 43.467 35.840 -9.629 1.00 41.62 355 ALA A O 1
ATOM 2809 N N . LYS A 1 356 ? 45.722 36.070 -9.527 1.00 46.38 356 LYS A N 1
ATOM 2810 C CA . LYS A 1 356 ? 46.172 35.991 -8.127 1.00 46.38 356 LYS A CA 1
ATOM 2811 C C . LYS A 1 356 ? 45.125 35.777 -7.015 1.00 46.38 356 LYS A C 1
ATOM 2813 O O . LYS A 1 356 ? 44.224 36.576 -6.800 1.00 46.38 356 LYS A O 1
ATOM 2818 N N . LYS A 1 357 ? 45.413 34.750 -6.204 1.00 55.78 357 LYS A N 1
ATOM 2819 C CA . LYS A 1 357 ? 44.854 34.456 -4.875 1.00 55.78 357 LYS A CA 1
ATOM 2820 C C . LYS A 1 357 ? 44.822 35.695 -3.965 1.00 55.78 357 LYS A C 1
ATOM 2822 O O . LYS 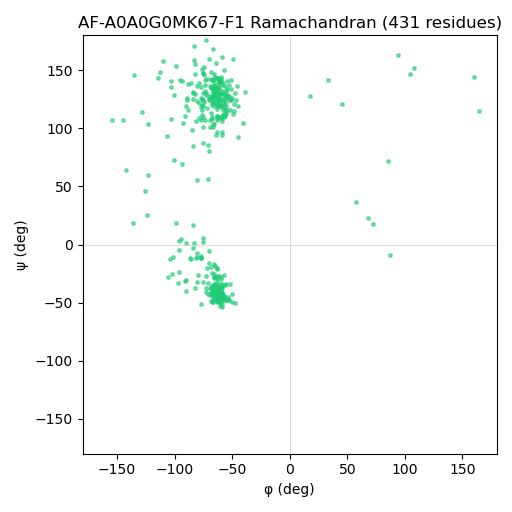A 1 357 ? 45.876 36.249 -3.658 1.00 55.78 357 LYS A O 1
ATOM 2827 N N . ALA A 1 358 ? 43.638 36.023 -3.454 1.00 46.31 358 ALA A N 1
ATOM 2828 C CA . ALA A 1 358 ? 43.436 36.840 -2.260 1.00 46.31 358 ALA A CA 1
ATOM 2829 C C . ALA A 1 358 ? 42.362 36.188 -1.366 1.00 46.31 358 ALA A C 1
ATOM 2831 O O . ALA A 1 358 ? 41.459 35.514 -1.858 1.00 46.31 358 ALA A O 1
ATOM 2832 N N . ALA A 1 359 ? 42.539 36.338 -0.053 1.00 50.28 359 ALA A N 1
ATOM 2833 C CA . ALA A 1 359 ? 41.768 35.720 1.026 1.00 50.28 359 ALA A CA 1
ATOM 2834 C C . ALA A 1 359 ? 40.285 36.163 1.058 1.00 50.28 359 ALA A C 1
ATOM 2836 O O . ALA A 1 359 ? 39.968 37.250 0.571 1.00 50.28 359 ALA A O 1
ATOM 2837 N N . PRO A 1 360 ? 39.373 35.359 1.642 1.00 55.28 360 PRO A N 1
ATOM 2838 C CA . PRO A 1 360 ? 37.945 35.655 1.625 1.00 55.28 360 PRO A CA 1
ATOM 2839 C C . PRO A 1 360 ? 37.609 36.832 2.552 1.00 55.28 360 PRO A C 1
ATOM 2841 O O . PRO A 1 360 ? 37.780 36.752 3.768 1.00 55.28 360 PRO A O 1
ATOM 2844 N N . GLN A 1 361 ? 37.100 37.918 1.969 1.00 49.44 361 GLN A N 1
ATOM 2845 C CA . GLN A 1 361 ? 36.370 38.955 2.694 1.00 49.44 361 GLN A CA 1
ATOM 2846 C C . GLN A 1 361 ? 34.880 38.598 2.713 1.00 49.44 361 GLN A C 1
ATOM 2848 O O . GLN A 1 361 ? 34.265 38.403 1.665 1.00 49.44 361 GLN A O 1
ATOM 2853 N N . PHE A 1 362 ? 34.307 38.516 3.914 1.00 48.19 362 PHE A N 1
ATOM 2854 C CA . PHE A 1 362 ? 32.869 38.396 4.131 1.00 48.19 362 PHE A CA 1
ATOM 2855 C C . PHE A 1 362 ? 32.185 39.714 3.744 1.00 48.19 362 PHE A C 1
ATOM 2857 O O . PHE A 1 362 ? 32.205 40.679 4.505 1.00 48.19 362 PHE A O 1
ATOM 2864 N N . PHE A 1 363 ? 31.582 39.753 2.557 1.00 47.00 363 PHE A N 1
ATOM 2865 C CA . PHE A 1 363 ? 30.629 40.791 2.172 1.00 47.00 363 PHE A CA 1
ATOM 2866 C C . PHE A 1 363 ? 29.215 40.335 2.539 1.00 47.00 363 PHE A C 1
ATOM 2868 O O . PHE A 1 363 ? 28.664 39.423 1.923 1.00 47.00 363 PHE A O 1
ATOM 2875 N N . SER A 1 364 ? 28.622 40.990 3.536 1.00 45.38 364 SER A N 1
ATOM 2876 C CA . SER A 1 364 ? 27.188 40.922 3.813 1.00 45.38 364 SER A CA 1
ATOM 2877 C C . SER A 1 364 ? 26.435 41.593 2.665 1.00 45.38 364 SER A C 1
ATOM 2879 O O . SER A 1 364 ? 26.514 42.810 2.497 1.00 45.38 364 SER A O 1
ATOM 2881 N N . GLN A 1 365 ? 25.724 40.811 1.853 1.00 54.81 365 GLN A N 1
ATOM 2882 C CA . GLN A 1 365 ? 24.803 41.372 0.868 1.00 54.81 365 GLN A CA 1
ATOM 2883 C C . GLN A 1 365 ? 23.543 41.906 1.573 1.00 54.81 365 GLN A C 1
ATOM 2885 O O . GLN A 1 365 ? 23.019 41.232 2.464 1.00 54.81 365 GLN A O 1
ATOM 2890 N N . PRO A 1 366 ? 23.029 43.090 1.194 1.00 47.81 366 PRO A N 1
ATOM 2891 C CA . PRO A 1 366 ? 21.718 43.546 1.636 1.00 47.81 366 PRO A CA 1
ATOM 2892 C C . PRO A 1 366 ? 20.620 42.661 1.029 1.00 47.81 366 PRO A C 1
ATOM 2894 O O . PRO A 1 366 ? 20.658 42.320 -0.153 1.00 47.81 366 PRO A O 1
ATOM 2897 N N . ALA A 1 367 ? 19.650 42.281 1.862 1.00 53.28 367 ALA A N 1
ATOM 2898 C CA . ALA A 1 367 ? 18.532 41.429 1.481 1.00 53.28 367 ALA A CA 1
ATOM 2899 C C . ALA A 1 367 ? 17.717 42.040 0.318 1.00 53.28 367 ALA A C 1
ATOM 2901 O O . ALA A 1 367 ? 17.463 43.249 0.319 1.00 53.28 367 ALA A O 1
ATOM 2902 N N . PRO A 1 368 ? 17.275 41.234 -0.663 1.00 51.81 368 PRO A N 1
ATOM 2903 C CA . PRO A 1 368 ? 16.397 41.708 -1.723 1.00 51.81 368 PRO A CA 1
ATOM 2904 C C . PRO A 1 368 ? 15.030 42.112 -1.148 1.00 51.81 368 PRO A C 1
ATOM 2906 O O . PRO A 1 368 ? 14.433 41.387 -0.352 1.00 51.81 368 PRO A O 1
ATOM 2909 N N . ASN A 1 369 ? 14.535 43.278 -1.572 1.00 52.78 369 ASN A N 1
ATOM 2910 C CA . ASN A 1 369 ? 13.202 43.782 -1.242 1.00 52.78 369 ASN A CA 1
ATOM 2911 C C . ASN A 1 369 ? 12.126 42.768 -1.657 1.00 52.78 369 ASN A C 1
ATOM 2913 O O . ASN A 1 369 ? 11.878 42.576 -2.850 1.00 52.78 369 ASN A O 1
ATOM 2917 N N . LEU A 1 370 ? 11.467 42.152 -0.671 1.00 54.22 370 LEU A N 1
ATOM 2918 C CA . LEU A 1 370 ? 10.270 41.353 -0.904 1.00 54.22 370 LEU A CA 1
ATOM 2919 C C . LEU A 1 370 ? 9.120 42.253 -1.400 1.00 54.22 370 LEU A C 1
ATOM 2921 O O . LEU A 1 370 ? 8.868 43.307 -0.806 1.00 54.22 370 LEU A O 1
ATOM 2925 N N . PRO A 1 371 ? 8.386 41.849 -2.450 1.00 52.78 371 PRO A N 1
ATOM 2926 C CA . PRO A 1 371 ? 7.172 42.539 -2.865 1.00 52.78 371 PRO A CA 1
ATOM 2927 C C . PRO A 1 371 ? 6.096 42.436 -1.773 1.00 52.78 371 PRO A C 1
ATOM 2929 O O . PRO A 1 371 ? 5.872 41.373 -1.194 1.00 52.78 371 PRO A O 1
ATOM 2932 N N . LYS A 1 372 ? 5.426 43.563 -1.495 1.00 51.50 372 LYS A N 1
ATOM 2933 C CA . LYS A 1 372 ? 4.296 43.647 -0.560 1.00 51.50 372 LYS A CA 1
ATOM 2934 C C . LYS A 1 372 ? 3.192 42.681 -0.989 1.00 51.50 372 LYS A C 1
ATOM 2936 O O . LYS A 1 372 ? 2.636 42.812 -2.077 1.00 51.50 372 LYS A O 1
ATOM 2941 N N . ILE A 1 373 ? 2.874 41.744 -0.104 1.00 52.34 373 ILE A N 1
ATOM 2942 C CA . ILE A 1 373 ? 1.744 40.826 -0.233 1.00 52.34 373 ILE A CA 1
ATOM 2943 C C . ILE A 1 373 ? 0.454 41.661 -0.116 1.00 52.34 373 ILE A C 1
ATOM 2945 O O . ILE A 1 373 ? 0.334 42.429 0.844 1.00 52.34 373 ILE A O 1
ATOM 2949 N N . PRO A 1 374 ? -0.493 41.576 -1.068 1.00 50.56 374 PRO A N 1
ATOM 2950 C CA . PRO A 1 374 ? -1.774 42.261 -0.951 1.00 50.56 374 PRO A CA 1
ATOM 2951 C C . PRO A 1 374 ? -2.553 41.719 0.255 1.00 50.56 374 PRO A C 1
ATOM 2953 O O . PRO A 1 374 ? -2.701 40.507 0.419 1.00 50.56 374 PRO A O 1
ATOM 2956 N N . GLN A 1 375 ? -3.027 42.630 1.109 1.00 54.09 375 GLN A N 1
ATOM 2957 C CA . GLN A 1 375 ? -3.913 42.308 2.225 1.00 54.09 375 GLN A CA 1
ATOM 2958 C C . GLN A 1 375 ? -5.203 41.692 1.679 1.00 54.09 375 GLN A C 1
ATOM 2960 O O . GLN A 1 375 ? -5.921 42.316 0.902 1.00 54.09 375 GLN A O 1
ATOM 2965 N N . TYR A 1 376 ? -5.470 40.455 2.085 1.00 53.09 376 TYR A N 1
ATOM 2966 C CA . TYR A 1 376 ? -6.728 39.772 1.823 1.00 53.09 376 TYR A CA 1
ATOM 2967 C C . TYR A 1 376 ? -7.765 40.300 2.822 1.00 53.09 376 TYR A C 1
ATOM 2969 O O . TYR A 1 376 ? -7.663 40.025 4.018 1.00 53.09 376 TYR A O 1
ATOM 2977 N N . GLU A 1 377 ? -8.738 41.082 2.354 1.00 52.81 377 GLU A N 1
ATOM 2978 C CA . GLU A 1 377 ? -9.946 41.348 3.136 1.00 52.81 377 GLU A CA 1
ATOM 2979 C C . GLU A 1 377 ? -10.776 40.056 3.196 1.00 52.81 377 GLU A C 1
ATOM 2981 O O . GLU A 1 377 ? -11.075 39.467 2.151 1.00 52.81 377 GLU A O 1
ATOM 2986 N N . PRO A 1 378 ? -11.121 39.558 4.395 1.00 57.72 378 PRO A N 1
ATOM 2987 C CA . PRO A 1 378 ? -11.950 38.372 4.519 1.00 57.72 378 PRO A CA 1
ATOM 2988 C C . PRO A 1 378 ? -13.361 38.667 3.980 1.00 57.72 378 PRO A C 1
ATOM 2990 O O . PRO A 1 378 ? -13.927 39.718 4.289 1.00 57.72 378 PRO A O 1
ATOM 2993 N N . PRO A 1 379 ? -13.959 37.755 3.193 1.00 59.31 379 PRO A N 1
ATOM 2994 C CA . PRO A 1 379 ? -15.310 37.940 2.688 1.00 59.31 379 PRO A CA 1
ATOM 2995 C C . PRO A 1 379 ? -16.306 38.013 3.851 1.00 59.31 379 PRO A C 1
ATOM 2997 O O . PRO A 1 379 ? -16.272 37.197 4.774 1.00 59.31 379 PRO A O 1
ATOM 3000 N N . HIS A 1 380 ? -17.199 39.002 3.792 1.00 59.31 380 HIS A N 1
ATOM 3001 C CA . HIS A 1 380 ? -18.295 39.165 4.739 1.00 59.31 380 HIS A CA 1
ATOM 3002 C C . HIS A 1 380 ? -19.111 37.873 4.854 1.00 59.31 380 HIS A C 1
ATOM 3004 O O . HIS A 1 380 ? -19.599 37.336 3.858 1.00 59.31 380 HIS A O 1
ATOM 3010 N N . ALA A 1 381 ? -19.262 37.389 6.088 1.00 53.00 381 ALA A N 1
ATOM 3011 C CA . ALA A 1 381 ? -20.125 36.264 6.400 1.00 53.00 381 ALA A CA 1
ATOM 3012 C C . ALA A 1 381 ? -21.574 36.590 5.981 1.00 53.00 381 ALA A C 1
ATOM 3014 O O . ALA A 1 381 ? -22.066 37.675 6.309 1.00 53.00 381 ALA A O 1
ATOM 3015 N N . PRO A 1 382 ? -22.272 35.686 5.271 1.00 56.22 382 PRO A N 1
ATOM 3016 C CA . PRO A 1 382 ? -23.682 35.877 4.971 1.00 56.22 382 PRO A CA 1
ATOM 3017 C C . PRO A 1 382 ? -24.483 35.938 6.277 1.00 56.22 382 PRO A C 1
ATOM 3019 O O . PRO A 1 382 ? -24.332 35.082 7.152 1.00 56.22 382 PRO A O 1
ATOM 3022 N N . GLN A 1 383 ? -25.321 36.970 6.408 1.00 55.53 383 GLN A N 1
ATOM 3023 C CA . GLN A 1 383 ? -26.281 37.103 7.503 1.00 55.53 383 GLN A CA 1
ATOM 3024 C C . GLN A 1 383 ? -27.169 35.855 7.547 1.00 55.53 383 GLN A C 1
ATOM 3026 O O . GLN A 1 383 ? -27.849 35.531 6.576 1.00 55.53 383 GLN A O 1
ATOM 3031 N N . GLN A 1 384 ? -27.123 35.139 8.670 1.00 49.28 384 GLN A N 1
ATOM 3032 C CA . GLN A 1 384 ? -28.004 34.009 8.936 1.00 49.28 384 GLN A CA 1
ATOM 3033 C C . GLN A 1 384 ? -29.394 34.539 9.294 1.00 49.28 384 GLN A C 1
ATOM 3035 O O . GLN A 1 384 ? -29.551 35.259 10.282 1.00 49.28 384 GLN A O 1
ATOM 3040 N N . ASP A 1 385 ? -30.397 34.170 8.499 1.00 64.75 385 ASP A N 1
ATOM 3041 C CA . ASP A 1 385 ? -31.800 34.331 8.871 1.00 64.75 385 ASP A CA 1
ATOM 3042 C C . ASP A 1 385 ? -32.102 33.551 10.167 1.00 64.75 385 ASP A C 1
ATOM 3044 O O . ASP A 1 385 ? -31.557 32.459 10.378 1.00 64.75 385 ASP A O 1
ATOM 3048 N N . PRO A 1 386 ? -32.982 34.066 11.046 1.00 61.78 386 PRO A N 1
ATOM 3049 C CA . PRO A 1 386 ? -33.359 33.374 12.269 1.00 61.78 386 PRO A CA 1
ATOM 3050 C C . PRO A 1 386 ? -34.025 32.022 11.954 1.00 61.78 386 PRO A C 1
ATOM 3052 O O . PRO A 1 386 ? -34.837 31.924 11.026 1.00 61.78 386 PRO A O 1
ATOM 3055 N N . PRO A 1 387 ? -33.725 30.963 12.728 1.00 53.00 387 PRO A N 1
ATOM 3056 C CA . PRO A 1 387 ? -34.224 29.625 12.449 1.00 53.00 387 PRO A CA 1
ATOM 3057 C C . PRO A 1 387 ? -35.751 29.578 12.566 1.00 53.00 387 PRO A C 1
ATOM 3059 O O . PRO A 1 387 ? -36.328 29.854 13.621 1.00 53.00 387 PRO A O 1
ATOM 3062 N N . ARG A 1 388 ? -36.418 29.176 11.477 1.00 56.62 388 ARG A N 1
ATOM 3063 C CA . ARG A 1 388 ? -37.824 28.757 11.516 1.00 56.62 388 ARG A CA 1
ATOM 3064 C C . ARG A 1 388 ? -37.940 27.534 12.424 1.00 56.62 388 ARG A C 1
ATOM 3066 O O . ARG A 1 388 ? -37.345 26.495 12.146 1.00 56.62 388 ARG A O 1
ATOM 3073 N N . GLN A 1 389 ? -38.723 27.666 13.493 1.00 54.72 389 GLN A N 1
ATOM 3074 C CA . GLN A 1 389 ? -39.090 26.558 14.371 1.00 54.72 389 GLN A CA 1
ATOM 3075 C C . GLN A 1 389 ? -39.813 25.481 13.555 1.00 54.72 389 GLN A C 1
ATOM 3077 O O . GLN A 1 389 ? -40.861 25.737 12.959 1.00 54.72 389 GLN A O 1
ATOM 3082 N N . ALA A 1 390 ? -39.236 24.281 13.508 1.00 54.88 390 ALA A N 1
ATOM 3083 C CA . ALA A 1 390 ? -39.907 23.114 12.962 1.00 54.88 390 ALA A CA 1
ATOM 3084 C C . ALA A 1 390 ? -41.018 22.655 13.930 1.00 54.88 390 ALA A C 1
ATOM 3086 O O . ALA A 1 390 ? -40.826 22.720 15.148 1.00 54.88 390 ALA A O 1
ATOM 3087 N N . PRO A 1 391 ? -42.175 22.193 13.422 1.00 56.91 391 PRO A N 1
ATOM 3088 C CA . PRO A 1 391 ? -43.247 21.670 14.257 1.00 56.91 391 PRO A CA 1
ATOM 3089 C C . PRO A 1 391 ? -42.782 20.422 15.016 1.00 56.91 391 PRO A C 1
ATOM 3091 O O . PRO A 1 391 ? -42.207 19.499 14.439 1.00 56.91 391 PRO A O 1
ATOM 3094 N N . VAL A 1 392 ? -43.041 20.418 16.323 1.00 58.69 392 VAL A N 1
ATOM 3095 C CA . VAL A 1 392 ? -42.726 19.324 17.248 1.00 58.69 392 VAL A CA 1
ATOM 3096 C C . VAL A 1 392 ? -43.507 18.070 16.828 1.00 58.69 392 VAL A C 1
ATOM 3098 O O . VAL A 1 392 ? -44.739 18.125 16.785 1.00 58.69 392 VAL A O 1
ATOM 3101 N N . PRO A 1 393 ? -42.846 16.940 16.517 1.00 53.94 393 PRO A N 1
ATOM 3102 C CA . PRO A 1 393 ? -43.547 15.691 16.258 1.00 53.94 393 PRO A CA 1
ATOM 3103 C C . PRO A 1 393 ? -44.208 15.205 17.553 1.00 53.94 393 PRO A C 1
ATOM 3105 O O . PRO A 1 393 ? -43.554 15.045 18.582 1.00 53.94 393 PRO A O 1
ATOM 3108 N N . GLN A 1 394 ? -45.523 14.994 17.499 1.00 52.44 394 GLN A N 1
ATOM 3109 C CA . GLN A 1 394 ? -46.286 14.395 18.589 1.00 52.44 394 GLN A CA 1
ATOM 3110 C C . GLN A 1 394 ? -45.863 12.931 18.741 1.00 52.44 394 GLN A C 1
ATOM 3112 O O . GLN A 1 394 ? -46.162 12.094 17.890 1.00 52.44 394 GLN A O 1
ATOM 3117 N N . SER A 1 395 ? -45.136 12.630 19.814 1.00 52.31 395 SER A N 1
ATOM 3118 C CA . SER A 1 395 ? -44.804 11.261 20.199 1.00 52.31 395 SER A CA 1
ATOM 3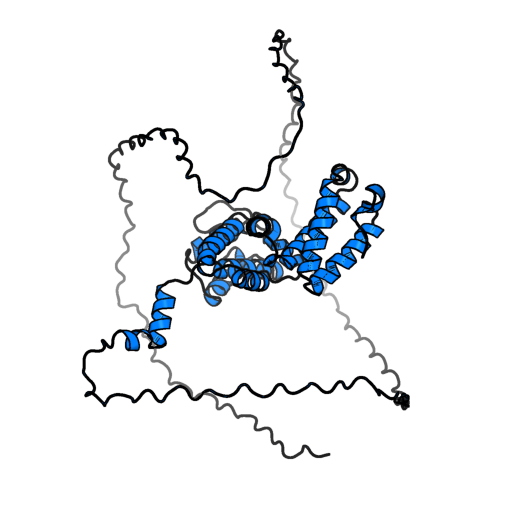119 C C . SER A 1 395 ? -46.084 10.477 20.521 1.00 52.31 395 SER A C 1
ATOM 3121 O O . SER A 1 395 ? -46.961 11.016 21.203 1.00 52.31 395 SER A O 1
ATOM 3123 N N . PRO A 1 396 ? -46.207 9.209 20.092 1.00 58.09 396 PRO A N 1
ATOM 3124 C CA . PRO A 1 396 ? -47.298 8.352 20.529 1.00 58.09 396 PRO A CA 1
ATOM 3125 C C . PRO A 1 396 ? -47.188 8.114 22.040 1.00 58.09 396 PRO A C 1
ATOM 3127 O O . PRO A 1 396 ? -46.123 7.782 22.562 1.00 58.09 396 PRO A O 1
ATOM 3130 N N . TYR A 1 397 ? -48.303 8.334 22.730 1.00 56.75 397 TYR A N 1
ATOM 3131 C CA . TYR A 1 397 ? -48.470 8.131 24.163 1.00 56.75 397 TYR A CA 1
ATOM 3132 C C . TYR A 1 397 ? -48.153 6.666 24.511 1.00 56.75 397 TYR A C 1
ATOM 3134 O O . TYR A 1 397 ? -48.831 5.757 24.036 1.00 56.75 397 TYR A O 1
ATOM 3142 N N . LEU A 1 398 ? -47.105 6.436 25.304 1.00 49.91 398 LEU A N 1
ATOM 3143 C CA . LEU A 1 398 ? -46.819 5.134 25.906 1.00 49.91 398 LEU A CA 1
ATOM 3144 C C . LEU A 1 398 ? -47.523 5.080 27.261 1.00 49.91 398 LEU A C 1
ATOM 3146 O O . LEU A 1 398 ? -47.258 5.908 28.133 1.00 49.91 398 LEU A O 1
ATOM 3150 N N . GLU A 1 399 ? -48.433 4.121 27.419 1.00 60.53 399 GLU A N 1
ATOM 3151 C CA . GLU A 1 399 ? -49.099 3.863 28.693 1.00 60.53 399 GLU A CA 1
ATOM 3152 C C . GLU A 1 399 ? -48.084 3.420 29.768 1.00 60.53 399 GLU A C 1
ATOM 3154 O O . GLU A 1 399 ? -47.132 2.690 29.467 1.00 60.53 399 GLU A O 1
ATOM 3159 N N . PRO A 1 400 ? -48.264 3.842 31.031 1.00 59.59 400 PRO A N 1
ATOM 3160 C CA . PRO A 1 400 ? -47.415 3.414 32.134 1.00 59.59 400 PRO A CA 1
ATOM 3161 C C . PRO A 1 400 ? -47.592 1.914 32.410 1.00 59.59 400 PRO A C 1
ATOM 3163 O O . PRO A 1 400 ? -48.689 1.439 32.701 1.00 59.59 400 PRO A O 1
ATOM 3166 N N . ILE A 1 401 ? -46.485 1.170 32.349 1.00 55.91 401 ILE A N 1
ATOM 3167 C CA . ILE A 1 401 ? -46.430 -0.256 32.686 1.00 55.91 401 ILE A CA 1
ATOM 3168 C C . ILE A 1 401 ? -46.727 -0.420 34.181 1.00 55.91 401 ILE A C 1
ATOM 3170 O O . ILE A 1 401 ? -46.002 0.091 35.036 1.00 55.91 401 ILE A O 1
ATOM 3174 N N . ASN A 1 402 ? -47.795 -1.153 34.490 1.00 53.06 402 ASN A N 1
ATOM 3175 C CA . ASN A 1 402 ? -48.154 -1.526 35.851 1.00 53.06 402 ASN A CA 1
ATOM 3176 C C . ASN A 1 402 ? -47.218 -2.648 36.344 1.00 53.06 402 ASN A C 1
ATOM 3178 O O . ASN A 1 402 ? -47.016 -3.655 35.672 1.00 53.06 402 ASN A O 1
ATOM 3182 N N . VAL A 1 403 ? -46.656 -2.466 37.540 1.00 55.12 403 VAL A N 1
ATOM 3183 C CA . VAL A 1 403 ? -45.595 -3.286 38.158 1.00 55.12 403 VAL A CA 1
ATOM 3184 C C . VAL A 1 403 ? -45.975 -4.728 38.622 1.00 55.12 403 VAL A C 1
ATOM 3186 O O . VAL A 1 403 ? -45.050 -5.449 38.993 1.00 55.12 403 VAL A O 1
ATOM 3189 N N . PRO A 1 404 ? -47.227 -5.258 38.605 1.00 54.88 404 PRO A N 1
ATOM 3190 C CA . PRO A 1 404 ? -47.474 -6.594 39.179 1.00 54.88 404 PRO A CA 1
ATOM 3191 C C . PRO A 1 404 ? -47.038 -7.815 38.345 1.00 54.88 404 PRO A C 1
ATOM 3193 O O . PRO A 1 404 ? -47.017 -8.908 38.903 1.00 54.88 404 PRO A O 1
ATOM 3196 N N . ASP A 1 405 ? -46.681 -7.675 37.063 1.00 47.06 405 ASP A N 1
ATOM 3197 C CA . ASP A 1 405 ? -46.459 -8.829 36.160 1.00 47.06 405 ASP A CA 1
ATOM 3198 C C . ASP A 1 405 ? -44.986 -9.243 35.968 1.00 47.06 405 ASP A C 1
ATOM 3200 O O . ASP A 1 405 ? -44.640 -9.970 35.035 1.00 47.06 405 ASP A O 1
ATOM 3204 N N . LEU A 1 406 ? -44.087 -8.830 36.865 1.00 52.38 406 LEU A N 1
ATOM 3205 C CA . LEU A 1 406 ? -42.704 -9.312 36.840 1.00 52.38 406 LEU A CA 1
ATOM 3206 C C . LEU A 1 406 ? -42.619 -10.751 37.395 1.00 52.38 406 LEU A C 1
ATOM 3208 O O . LEU A 1 406 ? -42.956 -10.982 38.562 1.00 52.38 406 LEU A O 1
ATOM 3212 N N . PRO A 1 407 ? -42.142 -11.736 36.607 1.00 54.62 407 PRO A N 1
ATOM 3213 C CA . PRO A 1 407 ? -41.958 -13.098 37.087 1.00 54.62 407 PRO A CA 1
ATOM 3214 C C . PRO A 1 407 ? -40.910 -13.126 38.204 1.00 54.62 407 PRO A C 1
ATOM 3216 O O . PRO A 1 407 ? -39.809 -12.591 38.070 1.00 54.62 407 PRO A O 1
ATOM 3219 N N . LYS A 1 408 ? -41.272 -13.768 39.321 1.00 48.69 408 LYS A N 1
ATOM 3220 C CA . LYS A 1 408 ? -40.412 -13.985 40.490 1.00 48.69 408 LYS A CA 1
ATOM 3221 C C . LYS A 1 408 ? -39.090 -14.615 40.050 1.00 48.69 408 LYS A C 1
ATOM 3223 O O . LYS A 1 408 ? -39.065 -15.744 39.565 1.00 48.69 408 LYS A O 1
ATOM 3228 N N . THR A 1 409 ? -38.003 -13.879 40.240 1.00 47.03 409 THR A N 1
ATOM 3229 C CA . THR A 1 409 ? -36.640 -14.341 40.002 1.00 47.03 409 THR A CA 1
ATOM 3230 C C . THR A 1 409 ? -36.319 -15.492 40.954 1.00 47.03 409 THR A C 1
ATOM 3232 O O . THR A 1 409 ? -36.325 -15.351 42.177 1.00 47.03 409 THR A O 1
ATOM 3235 N N . SER A 1 410 ? -36.075 -16.669 40.383 1.00 51.19 410 SER A N 1
ATOM 3236 C CA . SER A 1 410 ? -35.544 -17.829 41.091 1.00 51.19 410 SER A CA 1
ATOM 3237 C C . SER A 1 410 ? -34.145 -17.518 41.620 1.00 51.19 410 SER A C 1
ATOM 3239 O O . SER A 1 410 ? -33.302 -16.999 40.887 1.00 51.19 410 SER A O 1
ATOM 3241 N N . SER A 1 411 ? -33.910 -17.843 42.890 1.00 58.09 411 SER A N 1
ATOM 3242 C CA . SER A 1 411 ? -32.626 -17.687 43.573 1.00 58.09 411 SER A CA 1
ATOM 3243 C C . SER A 1 411 ? -31.465 -18.316 42.784 1.00 58.09 411 SER A C 1
ATOM 3245 O O . SER A 1 411 ? -31.639 -19.394 42.211 1.00 58.09 411 SER A O 1
ATOM 3247 N N . PRO A 1 412 ? -30.279 -17.681 42.767 1.00 51.25 412 PRO A N 1
ATOM 3248 C CA . PRO A 1 412 ? -29.119 -18.208 42.063 1.00 51.25 412 PRO A CA 1
ATOM 3249 C C . PRO A 1 412 ? -28.665 -19.532 42.686 1.00 51.25 412 PRO A C 1
ATOM 3251 O O . PRO A 1 412 ? -28.521 -19.655 43.905 1.00 51.25 412 PRO A O 1
ATOM 3254 N N . ALA A 1 413 ? -28.460 -20.527 41.823 1.00 58.00 413 ALA A N 1
ATOM 3255 C CA . ALA A 1 413 ? -27.926 -21.826 42.191 1.00 58.00 413 ALA A CA 1
ATOM 3256 C C . ALA A 1 413 ? -26.515 -21.687 42.783 1.00 58.00 413 ALA A C 1
ATOM 3258 O O . ALA A 1 413 ? -25.707 -20.862 42.356 1.00 58.00 413 ALA A O 1
ATOM 3259 N N . LYS A 1 414 ? -26.254 -22.514 43.795 1.00 63.53 414 LYS A N 1
ATOM 3260 C CA . LYS A 1 414 ? -24.972 -22.655 44.490 1.00 63.53 414 LYS A CA 1
ATOM 3261 C C . LYS A 1 414 ? -23.858 -22.946 43.463 1.00 63.53 414 LYS A C 1
ATOM 3263 O O . LYS A 1 414 ? -24.073 -23.817 42.623 1.00 63.53 414 LYS A O 1
ATOM 3268 N N . PRO A 1 415 ? -22.696 -22.273 43.526 1.00 60.44 415 PRO A N 1
ATOM 3269 C CA . PRO A 1 415 ? -21.593 -22.539 42.606 1.00 60.44 415 PRO A CA 1
ATOM 3270 C C . PRO A 1 415 ? -21.089 -23.977 42.782 1.00 60.44 415 PRO A C 1
ATOM 3272 O O . PRO A 1 415 ? -20.770 -24.397 43.899 1.00 60.44 415 PRO A O 1
ATOM 3275 N N . GLU A 1 416 ? -21.056 -24.733 41.683 1.00 66.19 416 GLU A N 1
ATOM 3276 C CA . GLU A 1 416 ? -20.378 -26.026 41.621 1.00 66.19 416 GLU A CA 1
ATOM 3277 C C . GLU A 1 416 ? -18.859 -25.826 41.758 1.00 66.19 416 GLU A C 1
ATOM 3279 O O . GLU A 1 416 ? -18.321 -24.841 41.251 1.00 66.19 416 GLU A O 1
ATOM 3284 N N . PRO A 1 417 ? -18.158 -26.726 42.467 1.00 65.25 417 PRO A N 1
ATOM 3285 C CA . PRO A 1 417 ? -16.712 -26.651 42.619 1.00 65.25 417 PRO A CA 1
ATOM 3286 C C . PRO A 1 417 ? -16.004 -26.931 41.289 1.00 65.25 417 PRO A C 1
ATOM 3288 O O . PRO A 1 417 ? -16.323 -27.903 40.602 1.00 65.25 417 PRO A O 1
ATOM 3291 N N . ASP A 1 418 ? -15.009 -26.102 40.972 1.00 62.22 418 ASP A N 1
ATOM 3292 C CA . ASP A 1 418 ? -14.205 -26.218 39.758 1.00 62.22 418 ASP A CA 1
ATOM 3293 C C . ASP A 1 418 ? -13.575 -27.617 39.596 1.00 62.22 418 ASP A C 1
ATOM 3295 O O . ASP A 1 418 ? -13.083 -28.210 40.570 1.00 62.22 418 ASP A O 1
ATOM 3299 N N . PRO A 1 419 ? -13.529 -28.153 38.362 1.00 60.56 419 PRO A N 1
ATOM 3300 C CA . PRO A 1 419 ? -12.871 -29.416 38.078 1.00 60.56 419 PRO A CA 1
ATOM 3301 C C . PRO A 1 419 ? -11.369 -29.302 38.361 1.00 60.56 419 PRO A C 1
ATOM 3303 O O . PRO A 1 419 ? -10.647 -28.514 37.750 1.00 60.56 419 PRO A O 1
ATOM 3306 N N . ARG A 1 420 ? -10.877 -30.133 39.288 1.00 59.06 420 ARG A N 1
ATOM 3307 C CA . ARG A 1 420 ? -9.443 -30.299 39.546 1.00 59.06 420 ARG A CA 1
ATOM 3308 C C . ARG A 1 420 ? -8.746 -30.760 38.266 1.00 59.06 420 ARG A C 1
ATOM 3310 O O . ARG A 1 420 ? -8.903 -31.907 37.853 1.00 59.06 420 ARG A O 1
ATOM 3317 N N . ILE A 1 421 ? -7.929 -29.885 37.689 1.00 59.00 421 ILE A N 1
ATOM 3318 C CA . ILE A 1 421 ? -6.968 -30.241 36.646 1.00 59.00 421 ILE A CA 1
ATOM 3319 C C . ILE A 1 421 ? -5.925 -31.158 37.296 1.00 59.00 421 ILE A C 1
ATOM 3321 O O . ILE A 1 421 ? -5.047 -30.703 38.030 1.00 59.00 421 ILE A O 1
ATOM 3325 N N . GLN A 1 422 ? -6.047 -32.469 37.078 1.00 56.03 422 GLN A N 1
ATOM 3326 C CA . GLN A 1 422 ? -4.972 -33.411 37.371 1.00 56.03 422 GLN A CA 1
ATOM 3327 C C . GLN A 1 422 ? -3.825 -33.110 36.406 1.00 56.03 422 GLN A C 1
ATOM 3329 O O . GLN A 1 422 ? -3.898 -33.409 35.216 1.00 56.03 422 GLN A O 1
ATOM 3334 N N . GLY A 1 423 ? -2.786 -32.451 36.917 1.00 54.03 423 GLY A N 1
ATOM 3335 C CA . GLY A 1 423 ? -1.553 -32.229 36.178 1.00 54.03 423 GLY A CA 1
ATOM 3336 C C . GLY A 1 423 ? -0.922 -33.565 35.799 1.00 54.03 423 GLY A C 1
ATOM 3337 O O . GLY A 1 423 ? -0.637 -34.391 36.666 1.00 54.03 423 GLY A O 1
ATOM 3338 N N . ASN A 1 424 ? -0.690 -33.760 34.502 1.00 52.03 424 ASN A N 1
ATOM 3339 C CA . ASN A 1 424 ? 0.186 -34.809 33.995 1.00 52.03 424 ASN A CA 1
ATOM 3340 C C . ASN A 1 424 ? 1.610 -34.532 34.490 1.00 52.03 424 ASN A C 1
ATOM 3342 O O . ASN A 1 424 ? 2.345 -33.737 33.905 1.00 52.03 424 ASN A O 1
ATOM 3346 N N . ILE A 1 425 ? 1.995 -35.188 35.582 1.00 54.56 425 ILE A N 1
ATOM 3347 C CA . ILE A 1 425 ? 3.392 -35.313 35.984 1.00 54.56 425 ILE A CA 1
ATOM 3348 C C . ILE A 1 425 ? 4.021 -36.324 35.024 1.00 54.56 425 ILE A C 1
ATOM 3350 O O . ILE A 1 425 ? 3.734 -37.518 35.083 1.00 54.56 425 ILE A O 1
ATOM 3354 N N . VAL A 1 426 ? 4.847 -35.831 34.105 1.00 55.78 426 VAL A N 1
ATOM 3355 C CA . VAL A 1 426 ? 5.704 -36.669 33.264 1.00 55.78 426 VAL A CA 1
ATOM 3356 C C . VAL A 1 426 ? 6.868 -37.144 34.134 1.00 55.78 426 VAL A C 1
ATOM 3358 O O . VAL A 1 426 ? 7.711 -36.346 34.539 1.00 55.78 426 VAL A O 1
ATOM 3361 N N . ASP A 1 427 ? 6.887 -38.436 34.459 1.00 56.81 427 ASP A N 1
ATOM 3362 C CA . ASP A 1 427 ? 7.976 -39.072 35.202 1.00 56.81 427 ASP A CA 1
ATOM 3363 C C . ASP A 1 427 ? 9.172 -39.306 34.259 1.00 56.81 427 ASP A C 1
ATOM 3365 O O . ASP A 1 427 ? 9.129 -40.146 33.360 1.00 56.81 427 ASP A O 1
ATOM 3369 N N . LEU A 1 428 ? 10.237 -38.518 34.434 1.00 60.66 428 LEU A N 1
ATOM 3370 C CA . LEU A 1 428 ? 11.441 -38.509 33.589 1.00 60.66 428 LEU A CA 1
ATOM 3371 C C . LEU A 1 428 ? 12.475 -39.589 33.965 1.00 60.66 428 LEU A C 1
ATOM 3373 O O . LEU A 1 428 ? 13.627 -39.518 33.547 1.00 60.66 428 LEU A O 1
ATOM 3377 N N . LYS A 1 429 ? 12.102 -40.614 34.737 1.00 60.69 429 LYS A N 1
ATOM 3378 C CA . LYS A 1 429 ? 13.060 -41.606 35.262 1.00 60.69 429 LYS A CA 1
ATOM 3379 C C . LYS A 1 429 ? 13.581 -42.660 34.275 1.00 60.69 429 LYS A C 1
ATOM 3381 O O . LYS A 1 429 ? 14.366 -43.500 34.694 1.00 60.69 429 LYS A O 1
ATOM 3386 N N . ASN A 1 430 ? 13.210 -42.626 32.994 1.00 45.44 430 ASN A N 1
ATOM 3387 C CA . ASN A 1 430 ? 13.568 -43.688 32.036 1.00 45.44 430 ASN A CA 1
ATOM 3388 C C . ASN A 1 430 ? 14.315 -43.220 30.772 1.00 45.44 430 ASN A C 1
ATOM 3390 O O . ASN A 1 430 ? 14.260 -43.902 29.751 1.00 45.44 430 ASN A O 1
ATOM 3394 N N . ILE A 1 431 ? 15.038 -42.097 30.813 1.00 54.62 431 ILE A N 1
ATOM 3395 C CA . ILE A 1 431 ? 15.903 -41.679 29.694 1.00 54.62 431 ILE A CA 1
ATOM 3396 C C . ILE A 1 431 ? 17.364 -42.029 30.009 1.00 54.62 431 ILE A C 1
ATOM 3398 O O . ILE A 1 431 ? 18.169 -41.154 30.290 1.00 54.62 431 ILE A O 1
ATOM 3402 N N . GLU A 1 432 ? 17.695 -43.318 29.957 1.00 57.62 432 GLU A N 1
ATOM 3403 C CA . GLU A 1 432 ? 19.056 -43.802 29.684 1.00 57.62 432 GLU A CA 1
ATOM 3404 C C . GLU A 1 432 ? 18.955 -45.097 28.867 1.00 57.62 432 GLU A C 1
ATOM 3406 O O . GLU A 1 432 ? 18.547 -46.137 29.394 1.00 57.62 432 GLU A O 1
ATOM 3411 N N . LYS A 1 433 ? 19.293 -45.018 27.573 1.00 50.16 433 LYS A N 1
ATOM 3412 C CA . LYS A 1 433 ? 19.891 -46.097 26.772 1.00 50.16 433 LYS A CA 1
ATOM 3413 C C . LYS A 1 433 ? 20.396 -45.589 25.431 1.00 50.16 433 LYS A C 1
ATOM 3415 O O . LYS A 1 433 ? 19.645 -44.834 24.777 1.00 50.16 433 LYS A O 1
#

Foldseek 3Di:
DDPLVPADPVRLLDPVVLVVLVVVLLVCLVVLVQVVLVVSLVSLVVSLVVCVCCCVVRVPSSVSSVLSSLSSCLSNVLVDDLVVNLQCLLEPVCSCVVSVHQSLVVVVSNLVVDPPVCLLVSLVSSLVSQLNHFDALDPDFDAAPPHDDTHGRTSNRLVNSLCVVPNPAQDDLVVLVCCCVPPPRNVRGDPVSNVSSSSSVVSSSVSHDDPVVVVVVVCVVVCVVVVVVPDPPDDPDDDDDDPPPPPPPPPDPPPDDDPPPPDDPDDDDDDDPPDDDDDDDPDDDDPDDDDDPDDDDDDDDDDDDDDDDDDDDDDDDDDDDDDDDDDDDDDDDDDDDDDDDDDDDDDDDDDDDDDDDDDDDDDDDDDDDDPDDDDDDDDDDPDDDDDDDDDDDDDPDDDDDDPPPDPDDDDDDDDDDDDDDPDPPDDPPPPDD

Secondary structure (DSSP, 8-state):
---GGG--HHHHTSHHHHHHHHHHHHHHHHTT-HHHHHHHHHHHHHHHHH-TTHHHH-HHHHHHHHHHHHHHHHHTGGGS-HHHHHHHHHHHTTHHHHTT--HHHHHHHHHHHS-TTTHHHHHHHHHHHHHT---BS-SS-B--TT--S-B--BHHHHHHHHHHHH-SS---HHHHHHHHHH-HHHHTS-HHHHHHHHHHHHHHHHTSPPPHHHHHHHHHHTTHHHHHSS-S-S----------------PPPP---------------------PPPP--PPPPPPPPP---------PPPPPPPP-PPPPPPPPPPPPPPPP-PPPPPPPPPPPPPPPPPPPPPPPPP--------PPP---PPPP-PPPPPP-PPPPPPPPPPPPPPPPP----PPPPPGGG---PPPPPPPPPPP---------TT---

Sequence (433 aa):
MLNFSQLTQDQFSRPETLQAVKAEAFDLVDHLMVPESKKLAAQLEDRLKTMPTMAASAPEIYSQYQKMVIYLRLVALMALDNNTVLELIQKNYLDSFDAGLDLNERMTGKMYSIPDLIWPEYAEQLAYALKQNIQKIGQKPIIIKGETSPQAPTIQNWLADYDRTLGPDLKNDLEQEEYLAKNPNAKLLDGNEKIKLRNVLKFYNNLKPIPTAIIEKAFRDIGVYDALEKEPGESAPAKQPYIIAEPTIIQAPKRYSRPDNRDQYLESPEEEPKTKPAPYIPPAQKPSAPVQPAYTRPVASIPPSSPLKQEAQIPVPPKPTPPSVQQPASPRPAFSPAQQPTPQIPQPQPHSQPAKKAAPQFFSQPAPNLPKIPQYEPPHAPQQDPPRQAPVPQSPYLEPINVPDLPKTSSPAKPEPDPRIQGNIVDLKNIEK

Solvent-accessible surface area (backbone atoms only — not comparable to full-atom values): 29079 Å² total; per-residue (Å²): 133,84,68,70,92,75,56,50,70,75,54,61,70,31,69,69,49,46,53,52,51,48,53,54,52,47,54,32,53,78,68,55,37,35,70,61,19,41,51,51,24,50,54,52,50,55,51,52,68,77,40,69,63,42,56,74,77,40,44,69,62,43,50,52,51,53,52,49,35,51,48,23,41,63,54,10,47,58,81,50,56,70,67,62,47,36,51,41,42,21,74,45,52,73,55,32,61,81,66,73,46,64,62,59,65,47,46,54,56,30,51,78,74,43,59,76,89,52,42,64,64,52,27,46,49,44,44,51,25,38,53,65,12,72,56,68,58,55,92,59,66,31,65,36,71,95,52,88,62,73,35,70,29,17,46,26,49,51,52,52,27,48,31,64,70,77,43,83,64,75,65,54,72,66,61,51,51,48,44,50,69,67,37,76,61,50,59,74,43,53,75,67,42,44,53,52,51,51,52,52,52,50,45,50,38,73,38,45,74,79,57,63,70,59,54,55,48,53,41,52,75,72,43,57,52,69,63,64,70,55,62,98,75,73,84,75,78,88,78,66,86,77,76,79,73,73,82,77,79,74,73,76,77,76,80,76,78,76,79,85,83,82,79,84,84,76,85,74,82,85,77,78,80,83,76,73,83,74,82,86,75,78,81,77,76,77,79,76,80,80,82,77,79,84,79,79,78,80,84,77,80,80,77,83,86,77,82,88,76,82,83,77,85,76,82,79,79,82,80,85,77,79,82,81,82,77,78,86,78,81,86,80,84,86,79,82,84,79,83,80,85,80,84,83,80,83,80,86,83,87,82,89,88,88,82,81,95,75,80,92,76,90,75,84,75,80,80,81,86,75,79,84,76,80,83,80,77,78,78,80,78,79,84,78,75,79,82,78,82,74,84,80,81,83,72,82,87,76,79,85,84,74,81,85,79,68,78,83,80,76,79,84,76,79,83,76,81,78,83,80,79,78,76,83,77,79,81,78,87,77,86,80,133

Mean predicted aligned error: 18.67 Å

Radius of gyration: 39.69 Å; Cα contacts (8 Å, |Δi|>4): 247; chains: 1; bounding box: 103×98×99 Å

pLDDT: mean 76.08, std 21.37, range [40.5, 98.75]